Protein AF-A0A443RB68-F1 (afdb_monomer_lite)

pLDDT: mean 72.32, std 23.07, range [24.61, 98.31]

Foldseek 3Di:
DDLVVQCVVLQDDLVPPPDRAQLSSLQCVPVNSVSPPCPVVCPDPSNVCSCVPPVPPDDPDDDDDDDDDDDPDPPDDPVCPQQFQDPLLLQLLLCLQANVPLPFQADPQQGASNRAHQVLQVQLVVPDDHDHVQRSDSVSVSSSLRSQSVRLPDDQQPPPGGASLNSSLCSVPNNNSNDPVLCVDSSNLQSVVSCLVDLPRPDDPPDDDDDDDDDDDDDDDDDDDDDDDDDDDDDDDDPPDPDDDDPPPPPPVPDQPFADPLLLQLLLCLQANVDLVPFLDPPDQAWQHASNRDHPVLCVLLVNQQDDPDPCSCSVQRSDSVSVSSSLRSSCSNLFDPQCPSVDTHSLQSSLCSVPNSVCSVPPVVCVDSSVVSSCCSRNPPD

Secondary structure (DSSP, 8-state):
--HHHHHHHH---SS-SSS--HHHHHHHHHH-TT--S-TTGGGSHHHHHHIIIII---------PPP----------TTSGGGSPPHHHHHHHHHHHHTT-TT---BTTEETTTTEEHHHHHHTT--SSSHHHHHHSHHHHHHHHHHHHHHH---SS-SS---HHHHHHHHHHTT----GGGGGSHHHHHHHHHHHHSTTTT----------------------------PPPP---------------GGGTTS-----HHHHHHHHHHHHTT-TTT-----STTS-BTTTTB-HHHHHHTT-TT--S-TTHHHHHHTSHHHHHHHHHHHHHHS---SS-SS--SHHHHHHHHHH-TTTTT-GGGGGSHHHHHHHHHHTS--

Structure (mmCIF, N/CA/C/O backbone):
data_AF-A0A443RB68-F1
#
_entry.id   AF-A0A443RB68-F1
#
loop_
_atom_site.group_PDB
_atom_site.id
_atom_site.type_symbol
_atom_site.label_atom_id
_atom_site.label_alt_id
_atom_site.label_comp_id
_atom_site.label_asym_id
_atom_site.label_entity_id
_atom_site.label_seq_id
_atom_site.pdbx_PDB_ins_code
_atom_site.Cartn_x
_atom_site.Cartn_y
_atom_site.Cartn_z
_atom_site.occupancy
_atom_site.B_iso_or_equiv
_atom_site.auth_seq_id
_atom_site.auth_comp_id
_atom_site.auth_asym_id
_atom_site.auth_atom_id
_atom_site.pdbx_PDB_model_num
ATOM 1 N N . MET A 1 1 ? 17.367 -32.999 15.939 1.00 52.03 1 MET A N 1
ATOM 2 C CA . MET A 1 1 ? 16.584 -33.352 17.147 1.00 52.03 1 MET A CA 1
ATOM 3 C C . MET A 1 1 ? 15.157 -32.873 16.903 1.00 52.03 1 MET A C 1
ATOM 5 O O . MET A 1 1 ? 15.006 -31.728 16.505 1.00 52.03 1 MET A O 1
ATOM 9 N N . THR A 1 2 ? 14.129 -33.724 16.988 1.00 66.19 2 THR A N 1
ATOM 10 C CA . THR A 1 2 ? 12.744 -33.281 16.716 1.00 66.19 2 THR A CA 1
ATOM 11 C C . THR A 1 2 ? 12.240 -32.389 17.851 1.00 66.19 2 THR A C 1
ATOM 13 O O . THR A 1 2 ? 12.612 -32.614 19.001 1.00 66.19 2 THR A O 1
ATOM 16 N N . ILE A 1 3 ? 11.361 -31.422 17.554 1.00 58.69 3 ILE A N 1
ATOM 17 C CA . ILE A 1 3 ? 10.763 -30.511 18.555 1.00 58.69 3 ILE A CA 1
ATOM 18 C C . ILE A 1 3 ? 10.192 -31.303 19.738 1.00 58.69 3 ILE A C 1
ATOM 20 O O . ILE A 1 3 ? 10.444 -30.987 20.890 1.00 58.69 3 ILE A O 1
ATOM 24 N N . LYS A 1 4 ? 9.530 -32.429 19.468 1.00 63.78 4 LYS A N 1
ATOM 25 C CA . LYS A 1 4 ? 8.997 -33.322 20.503 1.00 63.78 4 LYS A CA 1
ATOM 26 C C . LYS A 1 4 ? 10.073 -33.954 21.397 1.00 63.78 4 LYS A C 1
ATOM 28 O O . LYS A 1 4 ? 9.871 -34.093 22.597 1.00 63.78 4 LYS A O 1
ATOM 33 N N . SER A 1 5 ? 11.206 -34.357 20.821 1.00 62.94 5 SER A N 1
ATOM 34 C CA . SER A 1 5 ? 12.336 -34.890 21.592 1.00 62.94 5 SER A CA 1
ATOM 35 C C . SER A 1 5 ? 13.024 -33.804 22.414 1.00 62.94 5 SER A C 1
ATOM 37 O O . SER A 1 5 ? 13.572 -34.116 23.464 1.00 62.94 5 SER A O 1
ATOM 39 N N . TYR A 1 6 ? 13.007 -32.562 21.932 1.00 66.75 6 TYR A N 1
ATOM 40 C CA . TYR A 1 6 ? 13.531 -31.403 22.640 1.00 66.75 6 TYR A CA 1
ATOM 41 C C . TYR A 1 6 ? 12.629 -31.032 23.828 1.00 66.75 6 TYR A C 1
ATOM 43 O O . TYR A 1 6 ? 13.106 -31.015 24.957 1.00 66.75 6 TYR A O 1
ATOM 51 N N . MET A 1 7 ? 11.317 -30.882 23.610 1.00 76.44 7 MET A N 1
ATOM 52 C CA . MET A 1 7 ? 10.354 -30.552 24.673 1.00 76.44 7 MET A CA 1
ATOM 53 C C . MET A 1 7 ? 10.336 -31.596 25.789 1.00 76.44 7 MET A C 1
ATOM 55 O O . MET A 1 7 ? 10.418 -31.248 26.957 1.00 76.44 7 MET A O 1
ATOM 59 N N . ASN A 1 8 ? 10.329 -32.887 25.446 1.00 76.00 8 ASN A N 1
ATOM 60 C CA . ASN A 1 8 ? 10.357 -33.949 26.456 1.00 76.00 8 ASN A CA 1
ATOM 61 C C . ASN A 1 8 ? 11.674 -34.008 27.243 1.00 76.00 8 ASN A C 1
ATOM 63 O O . ASN A 1 8 ? 11.691 -34.526 28.353 1.00 76.00 8 ASN A O 1
ATOM 67 N N . LYS A 1 9 ? 12.784 -33.554 26.650 1.00 78.88 9 LYS A N 1
ATOM 68 C CA . LYS A 1 9 ? 14.099 -33.564 27.300 1.00 78.88 9 LYS A CA 1
ATOM 69 C C . LYS A 1 9 ? 14.253 -32.410 28.294 1.00 78.88 9 LYS A C 1
ATOM 71 O O . LYS A 1 9 ? 14.983 -32.568 29.263 1.00 78.88 9 LYS A O 1
ATOM 76 N N . TYR A 1 10 ? 13.592 -31.284 28.040 1.00 82.25 10 TYR A N 1
ATOM 77 C CA . TYR A 1 10 ? 13.752 -30.041 28.800 1.00 82.25 10 TYR A CA 1
ATOM 78 C C . TYR A 1 10 ? 12.476 -29.598 29.532 1.00 82.25 10 TYR A C 1
ATOM 80 O O . TYR A 1 10 ? 12.385 -28.452 29.959 1.00 82.25 10 TYR A O 1
ATOM 88 N N . ALA A 1 11 ? 11.498 -30.496 29.673 1.00 86.50 11 ALA A N 1
ATOM 89 C CA . ALA A 1 11 ? 10.246 -30.245 30.378 1.00 86.50 11 ALA A CA 1
ATOM 90 C C . ALA A 1 11 ? 10.520 -29.817 31.828 1.00 86.50 11 ALA A C 1
ATOM 92 O O . ALA A 1 11 ? 11.082 -30.594 32.601 1.00 86.50 11 ALA A O 1
ATOM 93 N N . SER A 1 12 ? 10.134 -28.589 32.163 1.00 86.94 12 SER A N 1
ATOM 94 C CA . SER A 1 12 ? 10.348 -27.944 33.461 1.00 86.94 12 SER A CA 1
ATOM 95 C C . SER A 1 12 ? 9.159 -27.029 33.742 1.00 86.94 12 SER A C 1
ATOM 97 O O . SER A 1 12 ? 8.620 -26.475 32.790 1.00 86.94 12 SER A O 1
ATOM 99 N N . ASP A 1 13 ? 8.773 -26.873 35.008 1.00 86.31 13 ASP A N 1
ATOM 100 C CA . ASP A 1 13 ? 7.767 -25.890 35.438 1.00 86.31 13 ASP A CA 1
ATOM 101 C C . ASP A 1 13 ? 8.410 -24.493 35.366 1.00 86.31 13 ASP A C 1
ATOM 103 O O . ASP A 1 13 ? 9.264 -24.128 36.179 1.00 86.31 13 ASP A O 1
ATOM 107 N N . CYS A 1 14 ? 8.104 -23.767 34.295 1.00 83.62 14 CYS A N 1
ATOM 108 C CA . CYS A 1 14 ? 8.717 -22.491 33.951 1.00 83.62 14 CYS A CA 1
ATOM 109 C C . CYS A 1 14 ? 7.913 -21.291 34.472 1.00 83.62 14 CYS A C 1
ATOM 111 O O . CYS A 1 14 ? 8.467 -20.182 34.535 1.00 83.62 14 CYS A O 1
ATOM 113 N N . ASN A 1 15 ? 6.624 -21.469 34.776 1.00 82.25 15 ASN A N 1
ATOM 114 C CA . ASN A 1 15 ? 5.758 -20.421 35.322 1.00 82.25 15 ASN A CA 1
ATOM 115 C C . ASN A 1 15 ? 5.581 -20.530 36.862 1.00 82.25 15 ASN A C 1
ATOM 117 O O . ASN A 1 15 ? 5.074 -19.579 37.462 1.00 82.25 15 ASN A O 1
ATOM 121 N N . ASN A 1 16 ? 6.112 -21.591 37.485 1.00 83.75 16 ASN A N 1
ATOM 122 C CA . ASN A 1 16 ? 6.070 -21.942 38.912 1.00 83.75 16 ASN A CA 1
ATOM 123 C C . ASN A 1 16 ? 4.653 -22.142 39.465 1.00 83.75 16 ASN A C 1
ATOM 125 O O . ASN A 1 16 ? 4.378 -21.764 40.611 1.00 83.75 16 ASN A O 1
ATOM 129 N N . ASP A 1 17 ? 3.746 -22.700 38.666 1.00 81.44 17 ASP A N 1
ATOM 130 C CA . ASP A 1 17 ? 2.384 -23.017 39.110 1.00 81.44 17 ASP A CA 1
ATOM 131 C C . ASP A 1 17 ? 2.252 -24.427 39.727 1.00 81.44 17 ASP A C 1
ATOM 133 O O . ASP A 1 17 ? 1.196 -24.779 40.267 1.00 81.44 17 ASP A O 1
ATOM 137 N N . GLY A 1 18 ? 3.339 -25.207 39.733 1.00 77.12 18 GLY A N 1
ATOM 138 C CA . GLY A 1 18 ? 3.407 -26.548 40.306 1.00 77.12 18 GLY A CA 1
ATOM 139 C C . GLY A 1 18 ? 2.958 -27.661 39.358 1.00 77.12 18 GLY A C 1
ATOM 140 O O . GLY A 1 18 ? 2.929 -28.828 39.773 1.00 77.12 18 GLY A O 1
ATOM 141 N N . VAL A 1 19 ? 2.616 -27.344 38.106 1.00 76.56 19 VAL A N 1
ATOM 142 C CA . VAL A 1 19 ? 2.333 -28.314 37.044 1.00 76.56 19 VAL A CA 1
ATOM 143 C C . VAL A 1 19 ? 3.264 -28.078 35.851 1.00 76.56 19 VAL A C 1
ATOM 145 O O . VAL A 1 19 ? 3.832 -27.017 35.694 1.00 76.56 19 VAL A O 1
ATOM 148 N N . ILE A 1 20 ? 3.511 -29.120 35.045 1.00 79.12 20 ILE A N 1
ATOM 149 C CA . ILE A 1 20 ? 4.208 -28.960 33.758 1.00 79.12 20 ILE A CA 1
ATOM 150 C C . ILE A 1 20 ? 3.160 -29.112 32.670 1.00 79.12 20 ILE A C 1
ATOM 152 O O . ILE A 1 20 ? 2.748 -30.238 32.348 1.00 79.12 20 ILE A O 1
ATOM 156 N N . ASP A 1 21 ? 2.712 -27.992 32.130 1.00 81.75 21 ASP A N 1
ATOM 157 C CA . ASP A 1 21 ? 1.611 -27.931 31.191 1.00 81.75 21 ASP A CA 1
ATOM 158 C C . ASP A 1 21 ? 1.960 -27.182 29.893 1.00 81.75 21 ASP A C 1
ATOM 160 O O . ASP A 1 21 ? 3.114 -27.076 29.468 1.00 81.75 21 ASP A O 1
ATOM 164 N N . CYS A 1 22 ? 0.925 -26.802 29.150 1.00 80.06 22 CYS A N 1
ATOM 165 C CA . CYS A 1 22 ? 1.082 -26.169 27.854 1.00 80.06 22 CYS A CA 1
ATOM 166 C C . CYS A 1 22 ? 1.772 -24.798 27.938 1.00 80.06 22 CYS A C 1
ATOM 168 O O . CYS A 1 22 ? 2.522 -24.452 27.018 1.00 80.06 22 CYS A O 1
ATOM 170 N N . GLU A 1 23 ? 1.562 -24.048 29.019 1.00 81.31 23 GLU A N 1
ATOM 171 C CA . GLU A 1 23 ? 2.218 -22.763 29.238 1.00 81.31 23 GLU A CA 1
ATOM 172 C C . GLU A 1 23 ? 3.730 -22.946 29.406 1.00 81.31 23 GLU A C 1
ATOM 174 O O . GLU A 1 23 ? 4.513 -22.234 28.770 1.00 81.31 23 GLU A O 1
ATOM 179 N N . ASP A 1 24 ? 4.165 -23.973 30.136 1.00 83.06 24 ASP A N 1
ATOM 180 C CA . ASP A 1 24 ? 5.588 -24.271 30.328 1.00 83.06 24 ASP A CA 1
ATOM 181 C C . ASP A 1 24 ? 6.295 -24.627 29.027 1.00 83.06 24 ASP A C 1
ATOM 183 O O . ASP A 1 24 ? 7.386 -24.130 28.729 1.00 83.06 24 ASP A O 1
ATOM 187 N N . PHE A 1 25 ? 5.651 -25.438 28.185 1.00 82.56 25 PHE A N 1
ATOM 188 C CA . PHE A 1 25 ? 6.196 -25.755 26.867 1.00 82.56 25 PHE A CA 1
ATOM 189 C C . PHE A 1 25 ? 6.231 -24.534 25.940 1.00 82.56 25 PHE A C 1
ATOM 191 O O . PHE A 1 25 ? 7.139 -24.438 25.106 1.00 82.56 25 PHE A O 1
ATOM 198 N N . ALA A 1 26 ? 5.301 -23.585 26.094 1.00 78.88 26 ALA A N 1
ATOM 199 C CA . ALA A 1 26 ? 5.333 -22.313 25.372 1.00 78.88 26 ALA A CA 1
ATOM 200 C C . ALA A 1 26 ? 6.573 -21.492 25.751 1.00 78.88 26 ALA A C 1
ATOM 202 O O . ALA A 1 26 ? 7.246 -20.944 24.866 1.00 78.88 26 ALA A O 1
ATOM 203 N N . ILE A 1 27 ? 6.895 -21.456 27.050 1.00 79.06 27 ILE A N 1
ATOM 204 C CA . ILE A 1 27 ? 8.082 -20.785 27.587 1.00 79.06 27 ILE A CA 1
ATOM 205 C C . ILE A 1 27 ? 9.348 -21.491 27.100 1.00 79.06 27 ILE A C 1
ATOM 207 O O . ILE A 1 27 ? 10.223 -20.833 26.542 1.00 79.06 27 ILE A O 1
ATOM 211 N N . ILE A 1 28 ? 9.439 -22.819 27.203 1.00 80.19 28 ILE A N 1
ATOM 212 C CA . ILE A 1 28 ? 10.616 -23.585 26.748 1.00 80.19 28 ILE A CA 1
ATOM 213 C C . ILE A 1 28 ? 10.867 -23.387 25.250 1.00 80.19 28 ILE A C 1
ATOM 215 O O . ILE A 1 28 ? 12.015 -23.271 24.822 1.00 80.19 28 ILE A O 1
ATOM 219 N N . HIS A 1 29 ? 9.808 -23.313 24.441 1.00 79.81 29 HIS A N 1
ATOM 220 C CA . HIS A 1 29 ? 9.931 -23.086 23.003 1.00 79.81 29 HIS A CA 1
ATOM 221 C C . HIS A 1 29 ? 10.509 -21.714 22.661 1.00 79.81 29 HIS A C 1
ATOM 223 O O . HIS A 1 29 ? 11.282 -21.594 21.710 1.00 79.81 29 HIS A O 1
ATOM 229 N N . ARG A 1 30 ? 10.120 -20.678 23.410 1.00 77.19 30 ARG A N 1
ATOM 230 C CA . ARG A 1 30 ? 10.432 -19.291 23.050 1.00 77.19 30 ARG A CA 1
ATOM 231 C C . ARG A 1 30 ? 11.612 -18.702 23.816 1.00 77.19 30 ARG A C 1
ATOM 233 O O . ARG A 1 30 ? 12.351 -17.902 23.255 1.00 77.19 30 ARG A O 1
ATOM 240 N N . VAL A 1 31 ? 11.778 -19.098 25.071 1.00 77.12 31 VAL A N 1
ATOM 241 C CA . VAL A 1 31 ? 12.813 -18.623 26.004 1.00 77.12 31 VAL A CA 1
ATOM 242 C C . VAL A 1 31 ? 13.955 -19.634 26.119 1.00 77.12 31 VAL A C 1
ATOM 244 O O . VAL A 1 31 ? 15.099 -19.257 26.359 1.00 77.12 31 VAL A O 1
ATOM 247 N N . GLY A 1 32 ? 13.671 -20.916 25.891 1.00 74.69 32 GLY A N 1
ATOM 248 C CA . GLY A 1 32 ? 14.649 -21.992 25.977 1.00 74.69 32 GLY A CA 1
ATOM 249 C C . GLY A 1 32 ? 14.558 -22.797 27.280 1.00 74.69 32 GLY A C 1
ATOM 250 O O . GLY A 1 32 ? 13.738 -22.520 28.155 1.00 74.69 32 GLY A O 1
ATOM 251 N N . PRO A 1 33 ? 15.422 -23.813 27.432 1.00 80.69 33 PRO A N 1
ATOM 252 C CA . PRO A 1 33 ? 15.238 -24.912 28.380 1.00 80.69 33 PRO A CA 1
ATOM 253 C C . PRO A 1 33 ? 15.501 -24.541 29.845 1.00 80.69 33 PRO A C 1
ATOM 255 O O . PRO A 1 33 ? 15.177 -25.318 30.730 1.00 80.69 33 PRO A O 1
ATOM 258 N N . ASN A 1 34 ? 16.085 -23.368 30.099 1.00 82.62 34 ASN A N 1
ATOM 259 C CA . ASN A 1 34 ? 16.383 -22.879 31.447 1.00 82.62 34 ASN A CA 1
ATOM 260 C C . ASN A 1 34 ? 15.299 -21.927 31.987 1.00 82.62 34 ASN A C 1
ATOM 262 O O . ASN A 1 34 ? 15.505 -21.324 33.036 1.00 82.62 34 ASN A O 1
ATOM 266 N N . CYS A 1 35 ? 14.198 -21.721 31.250 1.00 81.44 35 CYS A N 1
ATOM 267 C CA . CYS A 1 35 ? 13.068 -20.858 31.631 1.00 81.44 35 CYS A CA 1
ATOM 268 C C . CYS A 1 35 ? 13.440 -19.406 32.019 1.00 81.44 35 CYS A C 1
ATOM 270 O O . CYS A 1 35 ? 12.654 -18.721 32.671 1.00 81.44 35 CYS A O 1
ATOM 272 N N . ALA A 1 36 ? 14.632 -18.922 31.654 1.00 72.62 36 ALA A N 1
ATOM 273 C CA . ALA A 1 36 ? 15.218 -17.724 32.248 1.00 72.62 36 ALA A CA 1
ATOM 274 C C . ALA A 1 36 ? 14.454 -16.440 31.877 1.00 72.62 36 ALA A C 1
ATOM 276 O O . ALA A 1 36 ? 14.323 -16.118 30.702 1.00 72.62 36 ALA A O 1
ATOM 277 N N . ASN A 1 37 ? 14.006 -15.694 32.894 1.00 64.12 37 ASN A N 1
ATOM 278 C CA . ASN A 1 37 ? 13.333 -14.390 32.799 1.00 64.12 37 ASN A CA 1
ATOM 279 C C . ASN A 1 37 ? 12.302 -14.280 31.651 1.00 64.12 37 ASN A C 1
ATOM 281 O O . ASN A 1 37 ? 12.566 -13.714 30.589 1.00 64.12 37 ASN A O 1
ATOM 285 N N . ASN A 1 38 ? 11.101 -14.810 31.892 1.00 67.00 38 ASN A N 1
ATOM 286 C CA . ASN A 1 38 ? 10.060 -14.997 30.878 1.00 67.00 38 ASN A CA 1
ATOM 287 C C . ASN A 1 38 ? 8.821 -14.089 31.050 1.00 67.00 38 ASN A C 1
ATOM 289 O O . ASN A 1 38 ? 7.873 -14.203 30.279 1.00 67.00 38 ASN A O 1
ATOM 293 N N . ASN A 1 39 ? 8.828 -13.143 31.998 1.00 69.75 39 ASN A N 1
ATOM 294 C CA . ASN A 1 39 ? 7.672 -12.272 32.275 1.00 69.75 39 ASN A CA 1
ATOM 295 C C . ASN A 1 39 ? 7.249 -11.419 31.069 1.00 69.75 39 ASN A C 1
ATOM 297 O O . ASN A 1 39 ? 6.062 -11.168 30.876 1.00 69.75 39 ASN A O 1
ATOM 301 N N . TRP A 1 40 ? 8.209 -11.012 30.234 1.00 63.00 40 TRP A N 1
ATOM 302 C CA . TRP A 1 40 ? 7.938 -10.276 28.997 1.00 63.00 40 TRP A CA 1
ATOM 303 C C . TRP A 1 40 ? 7.140 -11.108 27.993 1.00 63.00 40 TRP A C 1
ATOM 305 O O . TRP A 1 40 ? 6.412 -10.541 27.186 1.00 63.00 40 TRP A O 1
ATOM 315 N N . LEU A 1 41 ? 7.245 -12.441 28.046 1.00 60.25 41 LEU A N 1
ATOM 316 C CA . LEU A 1 41 ? 6.578 -13.324 27.103 1.00 60.25 41 LEU A CA 1
ATOM 317 C C . LEU A 1 41 ? 5.059 -13.237 27.257 1.00 60.25 41 LEU A C 1
ATOM 319 O O . LEU A 1 41 ? 4.365 -13.184 26.247 1.00 60.25 41 LEU A O 1
ATOM 323 N N . LYS A 1 42 ? 4.558 -13.120 28.495 1.00 60.06 42 LYS A N 1
ATOM 324 C CA . LYS A 1 42 ? 3.123 -13.111 28.831 1.00 60.06 42 LYS A CA 1
ATOM 325 C C . LYS A 1 42 ? 2.331 -11.940 28.235 1.00 60.06 42 LYS A C 1
ATOM 327 O O . LYS A 1 42 ? 1.109 -11.983 28.218 1.00 60.06 42 LYS A O 1
ATOM 332 N N . VAL A 1 43 ? 3.017 -10.906 27.743 1.00 53.75 43 VAL A N 1
ATOM 333 C CA . VAL A 1 43 ? 2.406 -9.729 27.098 1.00 53.75 43 VAL A CA 1
ATOM 334 C C . VAL A 1 43 ? 2.655 -9.681 25.588 1.00 53.75 43 VAL A C 1
ATOM 336 O O . VAL A 1 43 ? 2.376 -8.670 24.950 1.00 53.75 43 VAL A O 1
ATOM 339 N N . THR A 1 44 ? 3.202 -10.753 25.008 1.00 50.00 44 THR A N 1
ATOM 340 C CA . THR A 1 44 ? 3.457 -10.836 23.565 1.00 50.00 44 THR A CA 1
ATOM 341 C C . THR A 1 44 ? 2.299 -11.473 22.815 1.00 50.00 44 THR A C 1
ATOM 343 O O . THR A 1 44 ? 1.628 -12.377 23.315 1.00 50.00 44 THR A O 1
ATOM 346 N N . ASP A 1 45 ? 2.153 -11.092 21.550 1.00 50.53 45 ASP A N 1
ATOM 347 C CA . ASP A 1 45 ? 1.178 -11.699 20.641 1.00 50.53 45 ASP A CA 1
ATOM 348 C C . ASP A 1 45 ? 1.417 -13.205 20.446 1.00 50.53 45 ASP A C 1
ATOM 350 O O . ASP A 1 45 ? 0.471 -13.967 20.263 1.00 50.53 45 ASP A O 1
ATOM 354 N N . TYR A 1 46 ? 2.671 -13.660 20.578 1.00 62.62 46 TYR A N 1
ATOM 355 C CA . TYR A 1 46 ? 3.009 -15.085 20.600 1.00 62.62 46 TYR A CA 1
ATOM 356 C C . TYR A 1 46 ? 2.349 -15.809 21.778 1.00 62.62 46 TYR A C 1
ATOM 358 O O . TYR A 1 46 ? 1.811 -16.895 21.588 1.00 62.62 46 TYR A O 1
ATOM 366 N N . TRP A 1 47 ? 2.381 -15.232 22.982 1.00 68.38 47 TRP A N 1
ATOM 367 C CA . TRP A 1 47 ? 1.792 -15.856 24.167 1.00 68.38 47 TRP A CA 1
ATOM 368 C C . TRP A 1 47 ? 0.279 -15.940 24.065 1.00 68.38 47 TRP A C 1
ATOM 370 O O . TRP A 1 47 ? -0.281 -17.006 24.309 1.00 68.38 47 TRP A O 1
ATOM 380 N N . ASN A 1 48 ? -0.366 -14.859 23.623 1.00 58.53 48 ASN A N 1
ATOM 381 C CA . ASN A 1 48 ? -1.815 -14.829 23.435 1.00 58.53 48 ASN A CA 1
ATOM 382 C C . ASN A 1 48 ? -2.240 -15.859 22.383 1.00 58.53 48 ASN A C 1
ATOM 384 O O . ASN A 1 48 ? -3.067 -16.720 22.663 1.00 58.53 48 ASN A O 1
ATOM 388 N N . ALA A 1 49 ? -1.587 -15.876 21.217 1.00 57.00 49 ALA A N 1
ATOM 389 C CA . ALA A 1 49 ? -1.883 -16.859 20.181 1.00 57.00 49 ALA A CA 1
ATOM 390 C C . ALA A 1 49 ? -1.624 -18.300 20.651 1.00 57.00 49 ALA A C 1
ATOM 392 O O . ALA A 1 49 ? -2.440 -19.186 20.404 1.00 57.00 49 ALA A O 1
ATOM 393 N N . PHE A 1 50 ? -0.511 -18.563 21.341 1.00 61.50 50 PHE A N 1
ATOM 394 C CA . PHE A 1 50 ? -0.151 -19.912 21.776 1.00 61.50 50 PHE A CA 1
ATOM 395 C C . PHE A 1 50 ? -1.085 -20.422 22.886 1.00 61.50 50 PHE A C 1
ATOM 397 O O . PHE A 1 50 ? -1.585 -21.542 22.804 1.00 61.50 50 PHE A O 1
ATOM 404 N N . THR A 1 51 ? -1.388 -19.604 23.893 1.00 63.50 51 THR A N 1
ATOM 405 C CA . THR A 1 51 ? -2.263 -20.001 25.008 1.00 63.50 51 THR A CA 1
ATOM 406 C C . THR A 1 51 ? -3.734 -20.112 24.599 1.00 63.50 51 THR A C 1
ATOM 408 O O . THR A 1 51 ? -4.401 -21.085 24.967 1.00 63.50 51 THR A O 1
ATOM 411 N N . GLU A 1 52 ? -4.235 -19.209 23.753 1.00 63.22 52 GLU A N 1
ATOM 412 C CA . GLU A 1 52 ? -5.624 -19.237 23.268 1.00 63.22 52 GLU A CA 1
ATOM 413 C C . GLU A 1 52 ? -5.888 -20.379 22.276 1.00 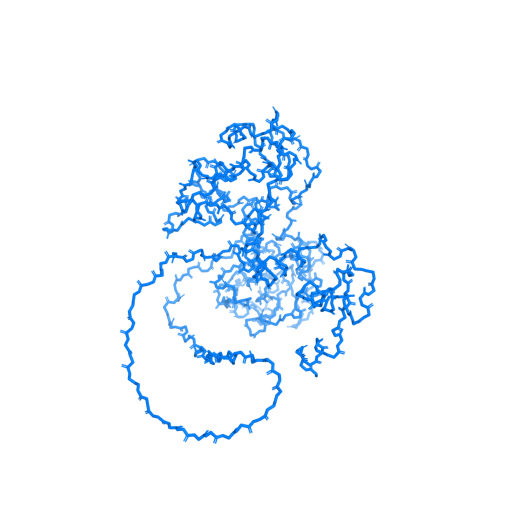63.22 52 GLU A C 1
ATOM 415 O O . GLU A 1 52 ? -6.978 -20.947 22.256 1.00 63.22 52 GLU A O 1
ATOM 420 N N . THR A 1 53 ? -4.904 -20.761 21.457 1.00 60.12 53 THR A N 1
ATOM 421 C CA . THR A 1 53 ? -5.123 -21.777 20.409 1.00 60.12 53 THR A CA 1
ATOM 422 C C . THR A 1 53 ? -4.604 -23.164 20.777 1.00 60.12 53 THR A C 1
ATOM 424 O O . THR A 1 53 ? -5.202 -24.170 20.383 1.00 60.12 53 THR A O 1
ATOM 427 N N . VAL A 1 54 ? -3.513 -23.240 21.544 1.00 63.44 54 VAL A N 1
ATOM 428 C CA . VAL A 1 54 ? -2.845 -24.501 21.899 1.00 63.44 54 VAL A CA 1
ATOM 429 C C . VAL A 1 54 ? -3.167 -24.913 23.335 1.00 63.44 54 VAL A C 1
ATOM 431 O O . VAL A 1 54 ? -3.428 -26.096 23.567 1.00 63.44 54 VAL A O 1
ATOM 434 N N . CYS A 1 55 ? -3.214 -23.966 24.280 1.00 65.38 55 CYS A N 1
ATOM 435 C CA . CYS A 1 55 ? -3.416 -24.275 25.704 1.00 65.38 55 CYS A CA 1
ATOM 436 C C . CYS A 1 55 ? -4.886 -24.261 26.154 1.00 65.38 55 CYS A C 1
ATOM 438 O O . CYS A 1 55 ? -5.242 -24.968 27.095 1.00 65.38 55 CYS A O 1
ATOM 440 N N . SER A 1 56 ? -5.784 -23.581 25.434 1.00 58.75 56 SER A N 1
ATOM 441 C CA . SER A 1 56 ? -7.203 -23.417 25.809 1.00 58.75 56 SER A CA 1
ATOM 442 C C . SER A 1 56 ? -8.104 -24.639 25.562 1.00 58.75 56 SER A C 1
ATOM 444 O O . SER A 1 56 ? -9.302 -24.518 25.310 1.00 58.75 56 SER A O 1
ATOM 446 N N . LYS A 1 57 ? -7.576 -25.858 25.707 1.00 51.97 57 LYS A N 1
ATOM 447 C CA . LYS A 1 57 ? -8.408 -27.061 25.870 1.00 51.97 57 LYS A CA 1
ATOM 448 C C . LYS A 1 57 ? -8.256 -27.657 27.263 1.00 51.97 57 LYS A C 1
ATOM 450 O O . LYS A 1 57 ? -7.732 -28.761 27.396 1.00 51.97 57 LYS A O 1
ATOM 455 N N . LYS A 1 58 ? -8.808 -26.950 28.259 1.00 41.31 58 LYS A N 1
ATOM 456 C CA . LYS A 1 58 ? -9.696 -27.475 29.324 1.00 41.31 58 LYS A CA 1
ATOM 457 C C . LYS A 1 58 ? -9.896 -26.452 30.449 1.00 41.31 58 LYS A C 1
ATOM 459 O O . LYS A 1 58 ? -8.950 -26.187 31.171 1.00 41.31 58 LYS A O 1
ATOM 464 N N . ALA A 1 59 ? -11.143 -26.026 30.668 1.00 32.69 59 ALA A N 1
ATOM 465 C CA . ALA A 1 59 ? -11.704 -25.769 32.004 1.00 32.69 59 ALA A CA 1
ATOM 466 C C . ALA A 1 59 ? -13.238 -25.586 31.944 1.00 32.69 59 ALA A C 1
ATOM 468 O O . ALA A 1 59 ? -13.784 -24.607 32.437 1.00 32.69 59 ALA A O 1
ATOM 469 N N . GLU A 1 60 ? -13.969 -26.536 31.353 1.00 35.94 60 GLU A N 1
ATOM 470 C CA . GLU A 1 60 ? -15.364 -26.737 31.765 1.00 35.94 60 GLU A CA 1
ATOM 471 C C . GLU A 1 60 ? -15.338 -27.612 33.025 1.00 35.94 60 GLU A C 1
ATOM 473 O O . GLU A 1 60 ? -15.072 -28.810 32.929 1.00 35.94 60 GLU A O 1
ATOM 478 N N . ASN A 1 61 ? -15.536 -26.969 34.184 1.00 39.78 61 ASN A N 1
ATOM 479 C CA . ASN A 1 61 ? -15.925 -27.498 35.508 1.00 39.78 61 ASN A CA 1
ATOM 480 C C . ASN A 1 61 ? -15.047 -27.001 36.668 1.00 39.78 61 ASN A C 1
ATOM 482 O O . ASN A 1 61 ? -14.278 -27.762 37.249 1.00 39.78 61 ASN A O 1
ATOM 486 N N . SER A 1 62 ? -15.274 -25.762 37.098 1.00 31.81 62 SER A N 1
ATOM 487 C CA . SER A 1 62 ? -15.345 -25.424 38.526 1.00 31.81 62 SER A CA 1
ATOM 488 C C . SER A 1 62 ? -16.010 -24.055 38.683 1.00 31.81 62 SER A C 1
ATOM 490 O O . SER A 1 62 ? -15.572 -23.049 38.135 1.00 31.81 62 SER A O 1
ATOM 492 N N . GLY A 1 63 ? -17.151 -24.032 39.371 1.00 37.69 63 GLY A N 1
ATOM 493 C CA . GLY A 1 63 ? -17.942 -22.825 39.569 1.00 37.69 63 GLY A CA 1
ATOM 494 C C . GLY A 1 63 ? -17.205 -21.797 40.423 1.00 37.69 63 GLY A C 1
ATOM 495 O O . GLY A 1 63 ? -16.928 -22.045 41.593 1.00 37.69 63 GLY A O 1
ATOM 496 N N . PHE A 1 64 ? -16.959 -20.618 39.856 1.00 24.95 64 PHE A N 1
ATOM 497 C CA . PHE A 1 64 ? -16.620 -19.419 40.613 1.00 24.95 64 PHE A CA 1
ATOM 498 C C . PHE A 1 64 ? -17.207 -18.191 39.903 1.00 24.95 64 PHE A C 1
ATOM 500 O O . PHE A 1 64 ? -16.884 -17.909 38.752 1.00 24.95 64 PHE A O 1
ATOM 507 N N . ARG A 1 65 ? -18.124 -17.481 40.572 1.00 32.91 65 ARG A N 1
ATOM 508 C CA . ARG A 1 65 ? -18.660 -16.183 40.127 1.00 32.91 65 ARG A CA 1
ATOM 509 C C . ARG A 1 65 ? -17.788 -15.067 40.711 1.00 32.91 65 ARG A C 1
ATOM 511 O O . ARG A 1 65 ? -17.745 -14.971 41.936 1.00 32.91 65 ARG A O 1
ATOM 518 N N . PRO A 1 66 ? -17.229 -14.148 39.908 1.00 29.84 66 PRO A N 1
ATOM 519 C CA . PRO A 1 66 ? -16.875 -12.827 40.396 1.00 29.84 66 PRO A CA 1
ATOM 520 C C . PRO A 1 66 ? -18.067 -11.882 40.219 1.00 29.84 66 PRO A C 1
ATOM 522 O O . PRO A 1 66 ? -18.680 -11.792 39.154 1.00 29.84 66 PRO A O 1
ATOM 525 N N . SER A 1 67 ? -18.402 -11.197 41.304 1.00 30.94 67 SER A N 1
ATOM 526 C CA . SER A 1 67 ? -19.365 -10.104 41.354 1.00 30.94 67 SER A CA 1
ATOM 527 C C . SER A 1 67 ? -18.722 -8.809 40.840 1.00 30.94 67 SER A C 1
ATOM 529 O O . SER A 1 67 ? -17.585 -8.519 41.197 1.00 30.94 67 SER A O 1
ATOM 531 N N . GLY A 1 68 ? -19.475 -8.008 40.077 1.00 29.62 68 GLY A N 1
ATOM 532 C CA . GLY A 1 68 ? -19.289 -6.553 39.990 1.00 29.62 68 GLY A CA 1
ATOM 533 C C . GLY A 1 68 ? -18.423 -5.990 38.854 1.00 29.62 68 GLY A C 1
ATOM 534 O O . GLY A 1 68 ? -17.235 -5.754 39.029 1.00 29.62 68 GLY A O 1
ATOM 535 N N . SER A 1 69 ? -19.061 -5.634 37.735 1.00 28.39 69 SER A N 1
ATOM 536 C CA . SER A 1 69 ? -19.096 -4.271 37.156 1.00 28.39 69 SER A CA 1
ATOM 537 C C . SER A 1 69 ? -19.694 -4.343 35.752 1.00 28.39 69 SER A C 1
ATOM 539 O O . SER A 1 69 ? -19.278 -5.156 34.931 1.00 28.39 69 SER A O 1
ATOM 541 N N . ALA A 1 70 ? -20.708 -3.519 35.492 1.00 36.25 70 ALA A N 1
ATOM 542 C CA . ALA A 1 70 ? -21.431 -3.485 34.229 1.00 36.25 70 ALA A CA 1
ATOM 543 C C . ALA A 1 70 ? -20.517 -3.012 33.087 1.00 36.25 70 ALA A C 1
ATOM 545 O O . ALA A 1 70 ? -20.355 -1.819 32.843 1.00 36.25 70 ALA A O 1
ATOM 546 N N . VAL A 1 71 ? -19.925 -3.968 32.377 1.00 37.78 71 VAL A N 1
ATOM 547 C CA . VAL A 1 71 ? -19.403 -3.767 31.030 1.00 37.78 71 VAL A CA 1
ATOM 548 C C . VAL A 1 71 ? -20.558 -4.082 30.088 1.00 37.78 71 VAL A C 1
ATOM 550 O O . VAL A 1 71 ? -21.107 -5.182 30.137 1.00 37.78 71 VAL A O 1
ATOM 553 N N . ASN A 1 72 ? -20.937 -3.139 29.223 1.00 44.97 72 ASN A N 1
ATOM 554 C CA . ASN A 1 72 ? -21.770 -3.455 28.062 1.00 44.97 72 ASN A CA 1
ATOM 555 C C . ASN A 1 72 ? -20.919 -4.290 27.092 1.00 44.97 72 ASN A C 1
ATOM 557 O O . ASN A 1 72 ? -20.275 -3.788 26.165 1.00 44.97 72 ASN A O 1
ATOM 561 N N . SER A 1 73 ? -20.830 -5.583 27.388 1.00 37.97 73 SER A N 1
ATOM 562 C CA . SER A 1 73 ? -20.272 -6.614 26.528 1.00 37.97 73 SER A CA 1
ATOM 563 C C . SER A 1 73 ? -21.283 -6.872 25.422 1.00 37.97 73 SER A C 1
ATOM 565 O O . SER A 1 73 ? -22.445 -7.169 25.692 1.00 37.97 73 SER A O 1
ATOM 567 N N . ILE A 1 74 ? -20.845 -6.764 24.173 1.00 44.56 74 ILE A N 1
ATOM 568 C CA . ILE A 1 74 ? -21.623 -7.244 23.035 1.00 44.56 74 ILE A CA 1
ATOM 569 C C . ILE A 1 74 ? -21.751 -8.756 23.227 1.00 44.56 74 ILE A C 1
ATOM 571 O O . ILE A 1 74 ? -20.751 -9.472 23.196 1.00 44.56 74 ILE A O 1
ATOM 575 N N . THR A 1 75 ? -22.963 -9.246 23.466 1.00 36.78 75 THR A N 1
ATOM 576 C CA . THR A 1 75 ? -23.264 -10.671 23.353 1.00 36.78 75 THR A CA 1
ATOM 577 C C . THR A 1 75 ? -23.192 -11.027 21.874 1.00 36.78 75 THR A C 1
ATOM 579 O O . THR A 1 75 ? -24.109 -10.749 21.101 1.00 36.78 75 THR A O 1
ATOM 582 N N . ILE A 1 76 ? -22.057 -11.596 21.457 1.00 39.09 76 ILE A N 1
ATOM 583 C CA . ILE A 1 76 ? -21.900 -12.173 20.123 1.00 39.09 76 ILE A CA 1
ATOM 584 C C . ILE A 1 76 ? -22.900 -13.325 20.032 1.00 39.09 76 ILE A C 1
ATOM 586 O O . ILE A 1 76 ? -22.709 -14.388 20.614 1.00 39.09 76 ILE A O 1
ATOM 590 N N . THR A 1 77 ? -24.016 -13.084 19.354 1.00 43.84 77 THR A N 1
ATOM 591 C CA . THR A 1 77 ? -24.915 -14.158 18.937 1.00 43.84 77 THR A CA 1
ATOM 592 C C . THR A 1 77 ? -24.333 -14.784 17.674 1.00 43.84 77 THR A C 1
ATOM 594 O O . THR A 1 77 ? -23.743 -14.076 16.854 1.00 43.84 77 THR A O 1
ATOM 597 N N . ASP A 1 78 ? -24.518 -16.092 17.476 1.00 46.31 78 ASP A N 1
ATOM 598 C CA . ASP A 1 78 ? -24.015 -16.845 16.310 1.00 46.31 78 ASP A CA 1
ATOM 599 C C . ASP A 1 78 ? -24.387 -16.239 14.939 1.00 46.31 78 ASP A C 1
ATOM 601 O O . ASP A 1 78 ? -23.803 -16.591 13.920 1.00 46.31 78 ASP A O 1
ATOM 605 N N . LYS A 1 79 ? -25.314 -15.274 14.901 1.00 45.94 79 LYS A N 1
ATOM 606 C CA . LYS A 1 79 ? -25.734 -14.543 13.699 1.00 45.94 79 LYS A CA 1
ATOM 607 C C . LYS A 1 79 ? -24.762 -13.445 13.234 1.00 45.94 79 LYS A C 1
ATOM 609 O O . LYS A 1 79 ? -24.886 -13.003 12.095 1.00 45.94 79 LYS A O 1
ATOM 614 N N . ASN A 1 80 ? -23.821 -13.000 14.075 1.00 50.12 80 ASN A N 1
ATOM 615 C CA . ASN A 1 80 ? -22.934 -11.860 13.777 1.00 50.12 80 ASN A CA 1
ATOM 616 C C . ASN A 1 80 ? -21.461 -12.239 13.539 1.00 50.12 80 ASN A C 1
ATOM 618 O O . ASN A 1 80 ? -20.672 -11.365 13.188 1.00 50.12 80 ASN A O 1
ATOM 622 N N . HIS A 1 81 ? -21.079 -13.513 13.688 1.00 47.59 81 HIS A N 1
ATOM 623 C CA . HIS A 1 81 ? -19.681 -13.949 13.549 1.00 47.59 81 HIS A CA 1
ATOM 624 C C . HIS A 1 81 ? -19.068 -13.650 12.166 1.00 47.59 81 HIS A C 1
ATOM 626 O O . HIS A 1 81 ? -17.876 -13.381 12.092 1.00 47.59 81 HIS A O 1
ATOM 632 N N . GLY A 1 82 ? -19.870 -13.628 11.094 1.00 53.81 82 GLY A N 1
ATOM 633 C CA . GLY A 1 82 ? -19.421 -13.283 9.734 1.00 53.81 82 GLY A CA 1
ATOM 634 C C . GLY A 1 82 ? -19.421 -11.788 9.392 1.00 53.81 82 GLY A C 1
ATOM 635 O O . GLY A 1 82 ? -19.143 -11.433 8.255 1.00 53.81 82 GLY A O 1
ATOM 636 N N . LYS A 1 83 ? -19.783 -10.913 10.341 1.00 67.12 83 LYS A N 1
ATOM 637 C CA . LYS A 1 83 ? -19.926 -9.460 10.118 1.00 67.12 83 LYS A CA 1
ATOM 638 C C . LYS A 1 83 ? -18.939 -8.612 10.917 1.00 67.12 83 LYS A C 1
ATOM 640 O O . LYS A 1 83 ? -19.027 -7.387 10.893 1.00 67.12 83 LYS A O 1
ATOM 645 N N . MET A 1 84 ? -18.049 -9.255 11.670 1.00 80.81 84 MET A N 1
ATOM 646 C CA . MET A 1 84 ? -16.986 -8.565 12.389 1.00 80.81 84 MET A CA 1
ATOM 647 C C . MET A 1 84 ? -15.781 -8.370 11.482 1.00 80.81 84 MET A C 1
ATOM 649 O O . MET A 1 84 ? -15.403 -9.271 10.739 1.00 80.81 84 MET A O 1
ATOM 653 N N . VAL A 1 85 ? -15.141 -7.215 11.619 1.00 85.44 85 VAL A N 1
ATOM 654 C CA . VAL A 1 85 ? -13.887 -6.911 10.935 1.00 85.44 85 VAL A CA 1
ATOM 655 C C . VAL A 1 85 ? -12.774 -7.772 11.546 1.00 85.44 85 VAL A C 1
ATOM 657 O O . VAL A 1 85 ? -12.580 -7.705 12.768 1.00 85.44 85 VAL A O 1
ATOM 660 N N . PRO A 1 86 ? -12.035 -8.574 10.758 1.00 83.62 86 PRO A N 1
ATOM 661 C CA . PRO A 1 86 ? -10.877 -9.319 11.252 1.00 83.62 86 PRO A CA 1
ATOM 662 C C . PRO A 1 86 ? -9.818 -8.396 11.872 1.00 83.62 86 PRO A C 1
ATOM 664 O O . PRO A 1 86 ? -9.696 -7.228 11.494 1.00 83.62 86 PRO A O 1
ATOM 667 N N . LYS A 1 87 ? -9.017 -8.904 12.816 1.00 78.69 87 LYS A N 1
ATOM 668 C CA . LYS A 1 87 ? -7.993 -8.091 13.504 1.00 78.69 87 LYS A CA 1
ATOM 669 C C . LYS A 1 87 ? -6.931 -7.578 12.532 1.00 78.69 87 LYS A C 1
ATOM 671 O O . LYS A 1 87 ? -6.463 -6.452 12.660 1.00 78.69 87 LYS A O 1
ATOM 676 N N . GLU A 1 88 ? -6.576 -8.392 11.554 1.00 80.38 88 GLU A N 1
ATOM 677 C CA . GLU A 1 88 ? -5.595 -8.085 10.517 1.00 80.38 88 GLU A CA 1
ATOM 678 C C . GLU A 1 88 ? -6.138 -7.037 9.549 1.00 80.38 88 GLU A C 1
ATOM 680 O O . GLU A 1 88 ? -5.423 -6.123 9.149 1.00 80.38 88 GLU A O 1
ATOM 685 N N . CYS A 1 89 ? -7.443 -7.082 9.290 1.00 85.00 89 CYS A N 1
ATOM 686 C CA . CYS A 1 89 ? -8.120 -6.033 8.553 1.00 85.00 89 CYS A CA 1
ATOM 687 C C . CYS A 1 89 ? -8.108 -4.698 9.316 1.00 85.00 89 CYS A C 1
ATOM 689 O O . CYS A 1 89 ? -7.721 -3.667 8.768 1.00 85.00 89 CYS A O 1
ATOM 691 N N . LEU A 1 90 ? -8.435 -4.713 10.617 1.00 90.19 90 LEU A N 1
ATOM 692 C CA . LEU A 1 90 ? -8.324 -3.528 11.476 1.00 90.19 90 LEU A CA 1
ATOM 693 C C . LEU A 1 90 ? -6.894 -2.979 11.507 1.00 90.19 90 LEU A C 1
ATOM 695 O O . LEU A 1 90 ? -6.713 -1.768 11.405 1.00 90.19 90 LEU A O 1
ATOM 699 N N . LYS A 1 91 ? -5.874 -3.844 11.578 1.00 87.50 91 LYS A N 1
ATOM 700 C CA . LYS A 1 91 ? -4.469 -3.427 11.480 1.00 87.50 91 LYS A CA 1
ATOM 701 C C . LYS A 1 91 ? -4.235 -2.619 10.202 1.00 87.50 91 LYS A C 1
ATOM 703 O O . LYS A 1 91 ? -3.747 -1.499 10.292 1.00 87.50 91 LYS A O 1
ATOM 708 N N . CYS A 1 92 ? -4.646 -3.125 9.046 1.00 87.06 92 CYS A N 1
ATOM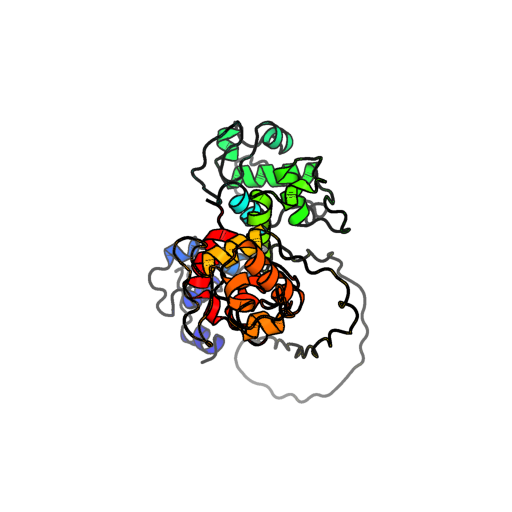 709 C CA . CYS A 1 92 ? -4.424 -2.428 7.781 1.00 87.06 92 CYS A CA 1
ATOM 710 C C . CYS A 1 92 ? -5.246 -1.148 7.629 1.00 87.06 92 CYS A C 1
ATOM 712 O O . CYS A 1 92 ? -4.738 -0.162 7.103 1.00 87.06 92 CYS A O 1
ATOM 714 N N . ILE A 1 93 ? -6.469 -1.107 8.160 1.00 95.38 93 ILE A N 1
ATOM 715 C CA . ILE A 1 93 ? -7.256 0.131 8.234 1.00 95.38 93 ILE A CA 1
ATOM 716 C C . ILE A 1 93 ? -6.539 1.173 9.113 1.00 95.38 93 ILE A C 1
ATOM 718 O O . ILE A 1 93 ? -6.540 2.357 8.776 1.00 95.38 93 ILE A O 1
ATOM 722 N N . CYS A 1 94 ? -5.913 0.753 10.218 1.00 95.12 94 CYS A N 1
ATOM 723 C CA . CYS A 1 94 ? -5.133 1.612 11.117 1.00 95.12 94 CYS A CA 1
ATOM 724 C C . CYS A 1 94 ? -3.897 2.196 10.414 1.00 95.12 94 CYS A C 1
ATOM 726 O O . CYS A 1 94 ? -3.669 3.409 10.429 1.00 95.12 94 CYS A O 1
ATOM 728 N N . GLU A 1 95 ? -3.116 1.327 9.768 1.00 86.50 95 GLU A N 1
ATOM 729 C CA . GLU A 1 95 ? -1.917 1.701 9.013 1.00 86.50 95 GLU A CA 1
ATOM 730 C C . GLU A 1 95 ? -2.272 2.671 7.876 1.00 86.50 95 GLU A C 1
ATOM 732 O O . GLU A 1 95 ? -1.767 3.790 7.833 1.00 86.50 95 GLU A O 1
ATOM 737 N N . ALA A 1 96 ? -3.285 2.347 7.074 1.00 87.81 96 ALA A N 1
ATOM 738 C CA . ALA A 1 96 ? -3.757 3.212 5.996 1.00 87.81 96 ALA A CA 1
ATOM 739 C C . ALA A 1 96 ? -4.334 4.560 6.456 1.00 87.81 96 ALA A C 1
ATOM 741 O O . ALA A 1 96 ? -4.331 5.537 5.704 1.00 87.81 96 ALA A O 1
ATOM 742 N N . SER A 1 97 ? -4.873 4.626 7.677 1.00 94.38 97 SER A N 1
ATOM 743 C CA . SER A 1 97 ? -5.459 5.857 8.214 1.00 94.38 97 SER A CA 1
ATOM 744 C C . SER A 1 97 ? -4.387 6.835 8.684 1.00 94.38 97 SER A C 1
ATOM 746 O O . SER A 1 97 ? -4.452 8.014 8.346 1.00 94.38 97 SER A O 1
ATOM 748 N N . SER A 1 98 ? -3.419 6.380 9.483 1.00 87.94 98 SER A N 1
ATOM 749 C CA . SER A 1 98 ? -2.433 7.279 10.100 1.00 87.94 98 SER A CA 1
ATOM 750 C C . SER A 1 98 ? -1.080 6.619 10.385 1.00 87.94 98 SER A C 1
ATOM 752 O O . SER A 1 98 ? -0.439 6.969 11.382 1.00 87.94 98 SER A O 1
ATOM 754 N N . ASN A 1 99 ? -0.680 5.612 9.605 1.00 83.75 99 ASN A N 1
ATOM 755 C CA . ASN A 1 99 ? 0.457 4.726 9.905 1.00 83.75 99 ASN A CA 1
ATOM 756 C C . ASN A 1 99 ? 0.338 4.113 11.313 1.00 83.75 99 ASN A C 1
ATOM 758 O O . ASN A 1 99 ? 1.286 4.104 12.100 1.00 83.75 99 ASN A O 1
ATOM 762 N N . CYS A 1 100 ? -0.907 3.803 11.696 1.00 87.62 100 CYS A N 1
ATOM 763 C CA . CYS A 1 100 ? -1.323 3.337 13.014 1.00 87.62 100 CYS A CA 1
ATOM 764 C C . CYS A 1 100 ? -0.709 4.103 14.206 1.00 87.62 100 CYS A C 1
ATOM 766 O O . CYS A 1 100 ? -0.485 3.555 15.290 1.00 87.62 100 CYS A O 1
ATOM 768 N N . ASN A 1 101 ? -0.446 5.403 14.032 1.00 88.44 101 ASN A N 1
ATOM 769 C CA . ASN A 1 101 ? 0.140 6.252 15.059 1.00 88.44 101 ASN A CA 1
ATOM 770 C C . ASN A 1 101 ? -0.781 6.374 16.288 1.00 88.44 101 ASN A C 1
ATOM 772 O O . ASN A 1 101 ? -1.714 7.172 16.318 1.00 88.44 101 ASN A O 1
ATOM 776 N N . LEU A 1 102 ? -0.472 5.637 17.359 1.00 91.19 102 LEU A N 1
ATOM 777 C CA . LEU A 1 102 ? -1.259 5.640 18.603 1.00 91.19 102 LEU A CA 1
ATOM 778 C C . LEU A 1 102 ? -1.252 6.987 19.343 1.00 91.19 102 LEU A C 1
ATOM 780 O O . LEU A 1 102 ? -2.034 7.181 20.270 1.00 91.19 102 LEU A O 1
ATOM 784 N N . LYS A 1 103 ? -0.372 7.916 18.956 1.00 89.62 103 LYS A N 1
ATOM 785 C CA . LYS A 1 103 ? -0.329 9.283 19.492 1.00 89.62 103 LYS A CA 1
ATOM 786 C C . LYS A 1 103 ? -1.104 10.277 18.624 1.00 89.62 103 LYS A C 1
ATOM 788 O O . LYS A 1 103 ? -1.158 11.454 18.986 1.00 89.62 103 LYS A O 1
ATOM 793 N N . GLN A 1 104 ? -1.683 9.827 17.507 1.00 89.81 104 GLN A N 1
ATOM 794 C CA . GLN A 1 104 ? -2.447 10.655 16.581 1.00 89.81 104 GLN A CA 1
ATOM 795 C C . GLN A 1 104 ? -3.593 11.356 17.314 1.00 89.81 104 GLN A C 1
ATOM 797 O O . GLN A 1 104 ? -4.500 10.726 17.857 1.00 89.81 104 GLN A O 1
ATOM 802 N N . GLN A 1 105 ? -3.535 12.683 17.322 1.00 92.56 105 GLN A N 1
ATOM 803 C CA . GLN A 1 105 ? -4.587 13.533 17.867 1.00 92.56 105 GLN A CA 1
ATOM 804 C C . GLN A 1 105 ? -5.643 13.820 16.794 1.00 92.56 105 GLN A C 1
ATOM 806 O O . GLN A 1 105 ? -5.576 13.323 15.667 1.00 92.56 105 GLN A O 1
ATOM 811 N N . CYS A 1 106 ? -6.633 14.635 17.141 1.00 94.88 106 CYS A N 1
ATOM 812 C CA . CYS A 1 106 ? -7.642 15.069 16.191 1.00 94.88 106 CYS A CA 1
ATOM 813 C C . CYS A 1 106 ? -7.072 16.029 15.145 1.00 94.88 106 CYS A C 1
ATOM 815 O O . CYS A 1 106 ? -6.452 17.035 15.487 1.00 94.88 106 CYS A O 1
ATOM 817 N N . PHE A 1 107 ? -7.359 15.758 13.878 1.00 91.19 107 PHE A N 1
ATOM 818 C CA . PHE A 1 107 ? -7.089 16.653 12.762 1.00 91.19 107 PHE A CA 1
ATOM 819 C C . PHE A 1 107 ? -8.347 16.764 11.898 1.00 91.19 107 PHE A C 1
ATOM 821 O O . PHE A 1 107 ? -8.927 15.752 11.513 1.00 91.19 107 PHE A O 1
ATOM 828 N N . ASN A 1 108 ? -8.818 17.989 11.641 1.00 90.88 108 ASN A N 1
ATOM 829 C CA . ASN A 1 108 ? -10.053 18.260 10.888 1.00 90.88 108 ASN A CA 1
ATOM 830 C C . ASN A 1 108 ? -11.288 17.465 11.370 1.00 90.88 108 ASN A C 1
ATOM 832 O O . ASN A 1 108 ? -12.118 17.043 10.573 1.00 90.88 108 ASN A O 1
ATOM 836 N N . GLY A 1 109 ? -11.410 17.236 12.682 1.00 92.12 109 GLY A N 1
ATOM 837 C CA . GLY A 1 109 ? -12.533 16.488 13.269 1.00 92.12 109 GLY A CA 1
ATOM 838 C C . GLY A 1 109 ? -12.426 14.960 13.172 1.00 92.12 109 GLY A C 1
ATOM 839 O O . GLY A 1 109 ? -13.352 14.265 13.590 1.00 92.12 109 GLY A O 1
ATOM 840 N N . HIS A 1 110 ? -11.305 14.437 12.668 1.00 97.12 110 HIS A N 1
ATOM 841 C CA . HIS A 1 110 ? -10.969 13.015 12.628 1.00 97.12 110 HIS A CA 1
ATOM 842 C C . HIS A 1 110 ? -9.892 12.700 13.661 1.00 97.12 110 HIS A C 1
ATOM 844 O O . HIS A 1 110 ? -8.855 13.358 13.682 1.00 97.12 110 HIS A O 1
ATOM 850 N N . CYS A 1 111 ? -10.126 11.714 14.522 1.00 97.38 111 CYS A N 1
ATOM 851 C CA . CYS A 1 111 ? -9.320 11.513 15.723 1.00 97.38 111 CYS A CA 1
ATOM 852 C C . CYS A 1 111 ? -8.738 10.102 15.824 1.00 97.38 111 CYS A C 1
ATOM 854 O O . CYS A 1 111 ? -9.353 9.124 15.387 1.00 97.38 111 CYS A O 1
ATOM 856 N N . GLY A 1 112 ? -7.570 10.018 16.468 1.00 97.44 112 GLY A N 1
ATOM 857 C CA . GLY A 1 112 ? -6.927 8.760 16.819 1.00 97.44 112 GLY A CA 1
ATOM 858 C C . GLY A 1 112 ? -6.284 8.021 15.645 1.00 97.44 112 GLY A C 1
ATOM 859 O O . GLY A 1 112 ? -6.289 8.515 14.516 1.00 97.44 112 GLY A O 1
ATOM 860 N N . PRO A 1 113 ? -5.760 6.810 15.900 1.00 96.19 113 PRO A N 1
ATOM 861 C CA . PRO A 1 113 ? -5.005 6.037 14.914 1.00 96.19 113 PRO A CA 1
ATOM 862 C C . PRO A 1 113 ? -5.849 5.538 13.725 1.00 96.19 113 PRO A C 1
ATOM 864 O O . PRO A 1 113 ? -5.322 5.055 12.734 1.00 96.19 113 PRO A O 1
ATOM 867 N N . TYR A 1 114 ? -7.175 5.651 13.823 1.00 98.12 114 TYR A N 1
ATOM 868 C CA . TYR A 1 114 ? -8.124 5.259 12.780 1.00 98.12 114 TYR A CA 1
ATOM 869 C C . TYR A 1 114 ? -8.787 6.458 12.085 1.00 98.12 114 TYR A C 1
ATOM 871 O O . TYR A 1 114 ? -9.652 6.261 11.235 1.00 98.12 114 TYR A O 1
ATOM 879 N N . LEU A 1 115 ? -8.435 7.696 12.464 1.00 97.69 115 LEU A N 1
ATOM 880 C CA . LEU A 1 115 ? -9.035 8.931 11.939 1.00 97.69 115 LEU A CA 1
ATOM 881 C C . LEU A 1 115 ? -10.581 8.921 11.941 1.00 97.69 115 LEU A C 1
ATOM 883 O O . LEU A 1 115 ? -11.242 9.319 10.978 1.00 97.69 115 LEU A O 1
ATOM 887 N N . ILE A 1 116 ? -11.178 8.489 13.053 1.00 98.31 116 ILE A N 1
ATOM 888 C CA . ILE A 1 116 ? -12.635 8.361 13.197 1.00 98.31 116 ILE A CA 1
ATOM 889 C C . ILE A 1 116 ? -13.255 9.743 13.426 1.00 98.31 116 ILE A C 1
ATOM 891 O O . ILE A 1 116 ? -12.845 10.471 14.334 1.00 98.31 116 ILE A O 1
ATOM 895 N N . SER A 1 117 ? -14.277 10.093 12.643 1.00 98.06 117 SER A N 1
ATOM 896 C CA . SER A 1 117 ? -15.040 11.336 12.820 1.00 98.06 117 SER A CA 1
ATOM 897 C C . SER A 1 117 ? -16.105 11.220 13.913 1.00 98.06 117 SER A C 1
ATOM 899 O O . SER A 1 117 ? -16.522 10.124 14.293 1.00 98.06 117 SER A O 1
ATOM 901 N N . GLN A 1 118 ? -16.610 12.355 14.400 1.00 97.25 118 GLN A N 1
ATOM 902 C CA . GLN A 1 118 ? -17.657 12.355 15.426 1.00 97.25 118 GLN A CA 1
ATOM 903 C C . GLN A 1 118 ? -18.945 11.663 14.948 1.00 97.25 118 GLN A C 1
ATOM 905 O O . GLN A 1 118 ? -19.544 10.896 15.700 1.00 97.25 118 GLN A O 1
ATOM 910 N N . LYS A 1 119 ? -19.356 11.891 13.692 1.00 97.62 119 LYS A N 1
ATOM 911 C CA . LYS A 1 119 ? -20.531 11.230 13.098 1.00 97.62 119 LYS A CA 1
ATOM 912 C C . LYS A 1 119 ? -20.332 9.716 13.025 1.00 97.62 119 LYS A C 1
ATOM 914 O O . LYS A 1 119 ? -21.234 8.973 13.401 1.00 97.62 119 LYS A O 1
ATOM 919 N N . TYR A 1 120 ? -19.143 9.277 12.606 1.00 98.31 120 TYR A N 1
ATOM 920 C CA . TYR A 1 120 ? -18.781 7.862 12.586 1.00 98.31 120 TYR A CA 1
ATOM 921 C C . TYR A 1 120 ? -18.910 7.250 13.984 1.00 98.31 120 TYR A C 1
ATOM 923 O O . TYR A 1 120 ? -19.566 6.229 14.155 1.00 98.31 120 TYR A O 1
ATOM 931 N N . TRP A 1 121 ? -18.341 7.888 15.007 1.00 98.19 121 TRP A N 1
ATOM 932 C CA . TRP A 1 121 ? -18.418 7.401 16.388 1.00 98.19 121 TRP A CA 1
ATOM 933 C C . TRP A 1 121 ? -19.852 7.339 16.936 1.00 98.19 121 TRP A C 1
ATOM 935 O O . TRP A 1 121 ? -20.203 6.372 17.614 1.00 98.19 121 TRP A O 1
ATOM 945 N N . ILE A 1 122 ? -20.697 8.327 16.617 1.00 97.25 122 ILE A N 1
ATOM 946 C CA . ILE A 1 122 ? -22.126 8.309 16.976 1.00 97.25 122 ILE A CA 1
ATOM 947 C C . ILE A 1 122 ? -22.809 7.086 16.356 1.00 97.25 122 ILE A C 1
ATOM 949 O O . ILE A 1 122 ? -23.493 6.339 17.056 1.00 97.25 122 ILE A O 1
ATOM 953 N N . ASP A 1 123 ? -22.589 6.855 15.064 1.00 96.81 123 ASP A N 1
ATOM 954 C CA . ASP A 1 123 ? -23.143 5.706 14.350 1.00 96.81 123 ASP A CA 1
ATOM 955 C C . ASP A 1 123 ? -22.567 4.366 14.831 1.00 96.81 123 ASP A C 1
ATOM 957 O O . ASP A 1 123 ? -23.283 3.366 14.841 1.00 96.81 123 ASP A O 1
ATOM 961 N N . GLY A 1 124 ? -21.318 4.364 15.302 1.00 95.00 124 GLY A N 1
ATOM 962 C CA . GLY A 1 124 ? -20.641 3.248 15.967 1.00 95.00 124 GLY A CA 1
ATOM 963 C C . GLY A 1 124 ? -21.090 3.011 17.415 1.00 95.00 124 GLY A C 1
ATOM 964 O O . GLY A 1 124 ? -20.427 2.296 18.169 1.00 95.00 124 GLY A O 1
ATOM 965 N N . GLY A 1 125 ? -22.209 3.604 17.836 1.00 94.12 125 GLY A N 1
ATOM 966 C CA . GLY A 1 125 ? -22.828 3.350 19.137 1.00 94.12 125 GLY A CA 1
ATOM 967 C C . GLY A 1 125 ? -22.346 4.257 20.264 1.00 94.12 125 GLY A C 1
ATOM 968 O O . GLY A 1 125 ? -22.672 3.987 21.419 1.00 94.12 125 GLY A O 1
ATOM 969 N N . LYS A 1 126 ? -21.609 5.332 19.950 1.00 95.50 126 LYS A N 1
ATOM 970 C CA . LYS A 1 126 ? -21.242 6.381 20.911 1.00 95.50 126 LYS A CA 1
ATOM 971 C C . LYS A 1 126 ? -20.534 5.820 22.159 1.00 95.50 126 LYS A C 1
ATOM 973 O O . LYS A 1 126 ? -20.911 6.109 23.292 1.00 95.50 126 LYS A O 1
ATOM 978 N N . LEU A 1 127 ? -19.544 4.952 21.944 1.00 89.62 127 LEU A N 1
ATOM 979 C CA . LEU A 1 127 ? -18.841 4.256 23.023 1.00 89.62 127 LEU A CA 1
ATOM 980 C C . LEU A 1 127 ? -17.969 5.209 23.855 1.00 89.62 127 LEU A C 1
ATOM 982 O O . LEU A 1 127 ? -17.371 6.139 23.320 1.00 89.62 127 LEU A O 1
ATOM 986 N N . GLY A 1 128 ? -17.846 4.934 25.155 1.00 88.31 128 GLY A N 1
ATOM 987 C CA . GLY A 1 128 ? -17.115 5.797 26.088 1.00 88.31 128 GLY A CA 1
ATOM 988 C C . GLY A 1 128 ? -17.887 7.069 26.459 1.00 88.31 128 GLY A C 1
ATOM 989 O O . GLY A 1 128 ? -19.078 7.196 26.182 1.00 88.31 128 GLY A O 1
ATOM 990 N N . SER A 1 129 ? -17.214 8.001 27.131 1.00 87.88 129 SER A N 1
ATOM 991 C CA . SER A 1 129 ? -17.790 9.288 27.555 1.00 87.88 129 SER A CA 1
ATOM 992 C C . SER A 1 129 ? -17.870 10.296 26.412 1.00 87.88 129 SER A C 1
ATOM 994 O O . SER A 1 129 ? -18.880 10.986 26.267 1.00 87.88 129 SER A O 1
ATOM 996 N N . ASP A 1 130 ? -16.825 10.371 25.588 1.00 95.88 130 ASP A N 1
ATOM 997 C CA . ASP A 1 130 ? -16.731 11.312 24.478 1.00 95.88 130 ASP A CA 1
ATOM 998 C C . ASP A 1 130 ? -15.970 10.738 23.272 1.00 95.88 130 ASP A C 1
ATOM 1000 O O . ASP A 1 130 ? -15.226 9.755 23.365 1.00 95.88 130 ASP A O 1
ATOM 1004 N N . HIS A 1 131 ? -16.188 11.376 22.117 1.00 97.00 131 HIS A N 1
ATOM 1005 C CA . HIS A 1 131 ? -15.620 10.992 20.824 1.00 97.00 131 HIS A CA 1
ATOM 1006 C C . HIS A 1 131 ? -14.094 10.946 20.850 1.00 97.00 131 HIS A C 1
ATOM 1008 O O . HIS A 1 131 ? -13.517 9.962 20.391 1.00 97.00 131 HIS A O 1
ATOM 1014 N N . VAL A 1 132 ? -13.435 11.970 21.393 1.00 97.31 132 VAL A N 1
ATOM 1015 C CA . VAL A 1 132 ? -11.973 12.092 21.348 1.00 97.31 132 VAL A CA 1
ATOM 1016 C C . VAL A 1 132 ? -11.334 11.042 22.247 1.00 97.31 132 VAL A C 1
ATOM 1018 O O . VAL A 1 132 ? -10.434 10.321 21.809 1.00 97.31 132 VAL A O 1
ATOM 1021 N N . GLN A 1 133 ? -11.833 10.890 23.473 1.00 96.56 133 GLN A N 1
ATOM 1022 C CA . GLN A 1 133 ? -11.327 9.904 24.422 1.00 96.56 133 GLN A CA 1
ATOM 1023 C C . GLN A 1 133 ? -11.485 8.474 23.897 1.00 96.56 133 GLN A C 1
ATOM 1025 O O . GLN A 1 133 ? -10.567 7.664 24.034 1.00 96.56 133 GLN A O 1
ATOM 1030 N N . CYS A 1 134 ? -12.623 8.147 23.278 1.00 95.81 134 CYS A N 1
ATOM 1031 C CA . CYS A 1 134 ? -12.808 6.815 22.712 1.00 95.81 134 CYS A CA 1
ATOM 1032 C C . CYS A 1 134 ? -11.926 6.593 21.478 1.00 95.81 134 CYS A C 1
ATOM 1034 O O . CYS A 1 134 ? -11.250 5.575 21.379 1.00 95.81 134 CYS A O 1
ATOM 1036 N N . THR A 1 135 ? -11.895 7.535 20.538 1.00 97.31 135 THR A N 1
ATOM 1037 C CA . THR A 1 135 ? -11.208 7.324 19.252 1.00 97.31 135 THR A CA 1
ATOM 1038 C C . THR A 1 135 ? -9.686 7.370 19.352 1.00 97.31 135 THR A C 1
ATOM 1040 O O . THR A 1 135 ? -9.018 6.714 18.559 1.00 97.31 135 THR A O 1
ATOM 1043 N N . THR A 1 136 ? -9.123 8.056 20.350 1.00 95.88 136 THR A N 1
ATOM 1044 C CA . THR A 1 136 ? -7.678 8.018 20.653 1.00 95.88 136 THR A CA 1
ATOM 1045 C C . THR A 1 136 ? -7.253 6.770 21.436 1.00 95.88 136 THR A C 1
ATOM 1047 O O . THR A 1 136 ? -6.068 6.447 21.489 1.00 95.88 136 THR A O 1
ATOM 1050 N N . ASN A 1 137 ? -8.199 6.013 21.999 1.00 95.06 137 ASN A N 1
ATOM 1051 C CA . ASN A 1 137 ? -7.939 4.709 22.599 1.00 95.06 137 ASN A CA 1
ATOM 1052 C C . ASN A 1 137 ? -8.161 3.599 21.562 1.00 95.06 137 ASN A C 1
ATOM 1054 O O . ASN A 1 137 ? -9.293 3.357 21.147 1.00 95.06 137 ASN A O 1
ATOM 1058 N N . LYS A 1 138 ? -7.099 2.873 21.188 1.00 92.81 138 LYS A N 1
ATOM 1059 C CA . LYS A 1 138 ? -7.152 1.840 20.136 1.00 92.81 138 LYS A CA 1
ATOM 1060 C C . LYS A 1 138 ? -8.301 0.841 20.329 1.00 92.81 138 LYS A C 1
ATOM 1062 O O . LYS A 1 138 ? -9.065 0.605 19.401 1.00 92.81 138 LYS A O 1
ATOM 1067 N N . THR A 1 139 ? -8.481 0.310 21.537 1.00 91.81 139 THR A N 1
ATOM 1068 C CA . THR A 1 139 ? -9.532 -0.676 21.828 1.00 91.81 139 THR A CA 1
ATOM 1069 C C . THR A 1 139 ? -10.940 -0.085 21.707 1.00 91.81 139 THR A C 1
ATOM 1071 O O . THR A 1 139 ? -11.843 -0.743 21.190 1.00 91.81 139 THR A O 1
ATOM 1074 N N . CYS A 1 140 ? -11.165 1.149 22.167 1.00 93.62 140 CYS A N 1
ATOM 1075 C CA . CYS A 1 140 ? -12.477 1.796 22.042 1.00 93.62 140 CYS A CA 1
ATOM 1076 C C . CYS A 1 140 ? -12.779 2.203 20.589 1.00 93.62 140 CYS A C 1
ATOM 1078 O O . CYS A 1 140 ? -13.907 2.021 20.116 1.00 93.62 140 CYS A O 1
ATOM 1080 N N . ALA A 1 141 ? -11.764 2.670 19.859 1.00 96.88 141 ALA A N 1
ATOM 1081 C CA . ALA A 1 141 ? -11.842 2.960 18.432 1.00 96.88 141 ALA A CA 1
ATOM 1082 C C . ALA A 1 141 ? -12.218 1.711 17.621 1.00 96.88 141 ALA A C 1
ATOM 1084 O O . ALA A 1 141 ? -13.197 1.744 16.880 1.00 96.88 141 ALA A O 1
ATOM 1085 N N . GLU A 1 142 ? -11.529 0.586 17.833 1.00 96.56 142 GLU A N 1
ATOM 1086 C CA . GLU A 1 142 ? -11.830 -0.685 17.161 1.00 96.56 142 GLU A CA 1
ATOM 1087 C C . GLU A 1 142 ? -13.254 -1.159 17.450 1.00 96.56 142 GLU A C 1
ATOM 1089 O O . GLU A 1 142 ? -13.969 -1.548 16.532 1.00 96.56 142 GLU A O 1
ATOM 1094 N N . ARG A 1 143 ? -13.726 -1.061 18.699 1.00 91.19 143 ARG A N 1
ATOM 1095 C CA . ARG A 1 143 ? -15.122 -1.405 19.026 1.00 91.19 143 ARG A CA 1
ATOM 1096 C C . ARG A 1 143 ? -16.127 -0.474 18.342 1.00 91.19 143 ARG A C 1
ATOM 1098 O O . ARG A 1 143 ? -17.193 -0.934 17.940 1.00 91.19 143 ARG A O 1
ATOM 1105 N N . SER A 1 144 ? -15.789 0.805 18.178 1.00 94.19 144 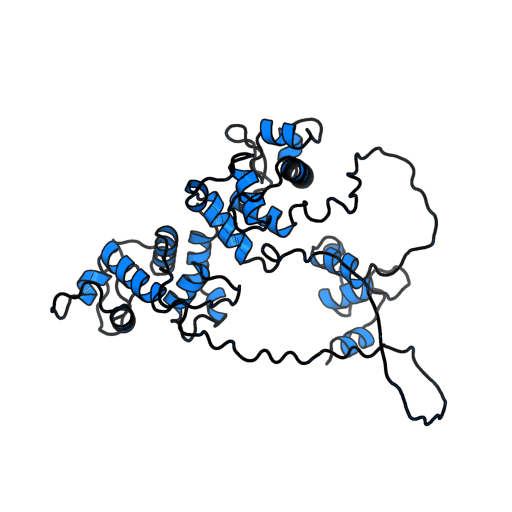SER A N 1
ATOM 1106 C CA . SER A 1 144 ? -16.622 1.755 17.429 1.00 94.19 144 SER A CA 1
ATOM 1107 C C . SER A 1 144 ? -16.680 1.389 15.943 1.00 94.19 144 SER A C 1
ATOM 1109 O O . SER A 1 144 ? -17.761 1.425 15.360 1.00 94.19 144 SER A O 1
ATOM 1111 N N . ILE A 1 145 ? -15.554 0.969 15.354 1.00 97.69 145 ILE A N 1
ATOM 1112 C CA . ILE A 1 145 ? -15.476 0.462 13.974 1.00 97.69 145 ILE A CA 1
ATOM 1113 C C . ILE A 1 145 ? -16.321 -0.800 13.815 1.00 97.69 145 ILE A C 1
ATOM 1115 O O . ILE A 1 145 ? -17.149 -0.858 12.916 1.00 97.69 145 ILE A O 1
ATOM 1119 N N . GLN A 1 146 ? -16.192 -1.776 14.716 1.00 93.19 146 GLN A N 1
ATOM 1120 C CA . GLN A 1 146 ? -16.997 -3.004 14.672 1.00 93.19 146 GLN A CA 1
ATOM 1121 C C . GLN A 1 146 ? -18.501 -2.693 14.649 1.00 93.19 146 GLN A C 1
ATOM 1123 O O . GLN A 1 146 ? -19.237 -3.213 13.814 1.00 93.19 146 GLN A O 1
ATOM 1128 N N . ASN A 1 147 ? -18.963 -1.791 15.517 1.00 88.44 147 ASN A N 1
ATOM 1129 C CA . ASN A 1 147 ? -20.366 -1.371 15.542 1.00 88.44 147 ASN A CA 1
ATOM 1130 C C . ASN A 1 147 ? -20.784 -0.622 14.270 1.00 88.44 147 ASN A C 1
ATOM 1132 O O . ASN A 1 147 ? -21.892 -0.824 13.772 1.00 88.44 147 ASN A O 1
ATOM 1136 N N . TYR A 1 148 ? -19.907 0.235 13.745 1.00 96.00 148 TYR A N 1
ATOM 1137 C CA . TYR A 1 148 ? -20.154 0.967 12.507 1.00 96.00 148 TYR A CA 1
ATOM 1138 C C . TYR A 1 148 ? -20.291 0.011 11.316 1.00 96.00 148 TYR A C 1
ATOM 1140 O O . TYR A 1 148 ? -21.240 0.127 10.541 1.00 96.00 148 TYR A O 1
ATOM 1148 N N . MET A 1 149 ? -19.418 -0.997 11.228 1.00 94.06 149 MET A N 1
ATOM 1149 C CA . MET A 1 149 ? -19.493 -2.031 10.197 1.00 94.06 149 MET A CA 1
ATOM 1150 C C . MET A 1 149 ? -20.741 -2.885 10.344 1.00 94.06 149 MET A C 1
ATOM 1152 O O . MET A 1 149 ? -21.407 -3.131 9.350 1.00 94.06 149 MET A O 1
ATOM 1156 N N . LEU A 1 150 ? -21.149 -3.257 11.560 1.00 89.25 150 LEU A N 1
ATOM 1157 C CA . LEU A 1 150 ? -22.421 -3.962 11.762 1.00 89.25 150 LEU A CA 1
ATOM 1158 C C . LEU A 1 150 ? -23.630 -3.160 11.255 1.00 89.25 150 LEU A C 1
ATOM 1160 O O . LEU A 1 150 ? -24.603 -3.759 10.792 1.00 89.25 150 LEU A O 1
ATOM 1164 N N . LYS A 1 151 ? -23.578 -1.825 11.340 1.00 90.50 151 LYS A N 1
ATOM 1165 C CA . LYS A 1 151 ? -24.645 -0.931 10.872 1.00 90.50 151 LYS A CA 1
ATOM 1166 C C . LYS A 1 151 ? -24.660 -0.773 9.349 1.00 90.50 151 LYS A C 1
ATOM 1168 O O . LYS A 1 151 ? -25.743 -0.730 8.770 1.00 90.50 151 LYS A O 1
ATOM 1173 N N . TYR A 1 152 ? -23.491 -0.676 8.720 1.00 93.50 152 TYR A N 1
ATOM 1174 C CA . TYR A 1 152 ? -23.353 -0.363 7.292 1.00 93.50 152 TYR A CA 1
ATOM 1175 C C . TYR A 1 152 ? -22.854 -1.532 6.433 1.00 93.50 152 TYR A C 1
ATOM 1177 O O . TYR A 1 152 ? -22.536 -1.325 5.269 1.00 93.50 152 TYR A O 1
ATOM 1185 N N . TYR A 1 153 ? -22.824 -2.746 6.992 1.00 91.50 153 TYR A N 1
ATOM 1186 C CA . TYR A 1 153 ? -22.374 -3.984 6.354 1.00 91.50 153 TYR A CA 1
ATOM 1187 C C . TYR A 1 153 ? -23.005 -4.183 4.973 1.00 91.50 153 TYR A C 1
ATOM 1189 O O . TYR A 1 153 ? -24.215 -4.421 4.873 1.00 91.50 153 TYR A O 1
ATOM 1197 N N . LYS A 1 154 ? -22.186 -4.117 3.924 1.00 89.19 154 LYS A N 1
ATOM 1198 C CA . LYS A 1 154 ? -22.576 -4.400 2.543 1.00 89.19 154 LYS A CA 1
ATOM 1199 C C . LYS A 1 154 ? -21.344 -4.626 1.673 1.00 89.19 154 LYS A C 1
ATOM 1201 O O . LYS A 1 154 ? -20.260 -4.188 2.033 1.00 89.19 154 LYS A O 1
ATOM 1206 N N . ASP A 1 155 ? -21.580 -5.255 0.534 1.00 87.75 155 ASP A N 1
ATOM 1207 C CA . ASP A 1 155 ? -20.625 -5.394 -0.560 1.00 87.75 155 ASP A CA 1
ATOM 1208 C C . ASP A 1 155 ? -20.552 -4.052 -1.321 1.00 87.75 155 ASP A C 1
ATOM 1210 O O . ASP A 1 155 ? -21.558 -3.543 -1.836 1.00 87.75 155 ASP A O 1
ATOM 1214 N N . CYS A 1 156 ? -19.383 -3.424 -1.285 1.00 88.50 156 CYS A N 1
ATOM 1215 C CA . CYS A 1 156 ? -19.090 -2.119 -1.866 1.00 88.50 156 CYS A CA 1
ATOM 1216 C C . CYS A 1 156 ? -18.532 -2.242 -3.286 1.00 88.50 156 CYS A C 1
ATOM 1218 O O . CYS A 1 156 ? -18.812 -1.388 -4.141 1.00 88.50 156 CYS A O 1
ATOM 1220 N N . ASN A 1 157 ? -17.725 -3.273 -3.533 1.00 79.81 157 ASN A N 1
ATOM 1221 C CA . ASN A 1 157 ? -17.024 -3.476 -4.800 1.00 79.81 157 ASN A CA 1
ATOM 1222 C C . ASN A 1 157 ? -17.848 -4.318 -5.809 1.00 79.81 157 ASN A C 1
ATOM 1224 O O . ASN A 1 157 ? -17.582 -4.263 -7.010 1.00 79.81 157 ASN A O 1
ATOM 1228 N N . ASN A 1 158 ? -18.941 -4.936 -5.356 1.00 83.38 158 ASN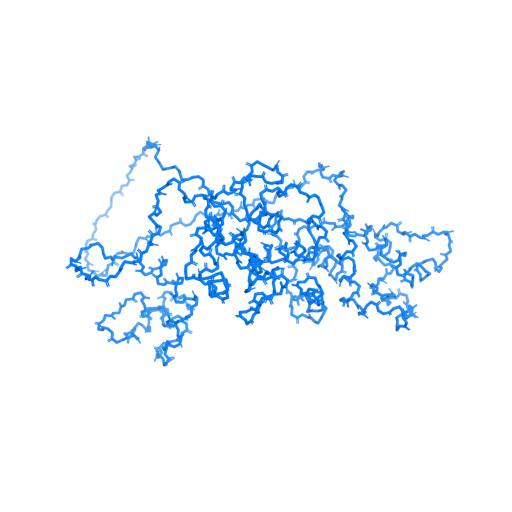 A N 1
ATOM 1229 C CA . ASN A 1 158 ? -19.870 -5.810 -6.079 1.00 83.38 158 ASN A CA 1
ATOM 1230 C C . ASN A 1 158 ? -19.239 -7.123 -6.569 1.00 83.38 158 ASN A C 1
ATOM 1232 O O . ASN A 1 158 ? -19.600 -7.609 -7.648 1.00 83.38 158 ASN A O 1
ATOM 1236 N N . ASP A 1 159 ? -18.301 -7.689 -5.810 1.00 74.81 159 ASP A N 1
ATOM 1237 C CA . ASP A 1 159 ? -17.692 -8.988 -6.119 1.00 74.81 159 ASP A CA 1
ATOM 1238 C C . ASP A 1 159 ? -18.489 -10.194 -5.575 1.00 74.81 159 ASP A C 1
ATOM 1240 O O . ASP A 1 159 ? -18.218 -11.343 -5.942 1.00 74.81 159 ASP A O 1
ATOM 1244 N N . GLY A 1 160 ? -19.541 -9.936 -4.790 1.00 76.81 160 GLY A N 1
ATOM 1245 C CA . GLY A 1 160 ? -20.428 -10.944 -4.216 1.00 76.81 160 GLY A CA 1
ATOM 1246 C C . GLY A 1 160 ? -19.995 -11.460 -2.842 1.00 76.81 160 GLY A C 1
ATOM 1247 O O . GLY A 1 160 ? -20.670 -12.347 -2.301 1.00 76.81 160 GLY A O 1
ATOM 1248 N N . ILE A 1 161 ? -18.914 -10.929 -2.273 1.00 78.38 161 ILE A N 1
ATOM 1249 C CA . ILE A 1 161 ? -18.393 -11.238 -0.940 1.00 78.38 161 ILE A CA 1
ATOM 1250 C C . ILE A 1 161 ? -18.358 -9.928 -0.133 1.00 78.38 161 ILE A C 1
ATOM 1252 O O . ILE A 1 161 ? -18.391 -8.840 -0.685 1.00 78.38 161 ILE A O 1
ATOM 1256 N N . VAL A 1 162 ? -18.421 -10.023 1.200 1.00 78.38 162 VAL A N 1
ATOM 1257 C CA . VAL A 1 162 ? -18.138 -8.872 2.069 1.00 78.38 162 VAL A CA 1
ATOM 1258 C C . VAL A 1 162 ? -16.891 -9.187 2.869 1.00 78.38 162 VAL A C 1
ATOM 1260 O O . VAL A 1 162 ? -16.942 -10.033 3.773 1.00 78.38 162 VAL A O 1
ATOM 1263 N N . ASP A 1 163 ? -15.790 -8.531 2.533 1.00 78.75 163 ASP A N 1
ATOM 1264 C CA . ASP A 1 163 ? -14.482 -8.791 3.118 1.00 78.75 163 ASP A CA 1
ATOM 1265 C C . ASP A 1 163 ? -13.764 -7.510 3.585 1.00 78.75 163 ASP A C 1
ATOM 1267 O O . ASP A 1 163 ? -14.381 -6.498 3.932 1.00 78.75 163 ASP A O 1
ATOM 1271 N N . CYS A 1 164 ? -12.441 -7.593 3.727 1.00 85.81 164 CYS A N 1
ATOM 1272 C CA . CYS A 1 164 ? -11.648 -6.485 4.225 1.00 85.81 164 CYS A CA 1
ATOM 1273 C C . CYS A 1 164 ? -11.637 -5.274 3.283 1.00 85.81 164 CYS A C 1
ATOM 1275 O O . CYS A 1 164 ? -11.568 -4.142 3.777 1.00 85.81 164 CYS A O 1
ATOM 1277 N N . ASP A 1 165 ? -11.757 -5.488 1.973 1.00 83.69 165 ASP A N 1
ATOM 1278 C CA . ASP A 1 165 ? -11.818 -4.409 0.991 1.00 83.69 165 ASP A CA 1
ATOM 1279 C C . ASP A 1 165 ? -13.100 -3.587 1.208 1.00 83.69 165 ASP A C 1
ATOM 1281 O O . ASP A 1 165 ? -13.052 -2.353 1.283 1.00 83.69 165 ASP A O 1
ATOM 1285 N N . ASP A 1 166 ? -14.232 -4.250 1.457 1.00 89.19 166 ASP A N 1
ATOM 1286 C CA . ASP A 1 166 ? -15.492 -3.575 1.783 1.00 89.19 166 ASP A CA 1
ATOM 1287 C C . ASP A 1 166 ? -15.418 -2.823 3.109 1.00 89.19 166 ASP A C 1
ATOM 1289 O O . ASP A 1 166 ? -15.852 -1.671 3.205 1.00 89.19 166 ASP A O 1
ATOM 1293 N N . PHE A 1 167 ? -14.826 -3.429 4.143 1.00 94.31 167 PHE A N 1
ATOM 1294 C CA . PHE A 1 167 ? -14.657 -2.757 5.432 1.00 94.31 167 PHE A CA 1
ATOM 1295 C C . PHE A 1 167 ? -13.776 -1.511 5.312 1.00 94.31 167 PHE A C 1
ATOM 1297 O O . PHE A 1 167 ? -14.110 -0.471 5.884 1.00 94.31 167 PHE A O 1
ATOM 1304 N N . ALA A 1 168 ? -12.683 -1.568 4.555 1.00 94.62 168 ALA A N 1
ATOM 1305 C CA . ALA A 1 168 ? -11.839 -0.403 4.314 1.00 94.62 168 ALA A CA 1
ATOM 1306 C C . ALA A 1 168 ? -12.570 0.680 3.505 1.00 94.62 168 ALA A C 1
ATOM 1308 O O . ALA A 1 168 ? -12.471 1.871 3.825 1.00 94.62 168 ALA A O 1
ATOM 1309 N N . ALA A 1 169 ? -13.370 0.285 2.511 1.00 93.06 169 ALA A N 1
ATOM 1310 C CA . ALA A 1 169 ? -14.170 1.212 1.720 1.00 93.06 169 ALA A CA 1
ATOM 1311 C C . ALA A 1 169 ? -15.240 1.916 2.569 1.00 93.06 169 ALA A C 1
ATOM 1313 O O . ALA A 1 169 ? -15.339 3.148 2.538 1.00 93.06 169 ALA A O 1
ATOM 1314 N N . ILE A 1 170 ? -15.977 1.166 3.395 1.00 96.56 170 ILE A N 1
ATOM 1315 C CA . ILE A 1 170 ? -16.947 1.716 4.356 1.00 96.56 170 ILE A CA 1
ATOM 1316 C C . ILE A 1 170 ? -16.246 2.620 5.371 1.00 96.56 170 ILE A C 1
ATOM 1318 O O . ILE A 1 170 ? -16.769 3.681 5.712 1.00 96.56 170 ILE A O 1
ATOM 1322 N N . HIS A 1 171 ? -15.056 2.245 5.847 1.00 97.69 171 HIS A N 1
ATOM 1323 C CA . HIS A 1 171 ? -14.311 3.063 6.805 1.00 97.69 171 HIS A CA 1
ATOM 1324 C C . HIS A 1 171 ? -13.954 4.429 6.222 1.00 97.69 171 HIS A C 1
ATOM 1326 O O . HIS A 1 171 ? -14.117 5.457 6.884 1.00 97.69 171 HIS A O 1
ATOM 1332 N N . LYS A 1 172 ? -13.482 4.442 4.972 1.00 95.94 172 LYS A N 1
ATOM 1333 C CA . LYS A 1 172 ? -12.976 5.650 4.320 1.00 95.94 172 LYS A CA 1
ATOM 1334 C C . LYS A 1 172 ? -14.072 6.558 3.772 1.00 95.94 172 LYS A C 1
ATOM 1336 O O . LYS A 1 172 ? -13.950 7.779 3.880 1.00 95.94 172 LYS A O 1
ATOM 1341 N N . LEU A 1 173 ? -15.096 5.980 3.152 1.00 94.62 173 LEU A N 1
ATOM 1342 C CA . LEU A 1 173 ? -16.138 6.714 2.428 1.00 94.62 173 LEU A CA 1
ATOM 1343 C C . LEU A 1 173 ? -17.461 6.794 3.195 1.00 94.62 173 LEU A C 1
ATOM 1345 O O . LEU A 1 173 ? -18.310 7.629 2.881 1.00 94.62 173 LEU A O 1
ATOM 1349 N N . GLY A 1 174 ? -17.640 5.957 4.215 1.00 95.25 174 GLY A N 1
ATOM 1350 C CA . GLY A 1 174 ? -18.905 5.808 4.916 1.00 95.25 174 GLY A CA 1
ATOM 1351 C C . GLY A 1 174 ? -19.891 4.912 4.156 1.00 95.25 174 GLY A C 1
ATOM 1352 O O . GLY A 1 174 ? -19.483 4.054 3.371 1.00 95.25 174 GLY A O 1
ATOM 1353 N N . PRO A 1 175 ? -21.208 5.091 4.371 1.00 94.00 175 PRO A N 1
ATOM 1354 C CA . PRO A 1 175 ? -22.230 4.196 3.833 1.00 94.00 175 PRO A CA 1
ATOM 1355 C C . PRO A 1 175 ? -22.299 4.196 2.306 1.00 94.00 175 PRO A C 1
ATOM 1357 O O . PRO A 1 175 ? -22.763 3.222 1.735 1.00 94.00 175 PRO A O 1
ATOM 1360 N N . ASP A 1 176 ? -21.825 5.242 1.632 1.00 93.25 176 ASP A N 1
ATOM 1361 C CA . ASP A 1 176 ? -21.786 5.345 0.170 1.00 93.25 176 ASP A CA 1
ATOM 1362 C C . ASP A 1 176 ? -20.399 4.938 -0.367 1.00 93.25 176 ASP A C 1
ATOM 1364 O O . ASP A 1 176 ? -19.727 5.687 -1.070 1.00 93.25 176 ASP A O 1
ATOM 1368 N N . CYS A 1 177 ? -19.948 3.735 0.003 1.00 91.69 177 CYS A N 1
ATOM 1369 C CA . CYS A 1 177 ? -18.598 3.215 -0.256 1.00 91.69 177 CYS A CA 1
ATOM 1370 C C . CYS A 1 177 ? -18.280 2.835 -1.714 1.00 91.69 177 CYS A C 1
ATOM 1372 O O . CYS A 1 177 ? -17.155 2.441 -2.020 1.00 91.69 177 CYS A O 1
ATOM 1374 N N . ASN A 1 178 ? -19.2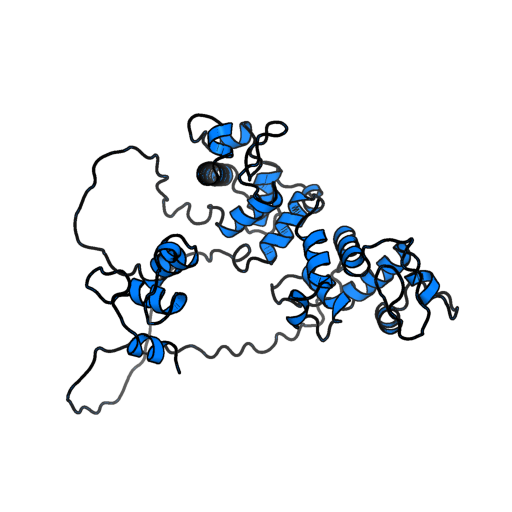33 2.966 -2.633 1.00 88.69 178 ASN A N 1
ATOM 1375 C CA . ASN A 1 178 ? -19.064 2.553 -4.023 1.00 88.69 178 ASN A CA 1
ATOM 1376 C C . ASN A 1 178 ? -18.481 3.729 -4.823 1.00 88.69 178 ASN A C 1
ATOM 1378 O O . ASN A 1 178 ? -19.209 4.442 -5.515 1.00 88.69 178 ASN A O 1
ATOM 1382 N N . SER A 1 179 ? -17.172 3.966 -4.704 1.00 85.00 179 SER A N 1
ATOM 1383 C CA . SER A 1 179 ? -16.493 5.026 -5.458 1.00 85.00 179 SER A CA 1
ATOM 1384 C C . SER A 1 179 ? -15.163 4.572 -6.045 1.00 85.00 179 SER A C 1
ATOM 1386 O O . SER A 1 179 ? -14.228 4.247 -5.317 1.00 85.00 179 SER A O 1
ATOM 1388 N N . GLN A 1 180 ? -15.029 4.680 -7.370 1.00 71.62 180 GLN A N 1
ATOM 1389 C CA . GLN A 1 180 ? -13.788 4.346 -8.073 1.00 71.62 180 GLN A CA 1
ATOM 1390 C C . GLN A 1 180 ? -12.609 5.245 -7.660 1.00 71.62 180 GLN A C 1
ATOM 1392 O O . GLN A 1 180 ? -11.454 4.838 -7.755 1.00 71.62 180 GLN A O 1
ATOM 1397 N N . SER A 1 181 ? -12.879 6.464 -7.177 1.00 74.12 181 SER A N 1
ATOM 1398 C CA . SER A 1 181 ? -11.829 7.380 -6.712 1.00 74.12 181 SER A CA 1
ATOM 1399 C C . SER A 1 181 ? -11.082 6.866 -5.479 1.00 74.12 181 SER A C 1
ATOM 1401 O O . SER A 1 181 ? -9.957 7.301 -5.233 1.00 74.12 181 SER A O 1
ATOM 1403 N N . LEU A 1 182 ? -11.673 5.928 -4.729 1.00 79.38 182 LEU A N 1
ATOM 1404 C CA . LEU A 1 182 ? -11.047 5.312 -3.565 1.00 79.38 182 LEU A CA 1
ATOM 1405 C C . LEU A 1 182 ? -9.758 4.584 -3.938 1.00 79.38 182 LEU A C 1
ATOM 1407 O O . LEU A 1 182 ? -8.741 4.832 -3.296 1.00 79.38 182 LEU A O 1
ATOM 1411 N N . TYR A 1 183 ? -9.786 3.779 -5.004 1.00 72.06 183 TYR A N 1
ATOM 1412 C CA . TYR A 1 183 ? -8.659 2.953 -5.455 1.00 72.06 183 TYR A CA 1
ATOM 1413 C C . TYR A 1 183 ? -7.410 3.767 -5.822 1.00 72.06 183 TYR A C 1
ATOM 1415 O O . TYR A 1 183 ? -6.298 3.249 -5.815 1.00 72.06 183 TYR A O 1
ATOM 1423 N N . PHE A 1 184 ? -7.575 5.060 -6.110 1.00 63.09 184 PHE A N 1
ATOM 1424 C CA . PHE A 1 184 ? -6.471 5.971 -6.420 1.00 63.09 184 PHE A CA 1
ATOM 1425 C C . PHE A 1 184 ? -5.983 6.778 -5.209 1.00 63.09 184 PHE A C 1
ATOM 1427 O O . PHE A 1 184 ? -4.998 7.510 -5.321 1.00 63.09 184 PHE A O 1
ATOM 1434 N N . SER A 1 185 ? -6.659 6.677 -4.063 1.00 72.38 185 SER A N 1
ATOM 1435 C CA . SER A 1 185 ? -6.305 7.420 -2.854 1.00 72.38 185 SER A CA 1
ATOM 1436 C C . SER A 1 185 ? -5.090 6.820 -2.144 1.00 72.38 185 SER A C 1
ATOM 1438 O O . SER A 1 185 ? -4.905 5.605 -2.132 1.00 72.38 185 SER A O 1
ATOM 1440 N N . GLU A 1 186 ? -4.303 7.665 -1.474 1.00 73.44 186 GLU A N 1
ATOM 1441 C CA . GLU A 1 186 ? -3.168 7.218 -0.646 1.00 73.44 186 GLU A CA 1
ATOM 1442 C C . GLU A 1 186 ? -3.593 6.231 0.448 1.00 73.44 186 GLU A C 1
ATOM 1444 O O . GLU A 1 186 ? -2.888 5.268 0.728 1.00 73.44 186 GLU A O 1
ATOM 1449 N N . TYR A 1 187 ? -4.795 6.418 1.002 1.00 85.44 187 TYR A N 1
ATOM 1450 C CA . TYR A 1 187 ? -5.392 5.472 1.943 1.00 85.44 187 TYR A CA 1
ATOM 1451 C C . TYR A 1 187 ? -5.505 4.072 1.333 1.00 85.44 187 TYR A C 1
ATOM 1453 O O . TYR A 1 187 ? -5.079 3.100 1.946 1.00 85.44 187 TYR A O 1
ATOM 1461 N N . TRP A 1 188 ? -6.070 3.960 0.127 1.00 82.88 188 TRP A N 1
ATOM 1462 C CA . TRP A 1 188 ? -6.307 2.653 -0.477 1.00 82.88 188 TRP A CA 1
ATOM 1463 C C . TRP A 1 188 ? -5.013 1.967 -0.890 1.00 82.88 188 TRP A C 1
ATOM 1465 O O . TRP A 1 188 ? -4.867 0.783 -0.630 1.00 82.88 188 TRP A O 1
ATOM 1475 N N . LYS A 1 189 ? -4.044 2.706 -1.443 1.00 71.75 189 LYS A N 1
ATOM 1476 C CA . LYS A 1 189 ? -2.718 2.154 -1.773 1.00 71.75 189 LYS A CA 1
ATOM 1477 C C . LYS A 1 189 ? -2.041 1.547 -0.540 1.00 71.75 189 LYS A C 1
ATOM 1479 O O . LYS A 1 189 ? -1.556 0.419 -0.587 1.00 71.75 189 LYS A O 1
ATOM 1484 N N . HIS A 1 190 ? -2.068 2.276 0.577 1.00 69.38 190 HIS A N 1
ATOM 1485 C CA . HIS A 1 190 ? -1.495 1.814 1.838 1.00 69.38 190 HIS A CA 1
ATOM 1486 C C . HIS A 1 190 ? -2.251 0.592 2.380 1.00 69.38 190 HIS A C 1
ATOM 1488 O O . HIS A 1 190 ? -1.650 -0.415 2.762 1.00 69.38 190 HIS A O 1
ATOM 1494 N N . PHE A 1 191 ? -3.582 0.664 2.397 1.00 82.19 191 PHE A N 1
ATOM 1495 C CA . PHE A 1 191 ? -4.433 -0.432 2.845 1.00 82.19 191 PHE A CA 1
ATOM 1496 C C . PHE A 1 191 ? -4.218 -1.698 2.005 1.00 82.19 191 PHE A C 1
ATOM 1498 O O . PHE A 1 191 ? -4.056 -2.787 2.558 1.00 82.19 191 PHE A O 1
ATOM 1505 N N . GLU A 1 192 ? -4.182 -1.553 0.681 1.00 75.19 192 GLU A N 1
ATOM 1506 C CA . GLU A 1 192 ? -3.973 -2.642 -0.263 1.00 75.19 192 GLU A CA 1
ATOM 1507 C C . GLU A 1 192 ? -2.635 -3.323 0.012 1.00 75.19 192 GLU A C 1
ATOM 1509 O O . GLU A 1 192 ? -2.626 -4.538 0.176 1.00 75.19 192 GLU A O 1
ATOM 1514 N N . TYR A 1 193 ? -1.546 -2.557 0.157 1.00 65.88 193 TYR A N 1
ATOM 1515 C CA . TYR A 1 193 ? -0.227 -3.100 0.491 1.00 65.88 193 TYR A CA 1
ATOM 1516 C C . TYR A 1 193 ? -0.234 -3.891 1.805 1.00 65.88 193 TYR A C 1
ATOM 1518 O O . TYR A 1 193 ? 0.228 -5.033 1.846 1.00 65.88 193 TYR A O 1
ATOM 1526 N N . CYS A 1 194 ? -0.794 -3.325 2.876 1.00 74.38 194 CYS A N 1
ATOM 1527 C CA . CYS A 1 194 ? -0.856 -4.020 4.160 1.00 74.38 194 CYS A CA 1
ATOM 1528 C C . CYS A 1 194 ? -1.697 -5.303 4.076 1.00 74.38 194 CYS A C 1
ATOM 1530 O O . CYS A 1 194 ? -1.286 -6.351 4.578 1.00 74.38 194 CYS A O 1
ATOM 1532 N N . SER A 1 195 ? -2.863 -5.237 3.430 1.00 70.75 195 SER A N 1
ATOM 1533 C CA . SER A 1 195 ? -3.812 -6.354 3.381 1.00 70.75 195 SER A CA 1
ATOM 1534 C C . SER A 1 195 ? -3.308 -7.532 2.550 1.00 70.75 195 SER A C 1
ATOM 1536 O O . SER A 1 195 ? -3.722 -8.660 2.803 1.00 70.75 195 SER A O 1
ATOM 1538 N N . VAL A 1 196 ? -2.418 -7.306 1.577 1.00 61.09 196 VAL A N 1
ATOM 1539 C CA . VAL A 1 196 ? -1.773 -8.398 0.828 1.00 61.09 196 VAL A CA 1
ATOM 1540 C C . VAL A 1 196 ? -0.538 -8.962 1.525 1.00 61.09 196 VAL A C 1
ATOM 1542 O O . VAL A 1 196 ? -0.307 -10.170 1.474 1.00 61.09 196 VAL A O 1
ATOM 1545 N N . MET A 1 197 ? 0.218 -8.140 2.254 1.00 48.28 197 MET A N 1
ATOM 1546 C CA . MET A 1 197 ? 1.387 -8.622 3.000 1.00 48.28 197 MET A CA 1
ATOM 1547 C C . MET A 1 197 ? 1.018 -9.398 4.281 1.00 48.28 197 MET A C 1
ATOM 1549 O O . MET A 1 197 ? 1.846 -10.154 4.793 1.00 48.28 197 MET A O 1
ATOM 1553 N N . GLU A 1 198 ? -0.216 -9.271 4.783 1.00 54.16 198 GLU A N 1
ATOM 1554 C CA . GLU A 1 198 ? -0.745 -10.045 5.914 1.00 54.16 198 GLU A CA 1
ATOM 1555 C C . GLU A 1 198 ? -1.489 -11.316 5.440 1.00 54.16 198 GLU A C 1
ATOM 1557 O O . GLU A 1 198 ? -2.593 -11.216 4.899 1.00 54.16 198 GLU A O 1
ATOM 1562 N N . PRO A 1 199 ? -0.965 -12.540 5.684 1.00 45.72 199 PRO A N 1
ATOM 1563 C CA . PRO A 1 199 ? -1.486 -13.792 5.108 1.00 45.72 199 PRO A CA 1
ATOM 1564 C C . PRO A 1 199 ? -2.946 -14.150 5.442 1.00 45.72 199 PRO A C 1
ATOM 1566 O O . PRO A 1 199 ? -3.476 -15.128 4.900 1.00 45.72 199 PRO A O 1
ATOM 1569 N N . THR A 1 200 ? -3.575 -13.437 6.378 1.00 51.22 200 THR A N 1
ATOM 1570 C CA . THR A 1 200 ? -4.931 -13.700 6.878 1.00 51.22 200 THR A CA 1
ATOM 1571 C C . THR A 1 200 ? -5.925 -12.574 6.602 1.00 51.22 200 THR A C 1
ATOM 1573 O O . THR A 1 200 ? -7.120 -12.819 6.741 1.00 51.22 200 THR A O 1
ATOM 1576 N N . ALA A 1 201 ? -5.495 -11.386 6.158 1.00 46.56 201 ALA A N 1
ATOM 1577 C CA . ALA A 1 201 ? -6.399 -10.244 5.978 1.00 46.56 201 ALA A CA 1
ATOM 1578 C C . ALA A 1 201 ? -7.406 -10.427 4.820 1.00 46.56 201 ALA A C 1
ATOM 1580 O O . ALA A 1 201 ? -8.517 -9.912 4.911 1.00 46.56 201 ALA A O 1
ATOM 1581 N N . ARG A 1 202 ? -7.051 -11.207 3.785 1.00 49.66 202 ARG A N 1
ATOM 1582 C CA . ARG A 1 202 ? -7.895 -11.499 2.601 1.00 49.66 202 ARG A CA 1
ATOM 1583 C C . ARG A 1 202 ? -8.523 -12.899 2.572 1.00 49.66 202 ARG A C 1
ATOM 1585 O O . ARG A 1 202 ? -9.151 -13.267 1.586 1.00 49.66 202 ARG A O 1
ATOM 1592 N N . ARG A 1 203 ? -8.326 -13.744 3.595 1.00 40.56 203 ARG A N 1
ATOM 1593 C CA . ARG A 1 203 ? -8.888 -15.110 3.570 1.00 40.56 203 ARG A CA 1
ATOM 1594 C C . ARG A 1 203 ? -10.301 -15.142 4.136 1.00 40.56 203 ARG A C 1
ATOM 1596 O O . ARG A 1 203 ? -10.510 -14.828 5.304 1.00 40.56 203 ARG A O 1
ATOM 1603 N N . GLU A 1 204 ? -11.221 -15.619 3.299 1.00 43.06 204 GLU A N 1
ATOM 1604 C CA . GLU A 1 204 ? -12.594 -16.000 3.627 1.00 43.06 204 GLU A CA 1
ATOM 1605 C C . GLU A 1 204 ? -12.717 -16.667 5.008 1.00 43.06 204 GLU A C 1
ATOM 1607 O O . GLU A 1 204 ? -12.018 -17.634 5.330 1.00 43.06 204 GLU A O 1
ATOM 1612 N N . LEU A 1 205 ? -13.699 -16.205 5.786 1.00 36.59 205 LEU A N 1
ATOM 1613 C CA . LEU A 1 205 ? -14.403 -17.045 6.747 1.00 36.59 205 LEU A CA 1
ATOM 1614 C C . LEU A 1 205 ? -15.205 -18.081 5.940 1.00 36.59 205 LEU A C 1
ATOM 1616 O O . LEU A 1 205 ? -16.183 -17.699 5.295 1.00 36.59 205 LEU A O 1
ATOM 1620 N N . PRO A 1 206 ? -14.860 -19.382 5.948 1.00 33.84 206 PRO A N 1
ATOM 1621 C CA . PRO A 1 206 ? -15.725 -20.368 5.322 1.00 33.84 206 PRO A CA 1
ATOM 1622 C C . PRO A 1 206 ? -17.054 -20.453 6.093 1.00 33.84 206 PRO A C 1
ATOM 1624 O O . PRO A 1 206 ? -17.063 -20.339 7.326 1.00 33.84 206 PRO A O 1
ATOM 1627 N N . PRO A 1 207 ? -18.186 -20.705 5.409 1.00 34.12 207 PRO A N 1
ATOM 1628 C CA . PRO A 1 207 ? -19.458 -20.920 6.075 1.00 34.12 207 PRO A CA 1
ATOM 1629 C C . PRO A 1 207 ? -19.354 -22.152 6.974 1.00 34.12 207 PRO A C 1
ATOM 1631 O O . PRO A 1 207 ? -19.030 -23.259 6.537 1.00 34.12 207 PRO A O 1
ATOM 1634 N N . VAL A 1 208 ? -19.646 -21.959 8.256 1.00 34.38 208 VAL A N 1
ATOM 1635 C CA . VAL A 1 208 ? -19.787 -23.059 9.203 1.00 34.38 208 VAL A CA 1
ATOM 1636 C C . VAL A 1 208 ? -21.034 -23.845 8.805 1.00 34.38 208 VAL A C 1
ATOM 1638 O O . VAL A 1 208 ? -22.152 -23.375 9.003 1.00 34.38 208 VAL A O 1
ATOM 1641 N N . ASN A 1 209 ? -20.868 -25.056 8.269 1.00 29.80 209 ASN A N 1
ATOM 1642 C CA . ASN A 1 209 ? -21.897 -26.074 8.439 1.00 29.80 209 ASN A CA 1
ATOM 1643 C C . ASN A 1 209 ? -21.304 -27.476 8.595 1.00 29.80 209 ASN A C 1
ATOM 1645 O O . ASN A 1 209 ? -20.668 -28.042 7.706 1.00 29.80 209 ASN A O 1
ATOM 1649 N N . PHE A 1 210 ? -21.518 -28.002 9.794 1.00 35.12 210 PHE A N 1
ATOM 1650 C CA . PHE A 1 210 ? -21.153 -29.328 10.256 1.00 35.12 210 PHE A CA 1
ATOM 1651 C C . PHE A 1 210 ? -22.392 -30.233 10.105 1.00 35.12 210 PHE A C 1
ATOM 1653 O O . PHE A 1 210 ? -23.501 -29.795 10.390 1.00 35.12 210 PHE A O 1
ATOM 1660 N N . TYR A 1 211 ? -22.159 -31.506 9.755 1.00 31.23 211 TYR A N 1
ATOM 1661 C CA . TYR A 1 211 ? -23.083 -32.661 9.683 1.00 31.23 211 TYR A CA 1
ATOM 1662 C C . TYR A 1 211 ? -23.803 -32.954 8.347 1.00 31.23 211 TYR A C 1
ATOM 1664 O O . TYR A 1 211 ? -24.767 -32.301 7.973 1.00 31.23 211 TYR A O 1
ATOM 1672 N N . THR A 1 212 ? -23.468 -34.097 7.721 1.00 30.52 212 THR A N 1
ATOM 1673 C CA . THR A 1 212 ? -24.242 -35.359 7.865 1.00 30.52 212 THR A CA 1
ATOM 1674 C C . THR A 1 212 ? -23.586 -36.588 7.181 1.00 30.52 212 THR A C 1
ATOM 1676 O O . THR A 1 212 ? -23.134 -36.520 6.048 1.00 30.52 212 THR A O 1
ATOM 1679 N N . TYR A 1 213 ? -23.579 -37.709 7.930 1.00 24.88 213 TYR A N 1
ATOM 1680 C CA . TYR A 1 213 ? -23.618 -39.152 7.566 1.00 24.88 213 TYR A CA 1
ATOM 1681 C C . TYR A 1 213 ? -22.571 -39.779 6.604 1.00 24.88 213 TYR A C 1
ATOM 1683 O O . TYR A 1 213 ? -22.557 -39.519 5.413 1.00 24.88 213 TYR A O 1
ATOM 1691 N N . ILE A 1 214 ? -21.601 -40.584 7.086 1.00 27.81 214 ILE A N 1
ATOM 1692 C CA . ILE A 1 214 ? -21.618 -42.042 7.427 1.00 27.81 214 ILE A CA 1
ATOM 1693 C C . ILE A 1 214 ? -21.895 -42.987 6.234 1.00 27.81 214 ILE A C 1
ATOM 1695 O O . ILE A 1 214 ? -23.039 -43.109 5.806 1.00 27.81 214 ILE A O 1
ATOM 1699 N N . ARG A 1 215 ? -20.890 -43.808 5.859 1.00 24.91 215 ARG A N 1
ATOM 1700 C CA . ARG A 1 215 ? -20.936 -45.297 5.872 1.00 24.91 215 ARG A CA 1
ATOM 1701 C C . ARG A 1 215 ? -19.545 -45.942 5.663 1.00 24.91 215 ARG A C 1
ATOM 1703 O O . ARG A 1 215 ? -18.750 -45.476 4.858 1.00 24.91 215 ARG A O 1
ATOM 1710 N N . ARG A 1 216 ? -19.285 -47.007 6.445 1.00 26.06 216 ARG A N 1
ATOM 1711 C CA . ARG A 1 216 ? -18.146 -47.968 6.397 1.00 26.06 216 ARG A CA 1
ATOM 1712 C C . ARG A 1 216 ? -18.317 -48.987 5.248 1.00 26.06 216 ARG A C 1
ATOM 1714 O O . ARG A 1 216 ? -19.413 -49.027 4.690 1.00 26.06 216 ARG A O 1
ATOM 1721 N N . PRO A 1 217 ? -17.300 -49.824 4.931 1.00 28.03 217 PRO A N 1
ATOM 1722 C CA . PRO A 1 217 ? -17.150 -51.189 5.525 1.00 28.03 217 PRO A CA 1
ATOM 1723 C C . PRO A 1 217 ? -15.694 -51.525 5.989 1.00 28.03 217 PRO A C 1
ATOM 1725 O O . PRO A 1 217 ? -14.749 -51.079 5.350 1.00 28.03 217 PRO A O 1
ATOM 1728 N N . THR A 1 218 ? -15.443 -52.016 7.224 1.00 29.06 218 THR A N 1
ATOM 1729 C CA . THR A 1 218 ? -15.271 -53.426 7.738 1.00 29.06 218 THR A CA 1
ATOM 1730 C C . THR A 1 218 ? -13.926 -54.108 7.393 1.00 29.06 218 THR A C 1
ATOM 1732 O O . THR A 1 218 ? -13.622 -54.263 6.221 1.00 29.06 218 THR A O 1
ATOM 1735 N N . GLU A 1 219 ? -13.033 -54.318 8.386 1.00 28.81 219 GLU A N 1
ATOM 1736 C CA . GLU A 1 219 ? -12.648 -55.600 9.080 1.00 28.81 219 GLU A CA 1
ATOM 1737 C C . GLU A 1 219 ? -11.559 -56.402 8.328 1.00 28.81 219 GLU A C 1
ATOM 1739 O O . GLU A 1 219 ? -11.594 -56.447 7.112 1.00 28.81 219 GLU A O 1
ATOM 1744 N N . GLY A 1 220 ? -10.532 -57.063 8.885 1.00 27.95 220 GLY A N 1
ATOM 1745 C CA . GLY A 1 220 ? -9.955 -57.317 10.222 1.00 27.95 220 GLY A CA 1
ATOM 1746 C C . GLY A 1 220 ? -8.416 -57.481 10.039 1.00 27.95 220 GLY A C 1
ATOM 1747 O O . GLY A 1 220 ? -7.925 -57.361 8.925 1.00 27.95 220 GLY A O 1
ATOM 1748 N N . ASN A 1 221 ? -7.537 -57.689 11.025 1.00 29.88 221 ASN A N 1
ATOM 1749 C CA . ASN A 1 221 ? -7.506 -58.805 11.965 1.00 29.88 221 ASN A CA 1
ATOM 1750 C C . ASN A 1 221 ? -6.491 -58.558 13.115 1.00 29.88 221 ASN A C 1
ATOM 1752 O O . ASN A 1 221 ? -5.607 -57.705 13.025 1.00 29.88 221 ASN A O 1
ATOM 1756 N N . ARG A 1 222 ? -6.657 -59.325 14.198 1.00 26.16 222 ARG A N 1
ATOM 1757 C CA . ARG A 1 222 ? -6.070 -59.209 15.552 1.00 26.16 222 ARG A CA 1
ATOM 1758 C C . ARG A 1 222 ? -4.763 -60.005 15.722 1.00 26.16 222 ARG A C 1
ATOM 1760 O O . ARG A 1 222 ? -4.732 -61.146 15.289 1.00 26.16 222 ARG A O 1
ATOM 1767 N N . VAL A 1 223 ? -3.813 -59.499 16.525 1.00 27.23 223 VAL A N 1
ATOM 1768 C CA . VAL A 1 223 ? -2.998 -60.295 17.481 1.00 27.23 223 VAL A CA 1
ATOM 1769 C C . VAL A 1 223 ? -2.720 -59.439 18.728 1.00 27.23 223 VAL A C 1
ATOM 1771 O O . VAL A 1 223 ? -2.402 -58.255 18.619 1.00 27.23 223 VAL A O 1
ATOM 1774 N N . VAL A 1 224 ? -2.895 -60.033 19.913 1.00 26.80 224 VAL A N 1
ATOM 1775 C CA . VAL A 1 224 ? -2.739 -59.432 21.249 1.00 26.80 224 VAL A CA 1
ATOM 1776 C C . VAL A 1 224 ? -1.551 -60.083 21.956 1.00 26.80 224 VAL A C 1
ATOM 1778 O O . VAL A 1 224 ? -1.528 -61.302 22.063 1.00 26.80 224 VAL A O 1
ATOM 1781 N N . THR A 1 225 ? -0.657 -59.273 22.529 1.00 25.34 225 THR A N 1
ATOM 1782 C CA . THR A 1 225 ? 0.194 -59.629 23.681 1.00 25.34 225 THR A CA 1
ATOM 1783 C C . THR A 1 225 ? 0.461 -58.371 24.519 1.00 25.34 225 THR A C 1
ATOM 1785 O O . THR A 1 225 ? 0.756 -57.302 23.987 1.00 25.34 225 THR A O 1
ATOM 1788 N N . THR A 1 226 ? 0.286 -58.488 25.832 1.00 27.58 226 THR A N 1
ATOM 1789 C CA . THR A 1 226 ? 0.279 -57.422 26.850 1.00 27.58 226 THR A CA 1
ATOM 1790 C C . THR A 1 226 ? 1.655 -57.176 27.479 1.00 27.58 226 THR A C 1
ATOM 1792 O O . THR A 1 226 ? 2.332 -58.152 27.777 1.00 27.58 226 THR A O 1
ATOM 1795 N N . SER A 1 227 ? 2.001 -55.910 27.785 1.00 25.31 227 SER A N 1
ATOM 1796 C CA . SER A 1 227 ? 2.494 -55.437 29.107 1.00 25.31 227 SER A CA 1
ATOM 1797 C C . SER A 1 227 ? 3.358 -54.151 29.042 1.00 25.31 227 SER A C 1
ATOM 1799 O O . SER A 1 227 ? 4.379 -54.102 28.366 1.00 25.31 227 SER A O 1
ATOM 1801 N N . THR A 1 228 ? 2.968 -53.153 29.852 1.00 31.19 228 THR A N 1
ATOM 1802 C CA . THR A 1 228 ? 3.707 -51.974 30.383 1.00 31.19 228 THR A CA 1
ATOM 1803 C C . THR A 1 228 ? 4.073 -50.749 29.504 1.00 31.19 228 THR A C 1
ATOM 1805 O O . THR A 1 228 ? 4.774 -50.834 28.503 1.00 31.19 228 THR A O 1
ATOM 1808 N N . SER A 1 229 ? 3.710 -49.565 30.039 1.00 31.66 229 SER A N 1
ATOM 1809 C CA . SER A 1 229 ? 4.278 -48.205 29.852 1.00 31.66 229 SER A CA 1
ATOM 1810 C C . SER A 1 229 ? 3.664 -47.196 28.840 1.00 31.66 229 SER A C 1
ATOM 1812 O O . SER A 1 229 ? 3.454 -47.475 27.664 1.00 31.66 229 SER A O 1
ATOM 1814 N N . LYS A 1 230 ? 3.492 -45.964 29.366 1.00 26.98 230 LYS A N 1
ATOM 1815 C CA . LYS A 1 230 ? 3.240 -44.628 28.763 1.00 26.98 230 LYS A CA 1
ATOM 1816 C C . LYS A 1 230 ? 1.859 -44.306 28.132 1.00 26.98 230 LYS A C 1
ATOM 1818 O O . LYS A 1 230 ? 1.291 -45.115 27.400 1.00 26.98 230 LYS A O 1
ATOM 1823 N N . PRO A 1 231 ? 1.318 -43.087 28.382 1.00 26.67 231 PRO A N 1
ATOM 1824 C CA . PRO A 1 231 ? 0.026 -42.641 27.855 1.00 26.67 231 PRO A CA 1
ATOM 1825 C C . PRO A 1 231 ? 0.060 -42.442 26.330 1.00 26.67 231 PRO A C 1
ATOM 1827 O O . PRO A 1 231 ? 1.037 -41.963 25.752 1.00 26.67 231 PRO A O 1
ATOM 1830 N N . LYS A 1 232 ? -1.026 -42.850 25.665 1.00 26.28 232 LYS A N 1
ATOM 1831 C CA . LYS A 1 232 ? -1.129 -42.965 24.203 1.00 26.28 232 LYS A CA 1
ATOM 1832 C C . LYS A 1 232 ? -1.327 -41.611 23.519 1.00 26.28 232 LYS A C 1
ATOM 1834 O O . LYS A 1 232 ? -2.305 -40.914 23.760 1.00 26.28 232 LYS A O 1
ATOM 1839 N N . ILE A 1 233 ? -0.454 -41.321 22.559 1.00 30.25 233 ILE A N 1
ATOM 1840 C CA . ILE A 1 233 ? -0.575 -40.215 21.602 1.00 30.25 233 ILE A CA 1
ATOM 1841 C C . ILE A 1 233 ? -1.316 -40.744 20.366 1.00 30.25 233 ILE A C 1
ATOM 1843 O O . ILE A 1 233 ? -0.868 -41.716 19.754 1.00 30.25 233 ILE A O 1
ATOM 1847 N N . LYS A 1 234 ? -2.444 -40.131 19.980 1.00 30.86 234 LYS A N 1
ATOM 1848 C CA . LYS A 1 234 ? -3.120 -40.448 18.709 1.00 30.86 234 LYS A CA 1
ATOM 1849 C C . LYS A 1 234 ? -2.200 -40.050 17.544 1.00 30.86 234 LYS A C 1
ATOM 1851 O O . LYS A 1 234 ? -1.761 -38.906 17.466 1.00 30.86 234 LYS A O 1
ATOM 1856 N N . LYS A 1 235 ? -1.883 -40.997 16.651 1.00 27.25 235 LYS A N 1
ATOM 1857 C CA . LYS A 1 235 ? -1.157 -40.727 15.399 1.00 27.25 235 LYS A CA 1
ATOM 1858 C C . LYS A 1 235 ? -2.024 -39.826 14.511 1.00 27.25 235 LYS A C 1
ATOM 1860 O O . LYS A 1 235 ? -3.081 -40.262 14.066 1.00 27.25 235 LYS A O 1
ATOM 1865 N N . PHE A 1 236 ? -1.570 -38.605 14.244 1.00 30.95 236 PHE A N 1
ATOM 1866 C CA . PHE A 1 236 ? -2.096 -37.782 13.157 1.00 30.95 236 PHE A CA 1
ATOM 1867 C C . PHE A 1 236 ? -1.453 -38.243 11.849 1.00 30.95 236 PHE A C 1
ATOM 1869 O O . PHE A 1 236 ? -0.228 -38.290 11.743 1.00 30.95 236 PHE A O 1
ATOM 1876 N N . ASN A 1 237 ? -2.281 -38.625 10.880 1.00 26.31 237 ASN A N 1
ATOM 1877 C CA . ASN A 1 237 ? -1.848 -38.952 9.529 1.00 26.31 237 ASN A CA 1
ATOM 1878 C C . ASN A 1 237 ? -2.177 -37.740 8.650 1.00 26.31 237 ASN A C 1
ATOM 1880 O O . ASN A 1 237 ? -3.349 -37.441 8.435 1.00 26.31 237 ASN A O 1
ATOM 1884 N N . PHE A 1 238 ? -1.158 -37.013 8.195 1.00 26.80 238 PHE A N 1
ATOM 1885 C CA . PHE A 1 238 ? -1.341 -35.903 7.261 1.00 26.80 238 PHE A CA 1
ATOM 1886 C C . PHE A 1 238 ? -1.507 -36.46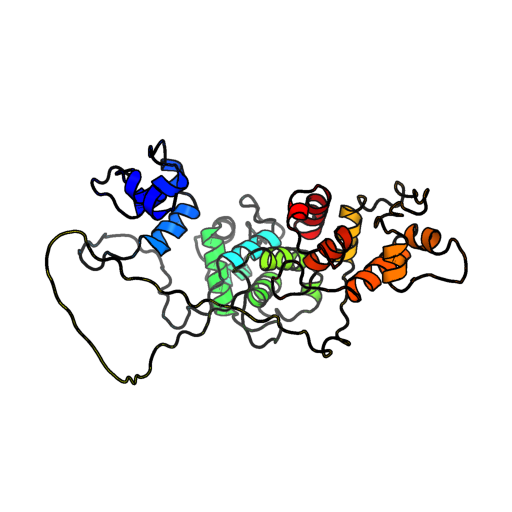1 5.838 1.00 26.80 238 PHE A C 1
ATOM 1888 O O . PHE A 1 238 ? -0.686 -37.290 5.428 1.00 26.80 238 PHE A O 1
ATOM 1895 N N . PRO A 1 239 ? -2.512 -36.029 5.053 1.00 24.61 239 PRO A N 1
ATOM 1896 C CA . PRO A 1 239 ? -2.520 -36.286 3.620 1.00 24.61 239 PRO A CA 1
ATOM 1897 C C . PRO A 1 239 ? -1.292 -35.619 2.996 1.00 24.61 239 PRO A C 1
ATOM 1899 O O . PRO A 1 239 ? -1.026 -34.440 3.231 1.00 24.61 239 PRO A O 1
ATOM 1902 N N . LYS A 1 240 ? -0.539 -36.362 2.182 1.00 28.73 240 LYS A N 1
ATOM 1903 C CA . LYS A 1 240 ? 0.474 -35.765 1.308 1.00 28.73 240 LYS A CA 1
ATOM 1904 C C . LYS A 1 240 ? -0.256 -34.993 0.209 1.00 28.73 240 LYS A C 1
ATOM 1906 O O . LYS A 1 240 ? -0.676 -35.589 -0.780 1.00 28.73 240 LYS A O 1
ATOM 1911 N N . TYR A 1 241 ? -0.407 -33.683 0.376 1.00 26.69 241 TYR A N 1
ATOM 1912 C CA . TYR A 1 241 ? -0.852 -32.815 -0.709 1.00 26.69 241 TYR A CA 1
ATOM 1913 C C . TYR A 1 241 ? 0.285 -32.678 -1.722 1.00 26.69 241 TYR A C 1
ATOM 1915 O O . TYR A 1 241 ? 1.250 -31.950 -1.516 1.00 26.69 241 TYR A O 1
ATOM 1923 N N . THR A 1 242 ? 0.174 -33.417 -2.822 1.00 30.03 242 THR A N 1
ATOM 1924 C CA . THR A 1 242 ? 0.877 -33.089 -4.062 1.00 30.03 242 THR A CA 1
ATOM 1925 C C . THR A 1 242 ? -0.110 -32.311 -4.914 1.00 30.03 242 THR A C 1
ATOM 1927 O O . THR A 1 242 ? -0.951 -32.888 -5.599 1.00 30.03 242 THR A O 1
ATOM 1930 N N . VAL A 1 243 ? -0.061 -30.983 -4.829 1.00 33.97 243 VAL A N 1
ATOM 1931 C CA . VAL A 1 243 ? -0.765 -30.156 -5.808 1.00 33.97 243 VAL A CA 1
ATOM 1932 C C . VAL A 1 243 ? 0.043 -30.262 -7.095 1.00 33.97 243 VAL A C 1
ATOM 1934 O O . VAL A 1 243 ? 1.186 -29.810 -7.165 1.00 33.97 243 VAL A O 1
ATOM 1937 N N . LYS A 1 244 ? -0.514 -30.945 -8.098 1.00 29.33 244 LYS A N 1
ATOM 1938 C CA . LYS A 1 244 ? 0.041 -30.897 -9.452 1.00 29.33 244 LYS A CA 1
ATOM 1939 C C . LYS A 1 244 ? -0.022 -29.440 -9.920 1.00 29.33 244 LYS A C 1
ATOM 1941 O O . LYS A 1 244 ? -1.056 -28.811 -9.702 1.00 29.33 244 LYS A O 1
ATOM 1946 N N . PRO A 1 245 ? 1.039 -28.907 -10.548 1.00 28.97 245 PRO A N 1
ATOM 1947 C CA . PRO A 1 245 ? 1.044 -27.531 -11.020 1.00 28.97 245 PRO A CA 1
ATOM 1948 C C . PRO A 1 245 ? -0.170 -27.307 -11.918 1.00 28.97 245 PRO A C 1
ATOM 1950 O O . PRO A 1 245 ? -0.397 -28.069 -12.864 1.00 28.97 245 PRO A O 1
ATOM 1953 N N . ILE A 1 246 ? -0.954 -26.276 -11.603 1.00 30.81 246 ILE A N 1
ATOM 1954 C CA . ILE A 1 246 ? -1.981 -25.781 -12.510 1.00 30.81 246 ILE A CA 1
ATOM 1955 C C . ILE A 1 246 ? -1.218 -25.328 -13.751 1.00 30.81 246 ILE A C 1
ATOM 1957 O O . ILE A 1 246 ? -0.461 -24.359 -13.716 1.00 30.81 246 ILE A O 1
ATOM 1961 N N . LYS A 1 247 ? -1.351 -26.074 -14.850 1.00 30.64 247 LYS A N 1
ATOM 1962 C CA . LYS A 1 247 ? -0.960 -25.553 -16.155 1.00 30.64 247 LYS A CA 1
ATOM 1963 C C . LYS A 1 247 ? -1.889 -24.378 -16.410 1.00 30.64 247 LYS A C 1
ATOM 1965 O O . LYS A 1 247 ? -3.065 -24.610 -16.678 1.00 30.64 247 LYS A O 1
ATOM 1970 N N . LEU A 1 248 ? -1.366 -23.157 -16.301 1.00 36.69 248 LEU A N 1
ATOM 1971 C CA . LEU A 1 248 ? -2.050 -21.955 -16.762 1.00 36.69 248 LEU A CA 1
ATOM 1972 C C . LEU A 1 248 ? -2.423 -22.190 -18.229 1.00 36.69 248 LEU A C 1
ATOM 1974 O O . LEU A 1 248 ? -1.576 -22.190 -19.126 1.00 36.69 248 LEU A O 1
ATOM 1978 N N . THR A 1 249 ? -3.688 -22.509 -18.471 1.00 34.25 249 THR A N 1
ATOM 1979 C CA . THR A 1 249 ? -4.236 -22.585 -19.815 1.00 34.25 249 THR A CA 1
ATOM 1980 C C . THR A 1 249 ? -4.224 -21.180 -20.402 1.00 34.25 249 THR A C 1
ATOM 1982 O O . THR A 1 249 ? -4.392 -20.197 -19.687 1.00 34.25 249 THR A O 1
ATOM 1985 N N . LYS A 1 250 ? -4.015 -21.111 -21.720 1.00 39.91 250 LYS A N 1
ATOM 1986 C CA . LYS A 1 250 ? -3.937 -19.948 -22.631 1.00 39.91 250 LYS A CA 1
ATOM 1987 C C . LYS A 1 250 ? -5.030 -18.859 -22.502 1.00 39.91 250 LYS A C 1
ATOM 1989 O O . LYS A 1 250 ? -5.132 -18.010 -23.375 1.00 39.91 250 LYS A O 1
ATOM 1994 N N . GLN A 1 251 ? -5.865 -18.885 -21.471 1.00 35.00 251 GLN A N 1
ATOM 1995 C CA . GLN A 1 251 ? -7.089 -18.105 -21.341 1.00 35.00 251 GLN A CA 1
ATOM 1996 C C . GLN A 1 251 ? -6.880 -16.707 -20.728 1.00 35.00 251 GLN A C 1
ATOM 1998 O O . GLN A 1 251 ? -7.741 -15.853 -20.890 1.00 35.00 251 GLN A O 1
ATOM 2003 N N . PHE A 1 252 ? -5.722 -16.432 -20.114 1.00 41.97 252 PHE A N 1
ATOM 2004 C CA . PHE A 1 252 ? -5.365 -15.106 -19.575 1.00 41.97 252 PHE A CA 1
ATOM 2005 C C . PHE A 1 252 ? -4.697 -14.166 -20.592 1.00 41.97 252 PHE A C 1
ATOM 2007 O O . PHE A 1 252 ? -4.174 -13.122 -20.222 1.00 41.97 252 PHE A O 1
ATOM 2014 N N . SER A 1 253 ? -4.701 -14.496 -21.886 1.00 38.75 253 SER A N 1
ATOM 2015 C CA . SER A 1 253 ? -3.956 -13.726 -22.891 1.00 38.75 253 SER A CA 1
ATOM 2016 C C . SER A 1 253 ? -4.520 -12.330 -23.198 1.00 38.75 253 SER A C 1
ATOM 2018 O O . SER A 1 253 ? -3.874 -11.602 -23.942 1.00 38.75 253 SER A O 1
ATOM 2020 N N . ASN A 1 254 ? -5.684 -11.951 -22.653 1.00 41.00 254 ASN A N 1
ATOM 2021 C CA . ASN A 1 254 ? -6.359 -10.682 -22.964 1.00 41.00 254 ASN A CA 1
ATOM 2022 C C . ASN A 1 254 ? -6.788 -9.857 -21.734 1.00 41.00 254 ASN A C 1
ATOM 2024 O O . ASN A 1 254 ? -7.496 -8.867 -21.906 1.00 41.00 254 ASN A O 1
ATOM 2028 N N . LEU A 1 255 ? -6.387 -10.223 -20.509 1.00 44.38 255 LEU A N 1
ATOM 2029 C CA . LEU A 1 255 ? -6.564 -9.310 -19.377 1.00 44.38 255 LEU A CA 1
ATOM 2030 C C . LEU A 1 255 ? -5.477 -8.236 -19.492 1.00 44.38 255 LEU A C 1
ATOM 2032 O O . LEU A 1 255 ? -4.291 -8.562 -19.493 1.00 44.38 255 LEU A O 1
ATOM 2036 N N . LEU A 1 256 ? -5.875 -6.974 -19.665 1.00 57.34 256 LEU A N 1
ATOM 2037 C CA . LEU A 1 256 ? -4.946 -5.846 -19.666 1.00 57.34 256 LEU A CA 1
ATOM 2038 C C . LEU A 1 256 ? -4.322 -5.753 -18.271 1.00 57.34 256 LEU A C 1
ATOM 2040 O O . LEU A 1 256 ? -4.918 -5.198 -17.356 1.00 57.34 256 LEU A O 1
ATOM 2044 N N . VAL A 1 257 ? -3.141 -6.349 -18.106 1.00 69.88 257 VAL A N 1
ATOM 2045 C CA . VAL A 1 257 ? -2.317 -6.153 -16.915 1.00 69.88 257 VAL A CA 1
ATOM 2046 C C . VAL A 1 257 ? -1.821 -4.714 -16.957 1.00 69.88 257 VAL A C 1
ATOM 2048 O O . VAL A 1 257 ? -0.917 -4.396 -17.736 1.00 69.88 257 VAL A O 1
ATOM 2051 N N . ASP A 1 258 ? -2.449 -3.849 -16.169 1.00 75.50 258 ASP A N 1
ATOM 2052 C CA . ASP A 1 258 ? -2.097 -2.437 -16.079 1.00 75.50 258 ASP A CA 1
ATOM 2053 C C . ASP A 1 258 ? -1.203 -2.181 -14.863 1.00 75.50 258 ASP A C 1
ATOM 2055 O O . ASP A 1 258 ? -1.524 -2.559 -13.736 1.00 75.50 258 ASP A O 1
ATOM 2059 N N . VAL A 1 259 ? -0.058 -1.546 -15.105 1.00 83.19 259 VAL A N 1
ATOM 2060 C CA . VAL A 1 259 ? 0.881 -1.155 -14.052 1.00 83.19 259 VAL A CA 1
ATOM 2061 C C . VAL A 1 259 ? 0.629 0.315 -13.748 1.00 83.19 259 VAL A C 1
ATOM 2063 O O . VAL A 1 259 ? 0.942 1.195 -14.561 1.00 83.19 259 VAL A O 1
ATOM 2066 N N . SER A 1 260 ? 0.065 0.567 -12.567 1.00 82.81 260 SER A N 1
ATOM 2067 C CA . SER A 1 260 ? -0.331 1.907 -12.138 1.00 82.81 260 SER A CA 1
ATOM 2068 C C . SER A 1 260 ? 0.852 2.882 -12.108 1.00 82.81 260 SER A C 1
ATOM 2070 O O . SER A 1 260 ? 2.004 2.492 -11.901 1.00 82.81 260 SER A O 1
ATOM 2072 N N . GLU A 1 261 ? 0.572 4.176 -12.288 1.00 82.06 261 GLU A N 1
ATOM 2073 C CA . GLU A 1 261 ? 1.591 5.231 -12.157 1.00 82.06 261 GLU A CA 1
ATOM 2074 C C . GLU A 1 261 ? 2.279 5.191 -10.787 1.00 82.06 261 GLU A C 1
ATOM 2076 O O . GLU A 1 261 ? 3.502 5.220 -10.725 1.00 82.06 261 GLU A O 1
ATOM 2081 N N . GLY A 1 262 ? 1.523 5.015 -9.696 1.00 81.88 262 GLY A N 1
ATOM 2082 C CA . GLY A 1 262 ? 2.103 4.922 -8.350 1.00 81.88 262 GLY A CA 1
ATOM 2083 C C . GLY A 1 262 ? 3.044 3.724 -8.185 1.00 81.88 262 GLY A C 1
ATOM 2084 O O . GLY A 1 262 ? 4.090 3.833 -7.548 1.00 81.88 262 GLY A O 1
ATOM 2085 N N . CYS A 1 263 ? 2.727 2.594 -8.823 1.00 85.62 263 CYS A N 1
ATOM 2086 C CA . CYS A 1 263 ? 3.624 1.444 -8.840 1.00 85.62 263 CYS A CA 1
ATOM 2087 C C . CYS A 1 263 ? 4.944 1.770 -9.554 1.00 85.62 263 CYS A C 1
ATOM 2089 O O . CYS A 1 263 ? 6.027 1.490 -9.037 1.00 85.62 263 CYS A O 1
ATOM 2091 N N . LEU A 1 264 ? 4.870 2.410 -10.724 1.00 91.62 264 LEU A N 1
ATOM 2092 C CA . LEU A 1 264 ? 6.063 2.833 -11.455 1.00 91.62 264 LEU A CA 1
ATOM 2093 C C . LEU A 1 264 ? 6.876 3.884 -10.707 1.00 91.62 264 LEU A C 1
ATOM 2095 O O . LEU A 1 264 ? 8.103 3.808 -10.721 1.00 91.62 264 LEU A O 1
ATOM 2099 N N . GLU A 1 265 ? 6.229 4.836 -10.040 1.00 90.00 265 GLU A N 1
ATOM 2100 C CA . GLU A 1 265 ? 6.911 5.823 -9.203 1.00 90.00 265 GLU A CA 1
ATOM 2101 C C . GLU A 1 265 ? 7.764 5.129 -8.142 1.00 90.00 265 GLU A C 1
ATOM 2103 O O . GLU A 1 265 ? 8.963 5.393 -8.064 1.00 90.00 265 GLU A O 1
ATOM 2108 N N . CYS A 1 266 ? 7.211 4.156 -7.419 1.00 89.50 266 CYS A N 1
ATOM 2109 C CA . CYS A 1 266 ? 7.975 3.441 -6.401 1.00 89.50 266 CYS A CA 1
ATOM 2110 C C . CYS A 1 266 ? 9.032 2.488 -6.965 1.00 89.50 266 CYS A C 1
ATOM 2112 O O . CYS A 1 266 ? 10.109 2.364 -6.380 1.00 89.50 266 CYS A O 1
ATOM 2114 N N . ILE A 1 267 ? 8.801 1.874 -8.130 1.00 94.94 267 ILE A N 1
ATOM 2115 C CA . ILE A 1 267 ? 9.853 1.127 -8.838 1.00 94.94 267 ILE A CA 1
ATOM 2116 C C . ILE A 1 267 ? 11.004 2.073 -9.226 1.00 94.94 267 ILE A C 1
ATOM 2118 O O . ILE A 1 267 ? 12.173 1.708 -9.087 1.00 94.94 267 ILE A O 1
ATOM 2122 N N . CYS A 1 268 ? 10.702 3.292 -9.676 1.00 94.19 268 CYS A N 1
ATOM 2123 C CA . CYS A 1 268 ? 11.690 4.317 -10.025 1.00 94.19 268 CYS A CA 1
ATOM 2124 C C . CYS A 1 268 ? 12.487 4.792 -8.795 1.00 94.19 268 CYS A C 1
ATOM 2126 O O . CYS A 1 268 ? 13.720 4.870 -8.831 1.00 94.19 268 CYS A O 1
ATOM 2128 N N . GLU A 1 269 ? 11.796 5.070 -7.685 1.00 90.06 269 GLU A N 1
ATOM 2129 C CA . GLU A 1 269 ? 12.411 5.448 -6.407 1.00 90.06 269 GLU A CA 1
ATOM 2130 C C . GLU A 1 269 ? 13.331 4.341 -5.875 1.00 90.06 269 GLU A C 1
ATOM 2132 O O . GLU A 1 269 ? 14.484 4.595 -5.519 1.00 90.06 269 GLU A O 1
ATOM 2137 N N . ALA A 1 270 ? 12.882 3.086 -5.913 1.00 91.62 270 ALA A N 1
ATOM 2138 C CA . ALA A 1 270 ? 13.690 1.943 -5.504 1.00 91.62 270 ALA A CA 1
ATOM 2139 C C . ALA A 1 270 ? 14.929 1.742 -6.388 1.00 91.62 270 ALA A C 1
ATOM 2141 O O . ALA A 1 270 ? 16.007 1.405 -5.894 1.00 91.62 270 ALA A O 1
ATOM 2142 N N . SER A 1 271 ? 14.786 1.972 -7.695 1.00 92.25 271 SER A N 1
ATOM 2143 C CA . SER A 1 271 ? 15.850 1.758 -8.680 1.00 92.25 271 SER A CA 1
ATOM 2144 C C . SER A 1 271 ? 16.969 2.787 -8.568 1.00 92.25 271 SER A C 1
ATOM 2146 O O . SER A 1 271 ? 18.143 2.419 -8.614 1.00 92.25 271 SER A O 1
ATOM 2148 N N . SER A 1 272 ? 16.625 4.070 -8.429 1.00 88.69 272 SER A N 1
ATOM 2149 C CA . SER A 1 272 ? 17.616 5.152 -8.498 1.00 88.69 272 SER A CA 1
ATOM 2150 C C . SER A 1 272 ? 17.292 6.378 -7.631 1.00 88.69 272 SER A C 1
ATOM 2152 O O . SER A 1 272 ? 17.939 7.415 -7.785 1.00 88.69 272 SER A O 1
ATOM 2154 N N . GLY A 1 273 ? 16.261 6.327 -6.784 1.00 87.31 273 GLY A N 1
ATOM 2155 C CA . GLY A 1 273 ? 15.689 7.510 -6.119 1.00 87.31 273 GLY A CA 1
ATOM 2156 C C . GLY A 1 273 ? 14.954 8.457 -7.077 1.00 87.31 273 GLY A C 1
ATOM 2157 O O . GLY A 1 273 ? 14.836 9.643 -6.798 1.00 87.31 273 GLY A O 1
ATOM 2158 N N . CYS A 1 274 ? 14.596 7.968 -8.271 1.00 88.19 274 CYS A N 1
ATOM 2159 C CA . CYS A 1 274 ? 13.865 8.666 -9.334 1.00 88.19 274 CYS A CA 1
ATOM 2160 C C . CYS A 1 274 ? 14.321 10.097 -9.716 1.00 88.19 274 CYS A C 1
ATOM 2162 O O . CYS A 1 274 ? 13.564 10.862 -10.324 1.00 88.19 274 CYS A O 1
ATOM 2164 N N . GLN A 1 275 ? 15.572 10.475 -9.431 1.00 80.62 275 GLN A N 1
ATOM 2165 C CA . GLN A 1 275 ? 16.094 11.806 -9.748 1.00 80.62 275 GLN A CA 1
ATOM 2166 C C . GLN A 1 275 ? 16.655 11.869 -11.174 1.00 80.62 275 GLN A C 1
ATOM 2168 O O . GLN A 1 275 ? 17.757 11.393 -11.453 1.00 80.62 275 GLN A O 1
ATOM 2173 N N . VAL A 1 276 ? 15.915 12.526 -12.074 1.00 74.00 276 VAL A N 1
ATOM 2174 C CA . VAL A 1 276 ? 16.280 12.694 -13.498 1.00 74.00 276 VAL A CA 1
ATOM 2175 C C . VAL A 1 276 ? 17.624 13.421 -13.680 1.00 74.00 276 VAL A C 1
ATOM 2177 O O . VAL A 1 276 ? 18.305 13.212 -14.679 1.00 74.00 276 VAL A O 1
ATOM 2180 N N . SER A 1 277 ? 18.041 14.240 -12.708 1.00 64.88 277 SER A N 1
ATOM 2181 C CA . SER A 1 277 ? 19.291 15.010 -12.750 1.00 64.88 277 SER A CA 1
ATOM 2182 C C . SER A 1 277 ? 20.557 14.184 -12.501 1.00 64.88 277 SER A C 1
ATOM 2184 O O . SER A 1 277 ? 21.626 14.590 -12.948 1.00 64.88 277 SER A O 1
ATOM 2186 N N . ASN A 1 278 ? 20.454 13.047 -11.803 1.00 59.09 278 ASN A N 1
ATOM 2187 C CA . ASN A 1 278 ? 21.620 12.305 -11.302 1.00 59.09 278 ASN A CA 1
ATOM 2188 C C . ASN A 1 278 ? 21.913 11.013 -12.083 1.00 59.09 278 ASN A C 1
ATOM 2190 O O . ASN A 1 278 ? 22.983 10.435 -11.915 1.00 59.09 278 ASN A O 1
ATOM 2194 N N . PHE A 1 279 ? 20.994 10.559 -12.945 1.00 62.19 279 PHE A N 1
ATOM 2195 C CA . PHE A 1 279 ? 21.102 9.271 -13.638 1.00 62.19 279 PHE A CA 1
ATOM 2196 C C . PHE A 1 279 ? 21.040 9.418 -15.162 1.00 62.19 279 PHE A C 1
ATOM 2198 O O . PHE A 1 279 ? 19.992 9.288 -15.793 1.00 62.19 279 PHE A O 1
ATOM 2205 N N . THR A 1 280 ? 22.208 9.649 -15.761 1.00 56.78 280 THR A N 1
ATOM 2206 C CA . THR A 1 280 ? 22.443 9.678 -17.219 1.00 56.78 280 THR A CA 1
ATOM 2207 C C . THR A 1 280 ? 23.414 8.600 -17.705 1.00 56.78 280 THR A C 1
ATOM 2209 O O . THR A 1 280 ? 23.650 8.509 -18.916 1.00 56.78 280 THR A O 1
ATOM 2212 N N . SER A 1 281 ? 23.953 7.770 -16.804 1.00 65.00 281 SER A N 1
ATOM 2213 C CA . SER A 1 281 ? 24.895 6.716 -17.178 1.00 65.00 281 SER A CA 1
ATOM 2214 C C . SER A 1 281 ? 24.177 5.608 -17.948 1.00 65.00 281 SER A C 1
ATOM 2216 O O . SER A 1 281 ? 23.295 4.927 -17.432 1.00 65.00 281 SER A O 1
ATOM 2218 N N . CYS A 1 282 ? 24.553 5.486 -19.216 1.00 70.88 282 CYS A N 1
ATOM 2219 C CA . CYS A 1 282 ? 24.290 4.342 -20.088 1.00 70.88 282 CYS A CA 1
ATOM 2220 C C . CYS A 1 282 ? 25.606 4.050 -20.818 1.00 70.88 282 CYS A C 1
ATOM 2222 O O . CYS A 1 282 ? 25.647 3.964 -22.042 1.00 70.88 282 CYS A O 1
ATOM 2224 N N . GLU A 1 283 ? 26.708 4.101 -20.064 1.00 60.28 283 GLU A N 1
ATOM 2225 C CA . GLU A 1 283 ? 28.053 4.253 -20.625 1.00 60.28 283 GLU A CA 1
ATOM 2226 C C . GLU A 1 283 ? 28.639 2.936 -21.140 1.00 60.28 283 GLU A C 1
ATOM 2228 O O . GLU A 1 283 ? 29.615 2.978 -21.877 1.00 60.28 283 GLU A O 1
ATOM 2233 N N . ASN A 1 284 ? 28.018 1.784 -20.851 1.00 58.97 284 ASN A N 1
ATOM 2234 C CA . ASN A 1 284 ? 28.428 0.486 -21.391 1.00 58.97 284 ASN A CA 1
ATOM 2235 C C . ASN A 1 284 ? 27.220 -0.368 -21.827 1.00 58.97 284 ASN A C 1
ATOM 2237 O O . ASN A 1 284 ? 26.155 -0.324 -21.213 1.00 58.97 284 ASN A O 1
ATOM 2241 N N . ASP A 1 285 ? 27.400 -1.223 -22.841 1.00 55.06 285 ASP A N 1
ATOM 2242 C CA . ASP A 1 285 ? 26.347 -2.083 -23.424 1.00 55.06 285 ASP A CA 1
ATOM 2243 C C . ASP A 1 285 ? 25.691 -3.082 -22.442 1.00 55.06 285 ASP A C 1
ATOM 2245 O O . ASP A 1 285 ? 24.669 -3.688 -22.765 1.00 55.06 285 ASP A O 1
ATOM 2249 N N . GLN A 1 286 ? 26.261 -3.248 -21.244 1.00 56.47 286 GLN A N 1
ATOM 2250 C CA . GLN A 1 286 ? 25.786 -4.141 -20.176 1.00 56.47 286 GLN A CA 1
ATOM 2251 C C . GLN A 1 286 ? 25.334 -3.394 -18.910 1.00 56.47 286 GLN A C 1
ATOM 2253 O O . GLN A 1 286 ? 24.928 -4.035 -17.943 1.00 56.47 286 GLN A O 1
ATOM 2258 N N . SER A 1 287 ? 25.412 -2.059 -18.879 1.00 66.94 287 SER A N 1
ATOM 2259 C CA . SER A 1 287 ? 24.988 -1.278 -17.712 1.00 66.94 287 SER A CA 1
ATOM 2260 C C . SER A 1 287 ? 23.501 -0.938 -17.769 1.00 66.94 287 SER A C 1
ATOM 2262 O O . SER A 1 287 ? 22.987 -0.525 -18.811 1.00 66.94 287 SER A O 1
ATOM 2264 N N . ALA A 1 288 ? 22.837 -1.065 -16.623 1.00 83.62 288 ALA A N 1
ATOM 2265 C CA . ALA A 1 288 ? 21.518 -0.509 -16.374 1.00 83.62 288 ALA A CA 1
ATOM 2266 C C . ALA A 1 288 ? 21.490 1.003 -16.683 1.00 83.62 288 ALA A C 1
ATOM 2268 O O . ALA A 1 288 ? 22.396 1.739 -16.299 1.00 83.62 288 ALA A O 1
ATOM 2269 N N . CYS A 1 289 ? 20.456 1.456 -17.389 1.00 88.81 289 CYS A N 1
ATOM 2270 C CA . CYS A 1 289 ? 20.348 2.791 -17.972 1.00 88.81 289 CYS A CA 1
ATOM 2271 C C . CYS A 1 289 ? 19.121 3.535 -17.424 1.00 88.81 289 CYS A C 1
ATOM 2273 O O . CYS A 1 289 ? 18.023 2.979 -17.315 1.00 88.81 289 CYS A O 1
ATOM 2275 N N . GLY A 1 290 ? 19.317 4.819 -17.110 1.00 89.88 290 GLY A N 1
ATOM 2276 C CA . GLY A 1 290 ? 18.263 5.738 -16.673 1.00 89.88 290 GLY A CA 1
ATOM 2277 C C . GLY A 1 290 ? 17.709 5.480 -15.268 1.00 89.88 290 GLY A C 1
ATOM 2278 O O . GLY A 1 290 ? 18.217 4.659 -14.505 1.00 89.88 290 GLY A O 1
ATOM 2279 N N . VAL A 1 291 ? 16.642 6.203 -14.917 1.00 91.31 291 VAL A N 1
ATOM 2280 C CA . VAL A 1 291 ? 16.062 6.207 -13.557 1.00 91.31 291 VAL A CA 1
ATOM 2281 C C . VAL A 1 291 ? 15.427 4.872 -13.142 1.00 91.31 291 VAL A C 1
ATOM 2283 O O . VAL A 1 291 ? 15.337 4.559 -11.964 1.00 91.31 291 VAL A O 1
ATOM 2286 N N . TYR A 1 292 ? 15.038 4.048 -14.115 1.00 94.00 292 TYR A N 1
ATOM 2287 C CA . TYR A 1 292 ? 14.507 2.701 -13.887 1.00 94.00 292 TYR A CA 1
ATOM 2288 C C . TYR A 1 292 ? 15.574 1.606 -13.994 1.00 94.00 292 TYR A C 1
ATOM 2290 O O . TYR A 1 292 ? 15.230 0.435 -13.955 1.00 94.00 292 TYR A O 1
ATOM 2298 N N . GLN A 1 293 ? 16.852 1.956 -14.188 1.00 91.50 293 GLN A N 1
ATOM 2299 C CA . GLN A 1 293 ? 17.951 0.985 -14.245 1.00 91.50 293 GLN A CA 1
ATOM 2300 C C . GLN A 1 293 ? 17.695 -0.177 -15.238 1.00 91.50 293 GLN A C 1
ATOM 2302 O O . GLN A 1 293 ? 17.888 -1.350 -14.928 1.00 91.50 293 GLN A O 1
ATOM 2307 N N . ILE A 1 294 ? 17.269 0.160 -16.460 1.00 91.69 294 ILE A N 1
ATOM 2308 C CA . ILE A 1 294 ? 16.862 -0.795 -17.505 1.00 91.69 294 ILE A CA 1
ATOM 2309 C C . ILE A 1 294 ? 18.074 -1.184 -18.351 1.00 91.69 294 ILE A C 1
ATOM 2311 O O . ILE A 1 294 ? 18.824 -0.302 -18.753 1.00 91.69 294 ILE A O 1
ATOM 2315 N N . ASP A 1 295 ? 18.248 -2.458 -18.701 1.00 90.19 295 ASP A N 1
ATOM 2316 C CA . ASP A 1 295 ? 19.267 -2.893 -19.669 1.00 90.19 295 ASP A CA 1
ATOM 2317 C C . ASP A 1 295 ? 18.678 -3.204 -21.069 1.00 90.19 295 ASP A C 1
ATOM 2319 O O . ASP A 1 295 ? 17.461 -3.208 -21.295 1.00 90.19 295 ASP A O 1
ATOM 2323 N N . LYS A 1 296 ? 19.549 -3.479 -22.051 1.00 87.38 296 LYS A N 1
ATOM 2324 C CA . LYS A 1 296 ? 19.132 -3.799 -23.430 1.00 87.38 296 LYS A CA 1
ATOM 2325 C C . LYS A 1 296 ? 18.324 -5.098 -23.530 1.00 87.38 296 LYS A C 1
ATOM 2327 O O . LYS A 1 296 ? 17.488 -5.218 -24.431 1.00 87.38 296 LYS A O 1
ATOM 2332 N N . VAL A 1 297 ? 18.545 -6.061 -22.632 1.00 89.44 297 VAL A N 1
ATOM 2333 C CA . VAL A 1 297 ? 17.816 -7.341 -22.609 1.00 89.44 297 VAL A CA 1
ATOM 2334 C C . VAL A 1 297 ? 16.381 -7.106 -22.144 1.00 89.44 297 VAL A C 1
ATOM 2336 O O . VAL A 1 297 ? 15.439 -7.575 -22.787 1.00 89.44 297 VAL A O 1
ATOM 2339 N N . TYR A 1 298 ? 16.208 -6.311 -21.093 1.00 93.31 298 TYR A N 1
ATOM 2340 C CA . TYR A 1 298 ? 14.929 -5.853 -20.572 1.00 93.31 298 TYR A CA 1
ATOM 2341 C C . TYR A 1 298 ? 14.153 -5.073 -21.642 1.00 93.31 298 TYR A C 1
ATOM 2343 O O . TYR A 1 298 ? 12.996 -5.387 -21.933 1.00 93.31 298 TYR A O 1
ATOM 2351 N N . TRP A 1 299 ? 14.798 -4.114 -22.312 1.00 92.19 299 TRP A N 1
ATOM 2352 C CA . TRP A 1 299 ? 14.183 -3.355 -23.408 1.00 92.19 299 TRP A CA 1
ATOM 2353 C C . TRP A 1 299 ? 13.775 -4.231 -24.602 1.00 92.19 299 TRP A C 1
ATOM 2355 O O . TRP A 1 299 ? 12.690 -4.070 -25.164 1.00 92.19 299 TRP A O 1
ATOM 2365 N N . ALA A 1 300 ? 14.602 -5.205 -24.989 1.00 88.12 300 ALA A N 1
ATOM 2366 C CA . ALA A 1 300 ? 14.235 -6.154 -26.037 1.00 88.12 300 ALA A CA 1
ATOM 2367 C C . ALA A 1 300 ? 13.029 -7.012 -25.623 1.00 88.12 300 ALA A C 1
ATOM 2369 O O . ALA A 1 300 ? 12.096 -7.216 -26.408 1.00 88.12 300 ALA A O 1
ATOM 2370 N N . ALA A 1 301 ? 13.017 -7.473 -24.374 1.00 87.38 301 ALA A N 1
ATOM 2371 C CA . ALA A 1 301 ? 11.950 -8.291 -23.821 1.00 87.38 301 ALA A CA 1
ATOM 2372 C C . ALA A 1 301 ? 10.614 -7.536 -23.705 1.00 87.38 301 ALA A C 1
ATOM 2374 O O . ALA A 1 301 ? 9.572 -8.175 -23.880 1.00 87.38 301 ALA A O 1
ATOM 2375 N N . SER A 1 302 ? 10.630 -6.207 -23.527 1.00 90.19 302 SER A N 1
ATOM 2376 C CA . SER A 1 302 ? 9.436 -5.341 -23.538 1.00 90.19 302 SER A CA 1
ATOM 2377 C C . SER A 1 302 ? 8.843 -5.096 -24.935 1.00 90.19 302 SER A C 1
ATOM 2379 O O . SER A 1 302 ? 7.790 -4.474 -25.070 1.00 90.19 302 SER A O 1
ATOM 2381 N N . GLY A 1 303 ? 9.495 -5.594 -25.992 1.00 88.94 303 GLY A N 1
ATOM 2382 C CA . GLY A 1 303 ? 9.091 -5.351 -27.378 1.00 88.94 303 GLY A CA 1
ATOM 2383 C C . GLY A 1 303 ? 9.734 -4.114 -28.002 1.00 88.94 303 GLY A C 1
ATOM 2384 O O . GLY A 1 303 ? 9.223 -3.624 -29.005 1.00 88.94 303 GLY A O 1
ATOM 2385 N N . ARG A 1 304 ? 10.854 -3.627 -27.444 1.00 88.56 304 ARG A N 1
ATOM 2386 C CA . ARG A 1 304 ? 11.641 -2.503 -27.981 1.00 88.56 304 ARG A CA 1
ATOM 2387 C C . ARG A 1 304 ? 10.827 -1.214 -28.121 1.00 88.56 304 ARG A C 1
ATOM 2389 O O . ARG A 1 304 ? 10.876 -0.538 -29.148 1.00 88.56 304 ARG A O 1
ATOM 2396 N N . TYR A 1 305 ? 10.059 -0.870 -27.089 1.00 91.06 305 TYR A N 1
ATOM 2397 C CA . TYR A 1 305 ? 9.292 0.376 -27.085 1.00 91.06 305 TYR A CA 1
ATOM 2398 C C . TYR A 1 305 ? 10.198 1.592 -27.329 1.00 91.06 305 TYR A C 1
ATOM 2400 O O . TYR A 1 305 ? 11.312 1.659 -26.812 1.00 91.06 305 TYR A O 1
ATOM 2408 N N . GLY A 1 306 ? 9.731 2.535 -28.150 1.00 84.88 306 GLY A N 1
ATOM 2409 C CA . GLY A 1 306 ? 10.517 3.702 -28.552 1.00 84.88 306 GLY A CA 1
ATOM 2410 C C . GLY A 1 306 ? 11.520 3.457 -29.687 1.00 84.88 306 GLY A C 1
ATOM 2411 O O . GLY A 1 306 ? 12.180 4.411 -30.089 1.00 84.88 306 GLY A O 1
ATOM 2412 N N . TYR A 1 307 ? 11.614 2.239 -30.239 1.00 88.81 307 TYR A N 1
ATOM 2413 C CA . TYR A 1 307 ? 12.447 1.954 -31.412 1.00 88.81 307 TYR A CA 1
ATOM 2414 C C . TYR A 1 307 ? 11.944 2.676 -32.669 1.00 88.81 307 TYR A C 1
ATOM 2416 O O . TYR A 1 307 ? 10.762 2.618 -33.012 1.00 88.81 307 TYR A O 1
ATOM 2424 N N . ARG A 1 308 ? 12.863 3.340 -33.369 1.00 88.25 308 ARG A N 1
ATOM 2425 C CA . ARG A 1 308 ? 12.651 4.122 -34.596 1.00 88.25 308 ARG A CA 1
ATOM 2426 C C . ARG A 1 308 ? 13.645 3.753 -35.701 1.00 88.25 308 ARG A C 1
ATOM 2428 O O . ARG A 1 308 ? 13.681 4.427 -36.726 1.00 88.25 308 ARG A O 1
ATOM 2435 N N . GLY A 1 309 ? 14.435 2.695 -35.510 1.00 83.38 309 GLY A N 1
ATOM 2436 C CA . GLY A 1 309 ? 15.427 2.233 -36.483 1.00 83.38 309 GLY A CA 1
ATOM 2437 C C . GLY A 1 309 ? 16.864 2.673 -36.195 1.00 83.38 309 GLY A C 1
ATOM 2438 O O . GLY A 1 309 ? 17.760 2.271 -36.933 1.00 83.38 309 GLY A O 1
ATOM 2439 N N . ALA A 1 310 ? 17.113 3.462 -35.146 1.00 83.31 310 ALA A N 1
ATOM 2440 C CA . ALA A 1 310 ? 18.445 3.959 -34.812 1.00 83.31 310 ALA A CA 1
ATOM 2441 C C . ALA A 1 310 ? 19.132 3.098 -33.739 1.00 83.31 310 ALA A C 1
ATOM 2443 O O . ALA A 1 310 ? 18.494 2.523 -32.855 1.00 83.31 310 ALA A O 1
ATOM 2444 N N . ALA A 1 311 ? 20.466 3.031 -33.795 1.00 79.38 311 ALA A N 1
ATOM 2445 C CA . ALA A 1 311 ? 21.266 2.233 -32.862 1.00 79.38 311 ALA A CA 1
ATOM 2446 C C . ALA A 1 311 ? 21.165 2.716 -31.402 1.00 79.38 311 ALA A C 1
ATOM 2448 O O . ALA A 1 311 ? 21.303 1.907 -30.492 1.00 79.38 311 ALA A O 1
ATOM 2449 N N . ASN A 1 312 ? 20.895 4.010 -31.188 1.00 84.38 312 ASN A N 1
ATOM 2450 C CA . ASN A 1 312 ? 20.833 4.655 -29.873 1.00 84.38 312 ASN A CA 1
ATOM 2451 C C . ASN A 1 312 ? 19.401 4.874 -29.339 1.00 84.38 312 ASN A C 1
ATOM 2453 O O . ASN A 1 312 ? 19.193 5.658 -28.407 1.00 84.38 312 ASN A O 1
ATOM 2457 N N . ASP A 1 313 ? 18.392 4.239 -29.947 1.00 86.88 313 ASP A N 1
ATOM 2458 C CA . ASP A 1 313 ? 16.989 4.408 -29.544 1.00 86.88 313 ASP A CA 1
ATOM 2459 C C . ASP A 1 313 ? 16.728 3.914 -28.114 1.00 86.88 313 ASP A C 1
ATOM 2461 O O . ASP A 1 313 ? 15.923 4.508 -27.390 1.00 86.88 313 ASP A O 1
ATOM 2465 N N . PHE A 1 314 ? 17.437 2.864 -27.689 1.00 89.50 314 PHE A N 1
ATOM 2466 C CA . PHE A 1 314 ? 17.373 2.358 -26.322 1.00 89.50 314 PHE A CA 1
ATOM 2467 C C . PHE A 1 314 ? 17.811 3.427 -25.321 1.00 89.50 314 PHE A C 1
ATOM 2469 O O . PHE A 1 314 ? 17.035 3.795 -24.444 1.00 89.50 314 PHE A O 1
ATOM 2476 N N . GLU A 1 315 ? 19.019 3.967 -25.477 1.00 89.31 315 GLU A N 1
ATOM 2477 C CA . GLU A 1 315 ? 19.601 4.948 -24.564 1.00 89.31 315 GLU A CA 1
ATOM 2478 C C . GLU A 1 315 ? 18.760 6.227 -24.549 1.00 89.31 315 GLU A C 1
ATOM 2480 O O . GLU A 1 315 ? 18.533 6.816 -23.491 1.00 89.31 315 GLU A O 1
ATOM 2485 N N . ARG A 1 316 ? 18.241 6.643 -25.712 1.00 89.00 316 ARG A N 1
ATOM 2486 C CA . ARG A 1 316 ? 17.344 7.799 -25.816 1.00 89.00 316 ARG A CA 1
ATOM 2487 C C . ARG A 1 316 ? 16.054 7.596 -25.021 1.00 89.00 316 ARG A C 1
ATOM 2489 O O . ARG A 1 316 ? 15.615 8.524 -24.343 1.00 89.00 316 ARG A O 1
ATOM 2496 N N . CYS A 1 317 ? 15.439 6.419 -25.119 1.00 91.06 317 CYS A N 1
ATOM 2497 C CA . CYS A 1 317 ? 14.189 6.128 -24.423 1.00 91.06 317 CYS A CA 1
ATOM 2498 C C . CYS A 1 317 ? 14.419 5.873 -22.927 1.00 91.06 317 CYS A C 1
ATOM 2500 O O . CYS A 1 317 ? 13.735 6.467 -22.100 1.00 91.06 317 CYS A O 1
ATOM 2502 N N . ALA A 1 318 ? 15.426 5.081 -22.560 1.00 91.25 318 ALA A N 1
ATOM 2503 C CA . ALA A 1 318 ? 15.744 4.754 -21.172 1.00 91.25 318 ALA A CA 1
ATOM 2504 C C . ALA A 1 318 ? 16.177 5.984 -20.342 1.00 91.25 318 ALA A C 1
ATOM 2506 O O . ALA A 1 318 ? 15.874 6.054 -19.152 1.00 91.25 318 ALA A O 1
ATOM 2507 N N . LYS A 1 319 ? 16.803 7.001 -20.958 1.00 88.69 319 LYS A N 1
ATOM 2508 C CA . LYS A 1 319 ? 17.118 8.286 -20.294 1.00 88.69 319 LYS A CA 1
ATOM 2509 C C . LYS A 1 319 ? 15.902 9.198 -20.087 1.00 88.69 319 LYS A C 1
ATOM 2511 O O . LYS A 1 319 ? 15.970 10.138 -19.301 1.00 88.69 319 LYS A O 1
ATOM 2516 N N . ASN A 1 320 ? 14.795 8.964 -20.787 1.00 90.50 320 ASN A N 1
ATOM 2517 C CA . ASN A 1 320 ? 13.580 9.760 -20.649 1.00 90.50 320 ASN A CA 1
ATOM 2518 C C . ASN A 1 320 ? 12.612 9.060 -19.683 1.00 90.50 320 ASN A C 1
ATOM 2520 O O . ASN A 1 320 ? 12.129 7.980 -19.997 1.00 90.50 320 ASN A O 1
ATOM 2524 N N . LYS A 1 321 ? 12.282 9.679 -18.537 1.00 90.62 321 LYS A N 1
ATOM 2525 C CA . LYS A 1 321 ? 11.431 9.060 -17.495 1.00 90.62 321 LYS A CA 1
ATOM 2526 C C . LYS A 1 321 ? 10.109 8.502 -18.043 1.00 90.62 321 LYS A C 1
ATOM 2528 O O . LYS A 1 321 ? 9.733 7.394 -17.680 1.00 90.62 321 LYS A O 1
ATOM 2533 N N . GLN A 1 322 ? 9.428 9.237 -18.925 1.00 92.50 322 GLN A N 1
ATOM 2534 C CA . GLN A 1 322 ? 8.150 8.802 -19.500 1.00 92.50 322 GLN A CA 1
ATOM 2535 C C . GLN A 1 322 ? 8.341 7.616 -20.455 1.00 92.50 322 GLN A C 1
ATOM 2537 O O . GLN A 1 322 ? 7.660 6.603 -20.339 1.00 92.50 322 GLN A O 1
ATOM 2542 N N . CYS A 1 323 ? 9.309 7.708 -21.368 1.00 94.25 323 CYS A N 1
ATOM 2543 C CA . CYS A 1 323 ? 9.596 6.637 -22.324 1.00 94.25 323 CYS A CA 1
ATOM 2544 C C . CYS A 1 323 ? 10.100 5.363 -21.622 1.00 94.25 323 CYS A C 1
ATOM 2546 O O . CYS A 1 323 ? 9.668 4.259 -21.947 1.00 94.25 323 CYS A O 1
ATOM 2548 N N . ALA A 1 324 ? 10.965 5.515 -20.619 1.00 94.69 324 ALA A N 1
ATOM 2549 C CA . ALA A 1 324 ? 11.453 4.432 -19.776 1.00 94.69 324 ALA A CA 1
ATOM 2550 C C . ALA A 1 324 ? 10.327 3.777 -18.963 1.00 94.69 324 ALA A C 1
ATOM 2552 O O . ALA A 1 324 ? 10.270 2.551 -18.898 1.00 94.69 324 ALA A O 1
ATOM 2553 N N . GLY A 1 325 ? 9.396 4.568 -18.417 1.00 94.44 325 GLY A N 1
ATOM 2554 C CA . GLY A 1 325 ? 8.203 4.051 -17.741 1.00 94.44 325 GLY A CA 1
ATOM 2555 C C . GLY A 1 325 ? 7.390 3.122 -18.644 1.00 94.44 325 GLY A C 1
ATOM 2556 O O . GLY A 1 325 ? 7.038 2.020 -18.238 1.00 94.44 325 GLY A O 1
ATOM 2557 N N . GLU A 1 326 ? 7.200 3.489 -19.912 1.00 94.50 326 GLU A N 1
ATOM 2558 C CA . GLU A 1 326 ? 6.514 2.638 -20.894 1.00 94.50 326 GLU A CA 1
ATOM 2559 C C . GLU A 1 326 ? 7.281 1.353 -21.249 1.00 94.50 326 GLU A C 1
ATOM 2561 O O . GLU A 1 326 ? 6.669 0.309 -21.492 1.00 94.50 326 GLU A O 1
ATOM 2566 N N . ILE A 1 327 ? 8.621 1.387 -21.251 1.00 95.19 327 ILE A N 1
ATOM 2567 C CA . ILE A 1 327 ? 9.436 0.167 -21.373 1.00 95.19 327 ILE A CA 1
ATOM 2568 C C . ILE A 1 327 ? 9.145 -0.772 -20.196 1.00 95.19 327 ILE A C 1
ATOM 2570 O O . ILE A 1 327 ? 8.925 -1.967 -20.417 1.00 95.19 327 ILE A O 1
ATOM 2574 N N . VAL A 1 328 ? 9.134 -0.236 -18.971 1.00 97.00 328 VAL A N 1
ATOM 2575 C CA . VAL A 1 328 ? 8.872 -0.993 -17.738 1.00 97.00 328 VAL A CA 1
ATOM 2576 C C . VAL A 1 328 ? 7.456 -1.558 -17.738 1.00 97.00 328 VAL A C 1
ATOM 2578 O O . VAL A 1 328 ? 7.311 -2.769 -17.593 1.00 97.00 328 VAL A O 1
ATOM 2581 N N . ARG A 1 329 ? 6.430 -0.745 -18.026 1.00 93.62 329 ARG A N 1
ATOM 2582 C CA . ARG A 1 329 ? 5.037 -1.210 -18.167 1.00 93.62 329 ARG A CA 1
ATOM 2583 C C . ARG A 1 329 ? 4.931 -2.405 -19.092 1.00 93.62 329 ARG A C 1
ATOM 2585 O O . ARG A 1 329 ? 4.474 -3.466 -18.692 1.00 93.62 329 ARG A O 1
ATOM 2592 N N . ARG A 1 330 ? 5.412 -2.260 -20.329 1.00 91.50 330 ARG A N 1
ATOM 2593 C CA . ARG A 1 330 ? 5.292 -3.312 -21.347 1.00 91.50 330 ARG A CA 1
ATOM 2594 C C . ARG A 1 330 ? 6.041 -4.579 -20.972 1.00 91.50 330 ARG A C 1
ATOM 2596 O O . ARG A 1 330 ? 5.575 -5.668 -21.298 1.00 91.50 330 ARG A O 1
ATOM 2603 N N . TYR A 1 331 ? 7.195 -4.455 -20.318 1.00 94.38 331 TYR A N 1
ATOM 2604 C CA . TYR A 1 331 ? 7.909 -5.615 -19.801 1.00 94.38 331 TYR A CA 1
ATOM 2605 C C . TYR A 1 331 ? 7.084 -6.322 -18.725 1.00 94.38 331 TYR A C 1
ATOM 2607 O O . TYR A 1 331 ? 6.822 -7.514 -18.850 1.00 94.38 331 TYR A O 1
ATOM 2615 N N . LEU A 1 332 ? 6.635 -5.590 -17.708 1.00 94.31 332 LEU A N 1
ATOM 2616 C CA . LEU A 1 332 ? 5.907 -6.147 -16.572 1.00 94.31 332 LEU A CA 1
ATOM 2617 C C . LEU A 1 332 ? 4.571 -6.757 -16.990 1.00 94.31 332 LEU A C 1
ATOM 2619 O O . LEU A 1 332 ? 4.314 -7.905 -16.650 1.00 94.31 332 LEU A O 1
ATOM 2623 N N . SER A 1 333 ? 3.783 -6.070 -17.820 1.00 87.44 333 SER A N 1
ATOM 2624 C CA . SER A 1 333 ? 2.526 -6.609 -18.353 1.00 87.44 333 SER A CA 1
ATOM 2625 C C . SER A 1 333 ? 2.741 -7.895 -19.157 1.00 87.44 333 SER A C 1
ATOM 2627 O O . SER A 1 333 ? 1.913 -8.800 -19.121 1.00 87.44 333 SER A O 1
ATOM 2629 N N . LYS A 1 334 ? 3.860 -8.004 -19.885 1.00 85.94 334 LYS A N 1
ATOM 2630 C CA . LYS A 1 334 ? 4.184 -9.186 -20.699 1.00 85.94 334 LYS A CA 1
ATOM 2631 C C . LYS A 1 334 ? 4.736 -10.355 -19.881 1.00 85.94 334 LYS A C 1
ATOM 2633 O O . LYS A 1 334 ? 4.563 -11.503 -20.283 1.00 85.94 334 LYS A O 1
ATOM 2638 N N . HIS A 1 335 ? 5.429 -10.066 -18.784 1.00 87.75 335 HIS A N 1
ATOM 2639 C CA . HIS A 1 335 ? 6.106 -11.053 -17.933 1.00 87.75 335 HIS A CA 1
ATOM 2640 C C . HIS A 1 335 ? 5.420 -11.239 -16.577 1.00 87.75 335 HIS A C 1
ATOM 2642 O O . HIS A 1 335 ? 6.022 -11.792 -15.661 1.00 87.75 335 HIS A O 1
ATOM 2648 N N . ALA A 1 336 ? 4.176 -10.778 -16.465 1.00 87.81 336 ALA A N 1
ATOM 2649 C CA . ALA A 1 336 ? 3.384 -10.801 -15.253 1.00 87.81 336 ALA A CA 1
ATOM 2650 C C . ALA A 1 336 ? 3.238 -12.220 -14.693 1.00 87.81 336 ALA A C 1
ATOM 2652 O O . ALA A 1 336 ? 2.856 -13.157 -15.402 1.00 87.81 336 ALA A O 1
ATOM 2653 N N . PHE A 1 337 ? 3.548 -12.364 -13.412 1.00 86.75 337 PHE A N 1
ATOM 2654 C CA . PHE A 1 337 ? 3.522 -13.625 -12.692 1.00 86.75 337 PHE A CA 1
ATOM 2655 C C . PHE A 1 337 ? 3.330 -13.334 -11.204 1.00 86.75 337 PHE A C 1
ATOM 2657 O O . PHE A 1 337 ? 3.964 -12.417 -10.702 1.00 86.75 337 PHE A O 1
ATOM 2664 N N . ASP A 1 338 ? 2.486 -14.110 -10.524 1.00 82.12 338 ASP A N 1
ATOM 2665 C CA . ASP A 1 338 ? 2.314 -14.052 -9.066 1.00 82.12 338 ASP A CA 1
ATOM 2666 C C . ASP A 1 338 ? 3.576 -14.629 -8.395 1.00 82.12 338 ASP A C 1
ATOM 2668 O O . ASP A 1 338 ? 3.780 -15.848 -8.281 1.00 82.12 338 ASP A O 1
ATOM 2672 N N . CYS A 1 339 ? 4.498 -13.732 -8.066 1.00 86.81 339 CYS A N 1
ATOM 2673 C CA . CYS A 1 339 ? 5.852 -14.052 -7.640 1.00 86.81 339 CYS A CA 1
ATOM 2674 C C . CYS A 1 339 ? 5.906 -14.386 -6.154 1.00 86.81 339 CYS A C 1
ATOM 2676 O O . CYS A 1 339 ? 6.636 -15.304 -5.754 1.00 86.81 339 CYS A O 1
ATOM 2678 N N . ASN A 1 340 ? 5.126 -13.674 -5.343 1.00 81.94 340 ASN A N 1
ATOM 2679 C CA . ASN A 1 340 ? 5.043 -13.904 -3.904 1.00 81.94 340 ASN A CA 1
ATOM 2680 C C . ASN A 1 340 ? 4.035 -15.021 -3.537 1.00 81.94 340 ASN A C 1
ATOM 2682 O O . ASN A 1 340 ? 4.082 -15.525 -2.410 1.00 81.94 340 ASN A O 1
ATOM 2686 N N . ARG A 1 341 ? 3.244 -15.506 -4.507 1.00 82.38 341 ARG A N 1
ATOM 2687 C CA . ARG A 1 341 ? 2.255 -16.594 -4.392 1.00 82.38 341 ARG A CA 1
ATOM 2688 C C . ARG A 1 341 ? 1.120 -16.258 -3.438 1.00 82.38 341 ARG A C 1
ATOM 2690 O O . ARG A 1 341 ? 0.666 -17.135 -2.689 1.00 82.38 341 ARG A O 1
ATOM 2697 N N . ASP A 1 342 ? 0.704 -15.001 -3.443 1.00 74.50 342 ASP A N 1
ATOM 2698 C CA . ASP A 1 342 ? -0.419 -14.523 -2.642 1.00 74.50 342 ASP A CA 1
ATOM 2699 C C . ASP A 1 342 ? -1.781 -14.750 -3.331 1.00 74.50 342 ASP A C 1
ATOM 2701 O O . ASP A 1 342 ? -2.819 -14.651 -2.675 1.00 74.50 342 ASP A O 1
ATOM 2705 N N . GLY A 1 343 ? -1.787 -15.166 -4.606 1.00 75.06 343 GLY A N 1
ATOM 2706 C CA . GLY A 1 343 ? -2.992 -15.402 -5.404 1.00 75.06 343 GLY A CA 1
ATOM 2707 C C . GLY A 1 343 ? -3.500 -14.167 -6.154 1.00 75.06 343 GLY A C 1
ATOM 2708 O O . GLY A 1 343 ? -4.491 -14.267 -6.882 1.00 75.06 343 GLY A O 1
ATOM 2709 N N . HIS A 1 344 ? -2.825 -13.032 -6.013 1.00 75.06 344 HIS A N 1
ATOM 2710 C CA . HIS A 1 344 ? -3.086 -11.779 -6.697 1.00 75.06 344 HIS A CA 1
ATOM 2711 C C . HIS A 1 344 ? -1.915 -11.427 -7.622 1.00 75.06 344 HIS A C 1
ATOM 2713 O O . HIS A 1 344 ? -0.830 -11.987 -7.553 1.00 75.06 344 HIS A O 1
ATOM 2719 N N . LEU A 1 345 ? -2.173 -10.518 -8.559 1.00 76.25 345 LEU A N 1
ATOM 2720 C CA . LEU A 1 345 ? -1.149 -9.964 -9.434 1.00 76.25 345 LEU A CA 1
ATOM 2721 C C . LEU A 1 345 ? -1.163 -8.448 -9.253 1.00 76.25 345 LEU A C 1
ATOM 2723 O O . LEU A 1 345 ? -2.067 -7.781 -9.760 1.00 76.25 345 LEU A O 1
ATOM 2727 N N . ASN A 1 346 ? -0.200 -7.918 -8.504 1.00 79.56 346 ASN A N 1
ATOM 2728 C CA . ASN A 1 346 ? -0.174 -6.515 -8.088 1.00 79.56 346 ASN A CA 1
ATOM 2729 C C . ASN A 1 346 ? 1.248 -5.914 -8.139 1.00 79.56 346 ASN A C 1
ATOM 2731 O O . ASN A 1 346 ? 2.182 -6.486 -8.705 1.00 79.56 346 ASN A O 1
ATOM 2735 N N . CYS A 1 347 ? 1.425 -4.709 -7.584 1.00 86.75 347 CYS A N 1
ATOM 2736 C CA . CYS A 1 347 ? 2.708 -4.011 -7.648 1.00 86.75 347 CYS A CA 1
ATOM 2737 C C . CYS A 1 347 ? 3.851 -4.739 -6.923 1.00 86.75 347 CYS A C 1
ATOM 2739 O O . CYS A 1 347 ? 5.006 -4.607 -7.334 1.00 86.75 347 CYS A O 1
ATOM 2741 N N . VAL A 1 348 ? 3.547 -5.532 -5.891 1.00 87.38 348 VAL A N 1
ATOM 2742 C CA . VAL A 1 348 ? 4.544 -6.370 -5.214 1.00 87.38 348 VAL A CA 1
ATOM 2743 C C . VAL A 1 348 ? 5.129 -7.382 -6.197 1.00 87.38 348 VAL A C 1
ATOM 2745 O O . VAL A 1 348 ? 6.345 -7.525 -6.278 1.00 87.38 348 VAL A O 1
ATOM 2748 N N . ASP A 1 349 ? 4.315 -8.013 -7.037 1.00 88.25 349 ASP A N 1
ATOM 2749 C CA . ASP A 1 349 ? 4.826 -8.907 -8.080 1.00 88.25 349 ASP A CA 1
ATOM 2750 C C . ASP A 1 349 ? 5.672 -8.159 -9.102 1.00 88.25 349 ASP A C 1
ATOM 2752 O O . ASP A 1 349 ? 6.764 -8.588 -9.484 1.00 88.25 349 ASP A O 1
ATOM 2756 N N . PHE A 1 350 ? 5.185 -6.997 -9.527 1.00 94.06 350 PHE A N 1
ATOM 2757 C CA . PHE A 1 350 ? 5.842 -6.195 -10.544 1.00 94.06 350 PHE A CA 1
ATOM 2758 C C . PHE A 1 350 ? 7.214 -5.685 -10.110 1.00 94.06 350 PHE A C 1
ATOM 2760 O O . PHE A 1 350 ? 8.157 -5.742 -10.904 1.00 94.06 350 PHE A O 1
ATOM 2767 N N . VAL A 1 351 ? 7.372 -5.243 -8.862 1.00 94.06 351 VAL A N 1
ATOM 2768 C CA . VAL A 1 351 ? 8.681 -4.814 -8.357 1.00 94.06 351 VAL A CA 1
ATOM 2769 C C . VAL A 1 351 ? 9.660 -5.997 -8.271 1.00 94.06 351 VAL A C 1
ATOM 2771 O O . VAL A 1 351 ? 10.834 -5.864 -8.638 1.00 94.06 351 VAL A O 1
ATOM 2774 N N . LEU A 1 352 ? 9.182 -7.186 -7.883 1.00 93.12 352 LEU A N 1
ATOM 2775 C CA . LEU A 1 352 ? 9.996 -8.403 -7.831 1.00 93.12 352 LEU A CA 1
ATOM 2776 C C . LEU A 1 352 ? 10.456 -8.814 -9.237 1.00 93.12 352 LEU A C 1
ATOM 2778 O O . LEU A 1 352 ? 11.639 -9.098 -9.453 1.00 93.12 352 LEU A O 1
ATOM 2782 N N . ILE A 1 353 ? 9.548 -8.774 -10.218 1.00 94.75 353 ILE A N 1
ATOM 2783 C CA . ILE A 1 353 ? 9.851 -9.038 -11.631 1.00 94.75 353 ILE A CA 1
ATOM 2784 C C . ILE A 1 353 ? 10.824 -7.996 -12.182 1.00 94.75 353 ILE A C 1
ATOM 2786 O O . ILE A 1 353 ? 11.758 -8.363 -12.892 1.00 94.75 353 ILE A O 1
ATOM 2790 N N . HIS A 1 354 ? 10.647 -6.714 -11.864 1.00 96.00 354 HIS A N 1
ATOM 2791 C CA . HIS A 1 354 ? 11.552 -5.667 -12.329 1.00 96.00 354 HIS A CA 1
ATOM 2792 C C . HIS A 1 354 ? 12.984 -5.908 -11.832 1.00 96.00 354 HIS A C 1
ATOM 2794 O O . HIS A 1 354 ? 13.931 -5.818 -12.612 1.00 96.00 354 HIS A O 1
ATOM 2800 N N . LYS A 1 355 ? 13.143 -6.271 -10.554 1.00 94.06 355 LYS A N 1
ATOM 2801 C CA . LYS A 1 355 ? 14.463 -6.425 -9.933 1.00 94.06 355 LYS A CA 1
ATOM 2802 C C . LYS A 1 355 ? 15.163 -7.745 -10.249 1.00 94.06 355 LYS A C 1
ATOM 2804 O O . LYS A 1 355 ? 16.386 -7.762 -10.390 1.00 94.06 355 LYS A O 1
ATOM 2809 N N . LYS A 1 356 ? 14.422 -8.854 -10.285 1.00 92.38 356 LYS A N 1
ATOM 2810 C CA . LYS A 1 356 ? 14.976 -10.219 -10.407 1.00 92.38 356 LYS A CA 1
ATOM 2811 C C . LYS A 1 356 ? 14.687 -10.872 -11.757 1.00 92.38 356 LYS A C 1
ATOM 2813 O O . LYS A 1 356 ? 15.266 -11.911 -12.081 1.00 92.38 356 LYS A O 1
ATOM 2818 N N . GLY A 1 357 ? 13.807 -10.274 -12.553 1.00 91.31 357 GLY A N 1
ATOM 2819 C CA . GLY A 1 357 ? 13.248 -10.894 -13.744 1.00 91.31 357 GLY A CA 1
ATOM 2820 C C . GLY A 1 357 ? 12.214 -11.979 -13.404 1.00 91.31 357 GLY A C 1
ATOM 2821 O O . GLY A 1 357 ? 12.165 -12.488 -12.283 1.00 91.31 357 GLY A O 1
ATOM 2822 N N . PRO A 1 358 ? 11.414 -12.415 -14.390 1.00 89.25 358 PRO A N 1
ATOM 2823 C CA . PRO A 1 358 ? 10.306 -13.353 -14.177 1.00 89.25 358 PRO A CA 1
ATOM 2824 C C . PRO A 1 358 ? 10.745 -14.742 -13.699 1.00 89.25 358 PRO A C 1
ATOM 2826 O O . PRO A 1 358 ? 9.964 -15.477 -13.107 1.00 89.25 358 PRO A O 1
ATOM 2829 N N . LYS A 1 359 ? 11.999 -15.135 -13.956 1.00 89.12 359 LYS A N 1
ATOM 2830 C CA . LYS A 1 359 ? 12.510 -16.459 -13.575 1.00 89.12 359 LYS A CA 1
ATOM 2831 C C . LYS A 1 359 ? 12.844 -16.563 -12.083 1.00 89.12 359 LYS A C 1
ATOM 2833 O O . LYS A 1 359 ? 12.722 -17.647 -11.522 1.00 89.12 359 LYS A O 1
ATOM 2838 N N . TYR A 1 360 ? 13.287 -15.464 -11.477 1.00 90.94 360 TYR A N 1
ATOM 2839 C CA . TYR A 1 360 ? 13.849 -15.440 -10.122 1.00 90.94 360 TYR A CA 1
ATOM 2840 C C . TYR A 1 360 ? 13.059 -14.526 -9.178 1.00 90.94 360 TYR A C 1
ATOM 2842 O O . TYR A 1 360 ? 13.497 -14.247 -8.070 1.00 90.94 360 TYR A O 1
ATOM 2850 N N . CYS A 1 361 ? 11.884 -14.048 -9.593 1.00 91.44 361 CYS A N 1
ATOM 2851 C CA . CYS A 1 361 ? 11.079 -13.131 -8.788 1.00 91.44 361 CYS A CA 1
ATOM 2852 C C . CYS A 1 361 ? 10.524 -13.754 -7.493 1.00 91.44 361 CYS A C 1
ATOM 2854 O O . CYS A 1 361 ? 10.154 -13.025 -6.583 1.00 91.44 361 CYS A O 1
ATOM 2856 N N . ALA A 1 362 ? 10.494 -15.087 -7.389 1.00 89.88 362 ALA A N 1
ATOM 2857 C CA . ALA A 1 362 ? 10.092 -15.801 -6.175 1.00 89.88 362 ALA A CA 1
ATOM 2858 C C . ALA A 1 362 ? 11.242 -15.982 -5.159 1.00 89.88 362 ALA A C 1
ATOM 2860 O O . ALA A 1 362 ? 11.034 -16.567 -4.088 1.00 89.88 362 ALA A O 1
ATOM 2861 N N . ASP A 1 363 ? 12.458 -15.539 -5.494 1.00 87.56 363 ASP A N 1
ATOM 2862 C CA . ASP A 1 363 ? 13.614 -15.643 -4.607 1.00 87.56 363 ASP A CA 1
ATOM 2863 C C . ASP A 1 363 ? 13.477 -14.644 -3.451 1.00 87.56 363 ASP A C 1
ATOM 2865 O O . ASP A 1 363 ? 13.245 -13.453 -3.646 1.00 87.56 363 ASP A O 1
ATOM 2869 N N . LYS A 1 364 ? 13.621 -15.138 -2.218 1.00 80.75 364 LYS A N 1
ATOM 2870 C CA . LYS A 1 364 ? 13.334 -14.364 -0.998 1.00 80.75 364 LYS A CA 1
ATOM 2871 C C . LYS A 1 364 ? 14.461 -13.431 -0.554 1.00 80.75 364 LYS A C 1
ATOM 2873 O O . LYS A 1 364 ? 14.253 -12.614 0.332 1.00 80.75 364 LYS A O 1
ATOM 2878 N N . ASP A 1 365 ? 15.641 -13.540 -1.153 1.00 82.25 365 ASP A N 1
ATOM 2879 C CA . ASP A 1 365 ? 16.809 -12.719 -0.807 1.00 82.25 365 ASP A CA 1
ATOM 2880 C C . ASP A 1 365 ? 16.612 -11.231 -1.146 1.00 82.25 365 ASP A C 1
ATOM 2882 O O . ASP A 1 365 ? 17.322 -10.362 -0.645 1.00 82.25 365 ASP A O 1
ATOM 2886 N N . ILE A 1 366 ? 15.629 -10.919 -1.992 1.00 77.94 366 ILE A N 1
ATOM 2887 C CA . ILE A 1 366 ? 15.251 -9.548 -2.322 1.00 77.94 366 ILE A CA 1
ATOM 2888 C C . ILE A 1 366 ? 14.735 -8.760 -1.119 1.00 77.94 366 ILE A C 1
ATOM 2890 O O . ILE A 1 366 ? 15.045 -7.578 -1.026 1.00 77.94 366 ILE A O 1
ATOM 2894 N N . PHE A 1 367 ? 14.026 -9.404 -0.189 1.00 76.44 367 PHE A N 1
ATOM 2895 C CA . PHE A 1 367 ? 13.389 -8.736 0.952 1.00 76.44 367 PHE A CA 1
ATOM 2896 C C . PHE A 1 367 ? 14.393 -8.159 1.961 1.00 76.44 367 PHE A C 1
ATOM 2898 O O . PHE A 1 367 ? 14.022 -7.368 2.821 1.00 76.44 367 PHE A O 1
ATOM 2905 N N . GLU A 1 368 ? 15.668 -8.532 1.850 1.00 74.88 368 GLU A N 1
ATOM 2906 C CA . GLU A 1 368 ? 16.738 -8.091 2.748 1.00 74.88 368 GLU A CA 1
ATOM 2907 C C . GLU A 1 368 ? 17.636 -7.010 2.121 1.00 74.88 368 GLU A C 1
ATOM 2909 O O . GLU A 1 368 ? 18.606 -6.578 2.745 1.00 74.88 368 GLU A O 1
ATOM 2914 N N . ASN A 1 369 ? 17.353 -6.563 0.889 1.00 80.88 369 ASN A N 1
ATOM 2915 C CA . ASN A 1 369 ? 18.205 -5.602 0.190 1.00 80.88 369 ASN A CA 1
ATOM 2916 C C . ASN A 1 369 ? 17.656 -4.163 0.195 1.00 80.88 369 ASN A C 1
ATOM 2918 O O . ASN A 1 369 ? 16.462 -3.910 0.333 1.00 80.88 369 ASN A O 1
ATOM 2922 N N . ASP A 1 370 ? 18.566 -3.204 -0.008 1.00 83.75 370 ASP A N 1
ATOM 2923 C CA . ASP A 1 370 ? 18.270 -1.762 -0.004 1.00 83.75 370 ASP A CA 1
ATOM 2924 C C . ASP A 1 370 ? 17.237 -1.357 -1.071 1.00 83.75 370 ASP A C 1
ATOM 2926 O O . ASP A 1 370 ? 16.465 -0.422 -0.884 1.00 83.75 370 ASP A O 1
ATOM 2930 N N . TYR A 1 371 ? 17.173 -2.095 -2.182 1.00 87.06 371 TYR A N 1
ATOM 2931 C CA . TYR A 1 371 ? 16.173 -1.860 -3.219 1.00 87.06 371 TYR A CA 1
ATOM 2932 C C . TYR A 1 371 ? 14.756 -2.154 -2.703 1.00 87.06 371 TYR A C 1
ATOM 2934 O O . TYR A 1 371 ? 13.863 -1.328 -2.888 1.00 87.06 371 TYR A O 1
ATOM 2942 N N . TRP A 1 372 ? 14.554 -3.288 -2.022 1.00 86.62 372 TRP A N 1
ATOM 2943 C CA . TRP A 1 372 ? 13.264 -3.624 -1.420 1.00 86.62 372 TRP A CA 1
ATOM 2944 C C . TRP A 1 372 ? 12.878 -2.625 -0.334 1.00 86.62 372 TRP A C 1
ATOM 2946 O O . TRP A 1 372 ? 11.763 -2.120 -0.360 1.00 86.62 372 TRP A O 1
ATOM 2956 N N . TYR A 1 373 ? 13.811 -2.258 0.549 1.00 80.56 373 TYR A N 1
ATOM 2957 C CA . TYR A 1 373 ? 13.549 -1.268 1.597 1.00 80.56 373 TYR A CA 1
ATOM 2958 C C . TYR A 1 373 ? 13.080 0.083 1.030 1.00 80.56 373 TYR A C 1
ATOM 2960 O O . TYR A 1 373 ? 12.128 0.679 1.531 1.00 80.56 373 TYR A O 1
ATOM 2968 N N . ARG A 1 374 ? 13.706 0.564 -0.051 1.00 81.31 374 ARG A N 1
ATOM 2969 C CA . ARG A 1 374 ? 13.290 1.807 -0.724 1.00 81.31 374 ARG A CA 1
ATOM 2970 C C . ARG A 1 374 ? 11.931 1.679 -1.401 1.00 81.31 374 ARG A C 1
ATOM 2972 O O . ARG A 1 374 ? 11.141 2.618 -1.335 1.00 81.31 374 ARG A O 1
ATOM 2979 N N . PHE A 1 375 ? 11.661 0.540 -2.039 1.00 86.62 375 PHE A N 1
ATOM 2980 C CA . PHE A 1 375 ? 10.349 0.273 -2.618 1.00 86.62 375 PHE A CA 1
ATOM 2981 C C . PHE A 1 375 ? 9.271 0.253 -1.536 1.00 86.62 375 PHE A C 1
ATOM 2983 O O . PHE A 1 375 ? 8.293 0.979 -1.650 1.00 86.62 375 PHE A O 1
ATOM 2990 N N . GLU A 1 376 ? 9.473 -0.520 -0.472 1.00 81.00 376 GLU A N 1
ATOM 2991 C CA . GLU A 1 376 ? 8.551 -0.640 0.655 1.00 81.00 376 GLU A CA 1
ATOM 2992 C C . GLU A 1 376 ? 8.337 0.706 1.350 1.00 81.00 376 GLU A C 1
ATOM 2994 O O . GLU A 1 376 ? 7.206 1.064 1.659 1.00 81.00 376 GLU A O 1
ATOM 2999 N N . SER A 1 377 ? 9.387 1.511 1.524 1.00 76.00 377 SER A N 1
ATOM 3000 C CA . SER A 1 377 ? 9.238 2.858 2.074 1.00 76.00 377 SER A CA 1
ATOM 3001 C C . SER A 1 377 ? 8.458 3.804 1.158 1.00 76.00 377 SER A C 1
ATOM 3003 O O . SER A 1 377 ? 7.902 4.767 1.671 1.00 76.00 377 SER A O 1
ATOM 3005 N N . CYS A 1 378 ? 8.445 3.599 -0.160 1.00 79.38 378 CYS A N 1
ATOM 3006 C CA . CYS A 1 378 ? 7.650 4.414 -1.082 1.00 79.38 378 CYS A CA 1
ATOM 3007 C C . CYS A 1 378 ? 6.210 3.903 -1.179 1.00 79.38 378 CYS A C 1
ATOM 3009 O O . CYS A 1 378 ? 5.262 4.670 -1.063 1.00 79.38 378 CYS A O 1
ATOM 3011 N N . TYR A 1 379 ? 6.061 2.599 -1.400 1.00 74.88 379 TYR A N 1
ATOM 3012 C CA . TYR A 1 379 ? 4.798 1.953 -1.731 1.00 74.88 379 TYR A CA 1
ATOM 3013 C C . TYR A 1 379 ? 3.986 1.590 -0.484 1.00 74.88 379 TYR A C 1
ATOM 3015 O O . TYR A 1 379 ? 2.762 1.679 -0.491 1.00 74.88 379 TYR A O 1
ATOM 3023 N N . GLY A 1 380 ? 4.666 1.192 0.592 1.00 55.19 380 GLY A N 1
ATOM 3024 C CA . GLY A 1 380 ? 4.059 0.782 1.856 1.00 55.19 380 GLY A CA 1
ATOM 3025 C C . GLY A 1 380 ? 3.865 1.908 2.868 1.00 55.19 380 GLY A C 1
ATOM 3026 O O . GLY A 1 380 ? 3.089 1.739 3.798 1.00 55.19 380 GLY A O 1
ATOM 3027 N N . PHE A 1 381 ? 4.526 3.057 2.700 1.00 45.31 381 PHE A N 1
ATOM 3028 C CA . PHE A 1 381 ? 4.435 4.191 3.625 1.00 45.31 381 PHE A CA 1
ATOM 3029 C C . PHE A 1 381 ? 4.547 5.522 2.869 1.00 45.31 381 PHE A C 1
ATOM 3031 O O . PHE A 1 381 ? 5.610 6.140 2.839 1.00 45.31 381 PHE A O 1
ATOM 3038 N N . SER A 1 382 ? 3.462 6.001 2.258 1.00 37.59 382 SER A N 1
ATOM 3039 C CA . SER A 1 382 ? 3.449 7.364 1.712 1.00 37.59 382 SER A CA 1
ATOM 3040 C C . SER A 1 382 ? 3.808 8.389 2.803 1.00 37.59 382 SER A C 1
ATOM 3042 O O . SER A 1 382 ? 3.278 8.335 3.917 1.00 37.59 382 SER A O 1
ATOM 3044 N N . ARG A 1 383 ? 4.741 9.294 2.476 1.00 35.28 383 ARG A N 1
ATOM 3045 C CA . ARG A 1 383 ? 5.190 10.419 3.315 1.00 35.28 383 ARG A CA 1
ATOM 3046 C C . ARG A 1 383 ? 4.095 11.439 3.598 1.00 35.28 383 ARG A C 1
ATOM 3048 O O . ARG A 1 383 ? 3.305 11.723 2.672 1.00 35.28 383 ARG A O 1
#

Radius of gyration: 27.6 Å; chains: 1; bounding box: 54×79×78 Å

InterPro domains:
  IPR008597 Invertebrate-type lysozyme [PF05497] (2-52)
  IPR008597 Invertebrate-type lysozyme [PF05497] (87-194)
  IPR008597 Invertebrate-type lysozyme [PF05497] (261-378)
  IPR008597 Invertebrate-type lysozyme [PS51909] (1-57)
  IPR008597 Invertebrate-type lysozyme [PS51909] (82-199)
  IPR008597 Invertebrate-type lysozyme [PS51909] (256-381)
  IPR008597 Invertebrate-type lysozyme [PTHR11195] (85-194)
  IPR008597 Invertebrate-type lysozyme [cd16890] (88-194)
  IPR018247 EF-Hand 1, calcium-binding site [PS00018] (13-25)
  IPR018247 EF-Hand 1, calcium-binding site [PS00018] (155-167)
  IPR023346 Lysozyme-like domain superfamily [SSF53955] (257-330)

Sequence (383 aa):
MTIKSYMNKYASDCNNDGVIDCEDFAIIHRVGPNCANNNWLKVTDYWNAFTETVCSKKAENSGFRPSGSAVNSITITDKNHGKMVPKECLKCICEASSNCNLKQQCFNGHCGPYLISQKYWIDGGKLGSDHVQCTTNKTCAERSIQNYMLKYYKDCNNDGIVDCDDFAAIHKLGPDCNSQSLYFSEYWKHFEYCSVMEPTARRELPPVNFYTYIRRPTEGNRVVTTSTSKPKIKKFNFPKYTVKPIKLTKQFSNLLVDVSEGCLECICEASSGCQVSNFTSCENDQSACGVYQIDKVYWAASGRYGYRGAANDFERCAKNKQCAGEIVRRYLSKHAFDCNRDGHLNCVDFVLIHKKGPKYCADKDIFENDYWYRFESCYGFSR

Organism: NCBI:txid1965070